Protein AF-0000000065790412 (afdb_homodimer)

Foldseek 3Di:
DFPAQFCQVVLQFQAAEEEQAFAPPQCSLLQLLLVQLVSQPRWDQDPVVRDTDGAAEEEEEQAPVQCNCFQAVHDAEAAWAARPPRRPHYTYHYDHLVPPDPPVLCVRLVPPPPPPPPPPDQPLLSVVLVVCCVVVPVLQQSSVLRVVLSVVVSCVVVPHSHYYYSYYNDCNVLSNLCVLVVVVVLVVVLPPPVNVVVCVVVCCVVVVPDDCPDDPVVSVVVVVVSNVSSVVVLVQQLDASHYEYEYGFEQDDVRLVVVVVVVVSCVVSNGHYAHYEHEAQLAAAPPDDDDPVSVVVNVSSVVSVVVCCVVRSRHNYQYYHRAPDRNHHSQSSNQRSVSSHPPDHCNVPNHRDNPDPPD/DFDALFPQVVLQFQAAEEEQAFAPPQCSLLQLLLVQLVSQPRWHQDPVVRDTDGAAEEEEEQAPVQCNCFQAVHDAEAAWAARPPRRPHYTYHYDHLVPPDPPVLCVRLVPPPPPPPPPPDQPLLSVVLVVCCVVVPVLQQSSVQRVVLSVVVSSVVVPHSHYYYSYYNDCNVLSNLCVLVVVVVLVVVLPPPVNVVVCVVVCCVVVVPDDCPDDPVVSVVVVVVSNVSSVVVLVQQLDASHYEYEYGFEQDDVRLVVVVVVVVSCVVSNGHYAHYEHEAQLAAAPPDDDDPVSVVVNVSSVVSVVVCCVVRSRHNYQYYHRAPDRNHHSQSSNQRSVSSHPPDHCNVPNHRDNPDPPD

Organism: Trypanosoma cruzi (strain CL Brener) (NCBI:txid353153)

Solvent-accessible surface area (backbone atoms only — not comparable to full-atom values): 38015 Å² total; per-residue (Å²): 126,68,44,64,39,33,53,53,70,63,73,76,47,70,45,37,37,36,37,29,35,41,58,51,86,35,50,38,62,59,48,39,51,10,48,48,50,48,48,31,70,40,65,36,75,38,80,88,77,70,41,76,40,82,22,30,30,37,39,37,30,46,30,79,81,50,62,62,24,61,36,50,71,44,90,58,39,81,47,79,37,62,36,84,96,38,60,87,20,29,27,30,24,35,41,43,48,90,66,56,57,90,69,45,58,54,58,62,70,63,54,76,76,69,68,76,59,63,94,79,58,69,47,67,64,52,44,45,49,49,46,43,37,64,67,70,35,80,53,76,35,59,60,44,40,53,48,49,51,44,48,54,54,48,44,67,66,67,65,50,57,29,38,35,34,26,48,36,52,58,71,55,60,54,31,37,66,39,37,45,59,52,47,52,52,48,45,52,46,30,69,27,74,72,26,42,54,50,47,52,50,50,48,46,59,55,47,66,72,53,80,84,71,68,59,68,72,65,50,45,58,53,49,51,50,48,51,50,52,41,48,48,50,44,53,46,47,44,29,65,62,31,16,41,33,37,40,28,26,31,52,41,55,60,42,49,52,50,47,50,52,49,52,51,51,32,53,73,59,45,32,38,66,49,38,35,38,37,26,60,35,82,68,68,35,80,85,52,79,88,47,66,66,60,50,26,51,39,54,54,29,48,56,40,47,53,50,49,50,65,76,39,40,82,20,20,54,24,58,36,63,51,55,67,60,75,59,41,26,65,71,19,27,46,59,56,32,49,37,43,58,36,72,69,44,30,72,82,65,46,80,76,75,39,75,74,77,84,117,125,67,45,64,40,35,55,52,68,62,73,76,47,72,45,36,36,37,39,28,33,41,60,52,84,34,50,40,63,61,47,38,52,9,48,48,49,49,47,29,70,40,66,37,76,38,80,88,77,71,43,78,39,81,21,30,30,37,38,38,30,45,29,78,81,50,61,62,24,61,35,51,70,44,90,59,41,81,47,79,37,63,35,85,96,38,61,86,20,29,28,31,25,36,40,43,50,91,66,56,59,90,68,47,58,53,58,63,71,61,54,76,75,70,67,77,59,63,93,79,59,69,47,66,63,52,46,45,50,49,47,44,38,63,67,70,37,80,52,77,34,59,62,45,41,54,48,48,52,45,48,52,54,50,45,67,68,66,67,48,55,29,37,37,34,28,50,34,54,55,74,56,60,55,32,38,65,37,38,44,60,53,47,51,53,48,44,52,46,30,71,27,75,72,27,42,53,48,48,50,50,50,48,46,57,56,47,66,71,52,80,84,71,68,59,69,70,65,49,45,57,53,48,50,51,48,49,51,52,40,49,50,52,45,53,46,46,44,30,66,60,30,15,40,35,36,40,29,27,29,53,40,55,60,43,48,52,52,48,51,52,47,53,51,50,32,53,72,59,43,33,36,65,50,38,36,38,39,28,60,34,85,66,70,36,79,86,53,79,90,46,66,66,60,51,24,49,38,53,56,29,49,56,40,46,52,50,49,49,66,76,39,40,81,20,19,55,23,59,37,63,52,55,66,59,77,58,43,25,61,69,18,27,45,60,56,30,50,37,42,58,37,72,69,43,30,72,82,64,45,79,75,74,41,72,71,76,82,116

Sequence (718 aa):
MSLEPTLRDLLHSKLQWIFVGGKGGVGKTTTSCALATLFASTPVHDAVTNTTRPRRVLLISTDPAHNLSDAFSQKFGKTPVPVNGMEETLFAMEVDPTTFTHGGFGAMLGFPGHIATDADAPSPFAALGNILKEAAGTLPGIDELSVFAEILRGVQQLSYDVVIFDTAPTGHTLRLLALPHTLNSTMEKLLSVEGLNTLIQAASAVLSSTTNLGDMSSLMPAFKQWRENVQEVQRQFTDAEKTAFICVCIPEFLSVYETERLVQELMKYDISCDSIVVNQLVLKPSSEPDCRMCNARQKIQSKYLAQIDSLYEDFHVVKMPLLSDEVRGVPALQRFAQFLLEPYDADRHGYIDVCGAASMSLEPTLRDLLHSKLQWIFVGGKGGVGKTTTSCALATLFASTPVHDAVTNTTRPRRVLLISTDPAHNLSDAFSQKFGKTPVPVNGMEETLFAMEVDPTTFTHGGFGAMLGFPGHIATDADAPSPFAALGNILKEAAGTLPGIDELSVFAEILRGVQQLSYDVVIFDTAPTGHTLRLLALPHTLNSTMEKLLSVEGLNTLIQAASAVLSSTTNLGDMSSLMPAFKQWRENVQEVQRQFTDAEKTAFICVCIPEFLSVYETERLVQELMKYDISCDSIVVNQLVLKPSSEPDCRMCNARQKIQSKYLAQIDSLYEDFHVVKMPLLSDEVRGVPALQRFAQFLLEPYDADRHGYIDVCGAAS

Nearest PDB structures (foldseek):
  3iqw-assembly1_A  TM=9.227E-01  e=3.814E-28  Thermochaetoides thermophila
  4xtr-assembly1_A  TM=8.380E-01  e=2.084E-30  Saccharomyces cerevisiae S288C
  4xwo-assembly2_H  TM=8.307E-01  e=1.024E-30  Saccharomyces cerevisiae S288C
  3iqx-assembly1_B  TM=9.331E-01  e=7.760E-28  Thermochaetoides thermophila
  3iqx-assembly1_A  TM=9.127E-01  e=7.359E-27  Thermochaetoides thermophila

Radius of gyration: 29.71 Å; Cα contacts (8 Å, |Δi|>4): 1197; chains: 2; bounding box: 78×84×60 Å

pLDDT: mean 77.4, std 19.89, range [23.67, 98.25]

Secondary structure (DSSP, 8-state):
-PPPSSSHHHHTS---EEEEE-SSSSSHHHHHHHHHHHHHTS-EEETTTTEEEPPPEEEEE--TT-HHHHHHTS---SS-EEPTT-TTTEEEEE--TTT--TTHHHHHTT-S-S----TTS--HHHHHHHHHHHHS---TTHHHHHHHHHHHHHHHHHT-SEEEEE--SSTHHHHHHHHHHHHHHHHHHHHSHHHHHHHHHHHHHHHHHSS----HHHHHHHHHHHHHHHHHHHHHHT-TTTEEEEEEE-SSHHHHHHHHHHHHHHHHTT--EEEEEEEEE----TTSPP-HHHHHHHHHHHHHHHHHHHHTTTSEEEEEEPPSS---HHHHHHHHHHHHHS---HHHH-----S----/-PPPSSSHHHHTS---EEEEE-SSSSSHHHHHHHHHHHHHTS-EEETTTTEEEPPPEEEEE--TT-HHHHHHTS---SS-EEPTT-TTTEEEEE--TTT--TTHHHHHTT-S-S----TTS--HHHHHHHHHHHHS---TTHHHHHHHHHHHHHHHHTT-SEEEEE--SSTHHHHHHHHHHHHHHHHHHHHSHHHHHHHHHHHHHHHHHSS----HHHHHHHHHHHHHHHHHHHHHHT-TTTEEEEEEE-SSHHHHHHHHHHHHHHHHTT--EEEEEEEEE----TTSPP-HHHHHHHHHHHHHHHHHHHHTTTSEEEEEEPPSS---HHHHHHHHHHHHHS---HHHH-----S----

InterPro domains:
  IPR016300 Arsenical pump ATPase, ArsA/GET3 [PTHR10803] (12-345)
  IPR016300 Arsenical pump ATPase, ArsA/GET3 [TIGR00345] (19-340)
  IPR025723 ArsA/GET3, Anion-transporting ATPase-like domain [PF02374] (16-341)
  IPR027417 P-loop containing nucleoside triphosphate hydrolase [G3DSA:3.40.50.300] (1-351)
  IPR027417 P-loop containing nucleoside triphosphate hydrolase [SSF52540] (17-335)
  IPR027542 Arsenical pump ATPase, ArsA/GET3, eukaryotic [MF_03112] (3-348)

Structure (mmCIF, N/CA/C/O backbone):
data_AF-0000000065790412-model_v1
#
loop_
_entity.id
_entity.type
_entity.pdbx_description
1 polymer 'ATPase ASNA1 homolog'
#
loop_
_atom_site.group_PDB
_atom_site.id
_atom_site.type_symbol
_atom_site.label_atom_id
_atom_site.label_alt_id
_atom_site.label_comp_id
_atom_site.label_asym_id
_atom_site.label_entity_id
_atom_site.label_seq_id
_atom_site.pdbx_PDB_ins_code
_atom_site.Cartn_x
_atom_site.Cartn_y
_atom_site.Cartn_z
_atom_site.occupancy
_atom_site.B_iso_or_equiv
_atom_site.auth_seq_id
_atom_site.auth_comp_id
_atom_site.auth_asym_id
_atom_site.auth_atom_id
_atom_site.pdbx_PDB_model_num
ATOM 1 N N . MET A 1 1 ? -1.363 0.522 29.484 1 50.31 1 MET A N 1
ATOM 2 C CA . MET A 1 1 ? -2.654 1.188 29.344 1 50.31 1 MET A CA 1
ATOM 3 C C . MET A 1 1 ? -2.715 1.999 28.047 1 50.31 1 MET A C 1
ATOM 5 O O . MET A 1 1 ? -1.768 2.713 27.719 1 50.31 1 MET A O 1
ATOM 9 N N . SER A 1 2 ? -3.611 1.648 27.047 1 68.19 2 SER A N 1
ATOM 10 C CA . SER A 1 2 ? -3.748 2.359 25.781 1 68.19 2 SER A CA 1
ATOM 11 C C . SER A 1 2 ? -4.031 3.84 26.016 1 68.19 2 SER A C 1
ATOM 13 O O . SER A 1 2 ? -4.672 4.215 27 1 68.19 2 SER A O 1
ATOM 15 N N . LEU A 1 3 ? -3.328 4.707 25.406 1 86.94 3 LEU A N 1
ATOM 16 C CA . LEU A 1 3 ? -3.564 6.145 25.469 1 86.94 3 LEU A CA 1
ATOM 17 C C . LEU A 1 3 ? -4.949 6.492 24.922 1 86.94 3 LEU A C 1
ATOM 19 O O . LEU A 1 3 ? -5.594 5.664 24.281 1 86.94 3 LEU A O 1
ATOM 23 N N . GLU A 1 4 ? -5.465 7.605 25.375 1 92.94 4 GLU A N 1
ATOM 24 C CA . GLU A 1 4 ? -6.773 8.039 24.906 1 92.94 4 GLU A CA 1
ATOM 25 C C . GLU A 1 4 ? -6.828 8.07 23.391 1 92.94 4 GLU A C 1
ATOM 27 O O . GLU A 1 4 ? -5.91 8.578 22.734 1 92.94 4 GLU A O 1
ATOM 32 N N . PRO A 1 5 ? -7.879 7.531 22.781 1 95.44 5 PRO A N 1
ATOM 33 C CA . PRO A 1 5 ? -7.996 7.48 21.328 1 95.44 5 PRO A CA 1
ATOM 34 C C . PRO A 1 5 ? -8.469 8.805 20.734 1 95.44 5 PRO A C 1
ATOM 36 O O . PRO A 1 5 ? -9.453 8.828 19.984 1 95.44 5 PRO A O 1
ATOM 39 N N . THR A 1 6 ? -7.816 9.891 21.125 1 96.38 6 THR A N 1
ATOM 40 C CA . THR A 1 6 ? -8.109 11.242 20.641 1 96.38 6 THR A CA 1
ATOM 41 C C . THR A 1 6 ? -6.82 12.023 20.406 1 96.38 6 THR A C 1
ATOM 43 O O . THR A 1 6 ? -5.738 11.578 20.797 1 96.38 6 THR A O 1
ATOM 46 N N . LEU A 1 7 ? -6.949 13.109 19.734 1 95.88 7 LEU A N 1
ATOM 47 C CA . LEU A 1 7 ? -5.824 14.016 19.516 1 95.88 7 LEU A CA 1
ATOM 48 C C . LEU A 1 7 ? -5.938 15.242 20.422 1 95.88 7 LEU A C 1
ATOM 50 O O . LEU A 1 7 ? -5.348 16.281 20.141 1 95.88 7 LEU A O 1
ATOM 54 N N . ARG A 1 8 ? -6.633 15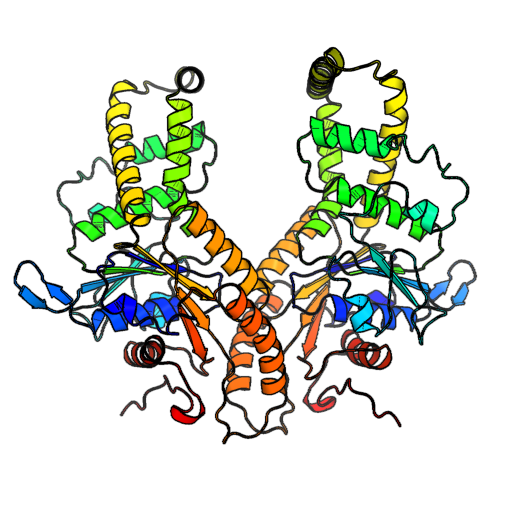.148 21.5 1 93.38 8 ARG A N 1
ATOM 55 C CA . ARG A 1 8 ? -6.914 16.266 22.406 1 93.38 8 ARG A CA 1
ATOM 56 C C . ARG A 1 8 ? -5.629 16.812 23 1 93.38 8 ARG A C 1
ATOM 58 O O . ARG A 1 8 ? -5.48 18.031 23.141 1 93.38 8 ARG A O 1
ATOM 65 N N . ASP A 1 9 ? -4.746 15.984 23.328 1 90.94 9 ASP A N 1
ATOM 66 C CA . ASP A 1 9 ? -3.51 16.391 24 1 90.94 9 ASP A CA 1
ATOM 67 C C . ASP A 1 9 ? -2.664 17.281 23.094 1 90.94 9 ASP A C 1
ATOM 69 O O . ASP A 1 9 ? -1.923 18.141 23.562 1 90.94 9 ASP A O 1
ATOM 73 N N . LEU A 1 10 ? -2.836 17.1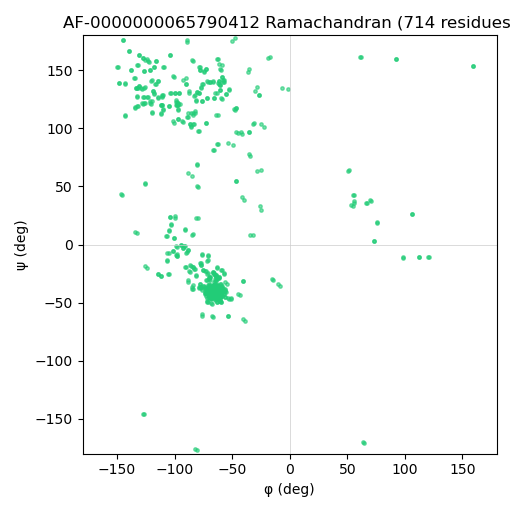09 21.812 1 92.56 10 LEU A N 1
ATOM 74 C CA . LEU A 1 10 ? -2.068 17.906 20.875 1 92.56 10 LEU A CA 1
ATOM 75 C C . LEU A 1 10 ? -2.525 19.359 20.891 1 92.56 10 LEU A C 1
ATOM 77 O O . LEU A 1 10 ? -1.72 20.281 20.672 1 92.56 10 LEU A O 1
ATOM 81 N N . LEU A 1 11 ? -3.762 19.594 21.188 1 90.62 11 LEU A N 1
ATOM 82 C CA . LEU A 1 11 ? -4.348 20.938 21.156 1 90.62 11 LEU A CA 1
ATOM 83 C C . LEU A 1 11 ? -3.791 21.797 22.281 1 90.62 11 LEU A C 1
ATOM 85 O O . LEU A 1 11 ? -3.721 23.016 22.156 1 90.62 11 LEU A O 1
ATOM 89 N N . HIS A 1 12 ? -3.414 21.156 23.297 1 86.31 12 HIS A N 1
ATOM 90 C CA . HIS A 1 12 ? -2.955 21.906 24.453 1 86.31 12 HIS A CA 1
ATOM 91 C C . HIS A 1 12 ? -1.436 21.859 24.578 1 86.31 12 HIS A C 1
ATOM 93 O O . HIS A 1 12 ? -0.873 22.344 25.562 1 86.31 12 HIS A O 1
ATOM 99 N N . SER A 1 13 ? -0.86 21.391 23.562 1 88 13 SER A N 1
ATOM 100 C CA . SER A 1 13 ? 0.595 21.281 23.578 1 88 13 SER A CA 1
ATOM 101 C C . SER A 1 13 ? 1.253 22.562 23.062 1 88 13 SER A C 1
ATOM 103 O O . SER A 1 13 ? 0.565 23.516 22.688 1 88 13 SER A O 1
ATOM 105 N N . LYS A 1 14 ? 2.549 22.625 23.109 1 87.81 14 LYS A N 1
ATOM 106 C CA . LYS A 1 14 ? 3.332 23.75 22.641 1 87.81 14 LYS A CA 1
ATOM 107 C C . LYS A 1 14 ? 3.902 23.484 21.25 1 87.81 14 LYS A C 1
ATOM 109 O O . LYS A 1 14 ? 4.926 24.047 20.859 1 87.81 14 LYS A O 1
ATOM 114 N N . LEU A 1 15 ? 3.189 22.578 20.625 1 92 15 LEU A N 1
ATOM 115 C CA . LEU A 1 15 ? 3.66 22.172 19.297 1 92 15 LEU A CA 1
ATOM 116 C C . LEU A 1 15 ? 3.668 23.359 18.344 1 92 15 LEU A C 1
ATOM 118 O O . LEU A 1 15 ? 2.752 24.188 18.359 1 92 15 LEU A O 1
ATOM 122 N N . GLN A 1 16 ? 4.703 23.375 17.547 1 88.81 16 GLN A N 1
ATOM 123 C CA . GLN A 1 16 ? 4.812 24.391 16.516 1 88.81 16 GLN A CA 1
ATOM 124 C C . GLN A 1 16 ? 4.742 23.781 15.125 1 88.81 16 GLN A C 1
ATOM 126 O O . GLN A 1 16 ? 4.355 24.453 14.164 1 88.81 16 GLN A O 1
ATOM 131 N N . TRP A 1 17 ? 5.129 22.484 15.055 1 89.06 17 TRP A N 1
ATOM 132 C CA . TRP A 1 17 ? 5.188 21.766 13.789 1 89.06 17 TRP A CA 1
ATOM 133 C C . TRP A 1 17 ? 4.414 20.453 13.867 1 89.06 17 TRP A C 1
ATOM 135 O O . TRP A 1 17 ? 4.719 19.594 14.703 1 89.06 17 TRP A O 1
ATOM 145 N N . ILE A 1 18 ? 3.48 20.344 13.031 1 93.94 18 ILE A N 1
ATOM 146 C CA . ILE A 1 18 ? 2.713 19.109 12.992 1 93.94 18 ILE A CA 1
ATOM 147 C C . ILE A 1 18 ? 2.717 18.547 11.57 1 93.94 18 ILE A C 1
ATOM 149 O O . ILE A 1 18 ? 2.311 19.219 10.625 1 93.94 18 ILE A O 1
ATOM 153 N N . PHE A 1 19 ? 3.193 17.375 11.461 1 91.31 19 PHE A N 1
ATOM 154 C CA . PHE A 1 19 ? 3.189 16.703 10.172 1 91.31 19 PHE A CA 1
ATOM 155 C C . PHE A 1 19 ? 2.092 15.641 10.125 1 91.31 19 PHE A C 1
ATOM 157 O O . PHE A 1 19 ? 1.933 14.859 11.07 1 91.31 19 PHE A O 1
ATOM 164 N N . VAL A 1 20 ? 1.343 15.703 9.078 1 94.56 20 VAL A N 1
ATOM 165 C CA . VAL A 1 20 ? 0.358 14.656 8.82 1 94.56 20 VAL A CA 1
ATOM 166 C C . VAL A 1 20 ? 0.791 13.82 7.621 1 94.56 20 VAL A C 1
ATOM 168 O O . VAL A 1 20 ? 0.937 14.344 6.512 1 94.56 20 VAL A O 1
ATOM 171 N N . GLY A 1 21 ? 1.042 12.562 7.91 1 91.81 21 GLY A N 1
ATOM 172 C CA . GLY A 1 21 ? 1.562 11.711 6.848 1 91.81 21 GLY A CA 1
ATOM 173 C C . GLY A 1 21 ? 0.818 10.398 6.719 1 91.81 21 GLY A C 1
ATOM 174 O O . GLY A 1 21 ? 0.076 10.008 7.621 1 91.81 21 GLY A O 1
ATOM 175 N N . GLY A 1 22 ? 0.97 9.734 5.625 1 89.69 22 GLY A N 1
ATOM 176 C CA . GLY A 1 22 ? 0.359 8.477 5.238 1 89.69 22 GLY A CA 1
ATOM 177 C C . GLY A 1 22 ? 0.353 8.25 3.738 1 89.69 22 GLY A C 1
ATOM 178 O O . GLY A 1 22 ? 0.401 9.203 2.961 1 89.69 22 GLY A O 1
ATOM 179 N N . LYS A 1 23 ? 0.34 7.023 3.445 1 81.88 23 LYS A N 1
ATOM 180 C CA . LYS A 1 23 ? 0.457 6.766 2.012 1 81.88 23 LYS A CA 1
ATOM 181 C C . LYS A 1 23 ? -0.911 6.781 1.337 1 81.88 23 LYS A C 1
ATOM 183 O O . LYS A 1 23 ? -1.881 6.242 1.873 1 81.88 23 LYS A O 1
ATOM 188 N N . GLY A 1 24 ? -1.124 7.375 0.368 1 76.69 24 GLY A N 1
ATOM 189 C CA . GLY A 1 24 ? -2.127 7.824 -0.583 1 76.69 24 GLY A CA 1
ATOM 190 C C . GLY A 1 24 ? -3.502 7.238 -0.326 1 76.69 24 GLY A C 1
ATOM 191 O O . GLY A 1 24 ? -3.629 6.043 -0.046 1 76.69 24 GLY A O 1
ATOM 192 N N . GLY A 1 25 ? -4.48 7.969 -0.367 1 83.5 25 GLY A N 1
ATOM 193 C CA . GLY A 1 25 ? -5.914 7.738 -0.372 1 83.5 25 GLY A CA 1
ATOM 194 C C . GLY A 1 25 ? -6.465 7.371 0.993 1 83.5 25 GLY A C 1
ATOM 195 O O . GLY A 1 25 ? -7.566 6.82 1.097 1 83.5 25 GLY A O 1
ATOM 196 N N . VAL A 1 26 ? -5.719 7.668 2.004 1 92.81 26 VAL A N 1
ATOM 197 C CA . VAL A 1 26 ? -6.129 7.195 3.322 1 92.81 26 VAL A CA 1
ATOM 198 C C . VAL A 1 26 ? -6.855 8.312 4.07 1 92.81 26 VAL A C 1
ATOM 200 O O . VAL A 1 26 ? -7.352 8.102 5.18 1 92.81 26 VAL A O 1
ATOM 203 N N . GLY A 1 27 ? -6.852 9.586 3.562 1 93.38 27 GLY A N 1
ATOM 204 C CA . GLY A 1 27 ? -7.531 10.703 4.199 1 93.38 27 GLY A CA 1
ATOM 205 C C . GLY A 1 27 ? -6.586 11.672 4.875 1 93.38 27 GLY A C 1
ATOM 206 O O . GLY A 1 27 ? -6.945 12.32 5.863 1 93.38 27 GLY A O 1
ATOM 207 N N . LYS A 1 28 ? -5.336 11.727 4.379 1 94.06 28 LYS A N 1
ATOM 208 C CA . LYS A 1 28 ? -4.336 12.633 4.938 1 94.06 28 LYS A CA 1
ATOM 209 C C . LYS A 1 28 ? -4.793 14.086 4.836 1 94.06 28 LYS A C 1
ATOM 211 O O . LYS A 1 28 ? -4.77 14.82 5.824 1 94.06 28 LYS A O 1
ATOM 216 N N . THR A 1 29 ? -5.23 14.484 3.635 1 93.81 29 THR A N 1
ATOM 217 C CA . THR A 1 29 ? -5.625 15.867 3.393 1 93.81 29 THR A CA 1
ATOM 218 C C . THR A 1 29 ? -6.84 16.234 4.234 1 93.81 29 THR A C 1
ATOM 220 O O . THR A 1 29 ? -6.867 17.297 4.863 1 93.81 29 THR A O 1
ATOM 223 N N . THR A 1 30 ? -7.801 15.359 4.277 1 95.31 30 THR A N 1
ATOM 224 C CA . THR A 1 30 ? -8.984 15.609 5.094 1 95.31 30 THR A CA 1
ATOM 225 C C . THR A 1 30 ? -8.594 15.75 6.566 1 95.31 30 THR A C 1
ATOM 227 O O . THR A 1 30 ? -9.062 16.672 7.246 1 95.31 30 THR A O 1
ATOM 230 N N . THR A 1 31 ? -7.73 14.898 6.988 1 97.06 31 THR A N 1
ATOM 231 C CA . THR A 1 31 ? -7.312 14.914 8.383 1 97.06 31 THR A CA 1
ATOM 232 C C . THR A 1 31 ? -6.5 16.172 8.695 1 97.06 31 THR A C 1
ATOM 234 O O . THR A 1 31 ? -6.715 16.812 9.727 1 97.06 31 THR A O 1
ATOM 237 N N . SER A 1 32 ? -5.551 16.547 7.84 1 96.94 32 SER A N 1
ATOM 238 C CA . SER A 1 32 ? -4.75 17.734 8.062 1 96.94 32 SER A CA 1
ATOM 239 C C . SER A 1 32 ? -5.613 18.984 8.07 1 96.94 32 SER A C 1
ATOM 241 O O . SER A 1 32 ? -5.441 19.859 8.922 1 96.94 32 SER A O 1
ATOM 243 N N . CYS A 1 33 ? -6.551 19.047 7.156 1 97.62 33 CYS A N 1
ATOM 244 C CA . CYS A 1 33 ? -7.461 20.188 7.102 1 97.62 33 CYS A CA 1
ATOM 245 C C . CYS A 1 33 ? -8.336 20.25 8.344 1 97.62 33 CYS A C 1
ATOM 247 O O . CYS A 1 33 ? -8.531 21.312 8.922 1 97.62 33 CYS A O 1
ATOM 249 N N . ALA A 1 34 ? -8.859 19.125 8.703 1 97.62 34 ALA A N 1
ATOM 250 C CA . ALA A 1 34 ? -9.68 19.062 9.906 1 97.62 34 ALA A CA 1
ATOM 251 C C . ALA A 1 34 ? -8.883 19.484 11.141 1 97.62 34 ALA A C 1
ATOM 253 O O . ALA A 1 34 ? -9.375 20.266 11.961 1 97.62 34 ALA A O 1
ATOM 254 N N . LEU A 1 35 ? -7.719 19.031 11.211 1 97.88 35 LEU A N 1
ATOM 255 C CA . LEU A 1 35 ? -6.844 19.375 12.328 1 97.88 35 LEU A CA 1
ATOM 256 C C . LEU A 1 35 ? -6.559 20.875 12.344 1 97.88 35 LEU A C 1
ATOM 258 O O . LEU A 1 35 ? -6.578 21.516 13.406 1 97.88 35 LEU A O 1
ATOM 262 N N . ALA A 1 36 ? -6.297 21.391 11.227 1 98.25 36 ALA A N 1
ATOM 263 C CA . ALA A 1 36 ? -6.027 22.828 11.102 1 98.25 36 ALA A CA 1
ATOM 264 C C . ALA A 1 36 ? -7.211 23.656 11.594 1 98.25 36 ALA A C 1
ATOM 266 O O . ALA A 1 36 ? -7.035 24.625 12.328 1 98.25 36 ALA A O 1
ATOM 267 N N . THR A 1 37 ? -8.414 23.234 11.18 1 97.88 37 THR A N 1
ATOM 268 C CA . THR A 1 37 ? -9.594 23.969 11.633 1 97.88 37 THR A CA 1
ATOM 269 C C . THR A 1 37 ? -9.75 23.859 13.148 1 97.88 37 THR A C 1
ATOM 271 O O . THR A 1 37 ? -10.172 24.812 13.797 1 97.88 37 THR A O 1
ATOM 274 N N . LEU A 1 38 ? -9.461 22.734 13.656 1 96.94 38 LEU A N 1
ATOM 275 C CA . LEU A 1 38 ? -9.555 22.516 15.094 1 96.94 38 LEU A CA 1
ATOM 276 C C . LEU A 1 38 ? -8.578 23.406 15.844 1 96.94 38 LEU A C 1
ATOM 278 O O . LEU A 1 38 ? -8.961 24.094 16.797 1 96.94 38 LEU A O 1
ATOM 282 N N . PHE A 1 39 ? -7.332 23.438 15.445 1 97.44 39 PHE A N 1
ATOM 283 C CA . PHE A 1 39 ? -6.328 24.281 16.078 1 97.44 39 PHE A CA 1
ATOM 284 C C . PHE A 1 39 ? -6.695 25.75 15.945 1 97.44 39 PHE A C 1
ATOM 286 O O . PHE A 1 39 ? -6.574 26.516 16.906 1 97.44 39 PHE A O 1
ATOM 293 N N . ALA A 1 40 ? -7.152 26.078 14.797 1 97.5 40 ALA A N 1
ATOM 294 C CA . ALA A 1 40 ? -7.496 27.469 14.523 1 97.5 40 ALA A CA 1
ATOM 295 C C . ALA A 1 40 ? -8.68 27.922 15.367 1 97.5 40 ALA A C 1
ATOM 297 O O . ALA A 1 40 ? -8.859 29.125 15.609 1 97.5 40 ALA A O 1
ATOM 298 N N . SER A 1 41 ? -9.469 26.984 15.789 1 96.56 41 SER A N 1
ATOM 299 C CA . SER A 1 41 ? -10.656 27.281 16.594 1 96.56 41 SER A CA 1
ATOM 300 C C . SER A 1 41 ? -10.352 27.219 18.078 1 96.56 41 SER A C 1
ATOM 302 O O . SER A 1 41 ? -11.227 27.453 18.906 1 96.56 41 SER A O 1
ATOM 304 N N . THR A 1 42 ? -9.172 26.875 18.422 1 95.25 42 THR A N 1
ATOM 305 C CA . THR A 1 42 ? -8.773 26.734 19.812 1 95.25 42 THR A CA 1
ATOM 306 C C . THR A 1 42 ? -7.766 27.812 20.203 1 95.25 42 THR A C 1
ATOM 308 O O . THR A 1 42 ? -6.625 27.797 19.719 1 95.25 42 THR A O 1
ATOM 311 N N . PRO A 1 43 ? -8.125 28.734 21.062 1 93.94 43 PRO A N 1
ATOM 312 C CA . PRO A 1 43 ? -7.203 29.797 21.453 1 93.94 43 PRO A CA 1
ATOM 313 C C . PRO A 1 43 ? -5.949 29.281 22.156 1 93.94 43 PRO A C 1
ATOM 315 O O . PRO A 1 43 ? -5.926 28.141 22.609 1 93.94 43 PRO A O 1
ATOM 318 N N . VAL A 1 44 ? -4.977 30.109 22.125 1 92.44 44 VAL A N 1
ATOM 319 C CA . VAL A 1 44 ? -3.719 29.75 22.766 1 92.44 44 VAL A CA 1
ATOM 320 C C . VAL A 1 44 ? -3.381 30.766 23.859 1 92.44 44 VAL A C 1
ATOM 322 O O . VAL A 1 44 ? -3.697 31.938 23.734 1 92.44 44 VAL A O 1
ATOM 325 N N . HIS A 1 45 ? -2.852 30.203 24.953 1 88.88 45 HIS A N 1
ATOM 326 C CA . HIS A 1 45 ? -2.41 31.062 26.047 1 88.88 45 HIS A CA 1
ATOM 327 C C . HIS A 1 45 ? -1.019 31.625 25.766 1 88.88 45 HIS A C 1
ATOM 329 O O . HIS A 1 45 ? -0.083 30.859 25.5 1 88.88 45 HIS A O 1
ATOM 335 N N . ASP A 1 46 ? -0.865 32.875 25.781 1 84.88 46 ASP A N 1
ATOM 336 C CA . ASP A 1 46 ? 0.423 33.562 25.656 1 84.88 46 ASP A CA 1
ATOM 337 C C . ASP A 1 46 ? 1.101 33.688 27.016 1 84.88 46 ASP A C 1
ATOM 339 O O . ASP A 1 46 ? 0.642 34.469 27.875 1 84.88 46 ASP A O 1
ATOM 343 N N . ALA A 1 47 ? 2.154 33.031 27.172 1 80.69 47 ALA A N 1
ATOM 344 C CA . ALA A 1 47 ? 2.824 33 28.469 1 80.69 47 ALA A CA 1
ATOM 345 C C . ALA A 1 47 ? 3.459 34.375 28.781 1 80.69 47 ALA A C 1
ATOM 347 O O . ALA A 1 47 ? 3.566 34.75 29.938 1 80.69 47 ALA A O 1
ATOM 348 N N . VAL A 1 48 ? 3.824 35.094 27.797 1 83.5 48 VAL A N 1
ATOM 349 C CA . VAL A 1 48 ? 4.508 36.375 27.969 1 83.5 48 VAL A CA 1
ATOM 350 C C . VAL A 1 48 ? 3.518 37.438 28.484 1 83.5 48 VAL A C 1
ATOM 352 O O . VAL A 1 48 ? 3.803 38.156 29.438 1 83.5 48 VAL A O 1
ATOM 355 N N . THR A 1 49 ? 2.336 37.5 27.922 1 87.69 49 THR A N 1
ATOM 356 C CA . THR A 1 49 ? 1.339 38.5 28.281 1 87.69 49 THR A CA 1
ATOM 357 C C . THR A 1 49 ? 0.327 37.938 29.266 1 87.69 49 THR A C 1
ATOM 359 O O . THR A 1 49 ? -0.483 38.656 29.828 1 87.69 49 THR A O 1
ATOM 362 N N . ASN A 1 50 ? 0.406 36.594 29.5 1 89.75 50 ASN A N 1
ATOM 363 C CA . ASN A 1 50 ? -0.538 35.906 30.375 1 89.75 50 ASN A CA 1
ATOM 364 C C . ASN A 1 50 ? -1.979 36.125 29.922 1 89.75 50 ASN A C 1
ATOM 366 O O . ASN A 1 50 ? -2.846 36.438 30.734 1 89.75 50 ASN A O 1
ATOM 370 N N . THR A 1 51 ? -2.174 36.156 28.594 1 91.69 51 THR A N 1
ATOM 371 C CA . THR A 1 51 ? -3.5 36.344 28.016 1 91.69 51 THR A CA 1
ATOM 372 C C . THR A 1 51 ? -3.795 35.188 27.031 1 91.69 51 THR A C 1
ATOM 374 O O . THR A 1 51 ? -2.885 34.5 26.594 1 91.69 51 THR A O 1
ATOM 377 N N . THR A 1 52 ? -5.074 35 26.781 1 92.31 52 THR A N 1
ATOM 378 C CA . THR A 1 52 ? -5.527 34.062 25.766 1 92.31 52 THR A CA 1
ATOM 379 C C . THR A 1 52 ? -5.832 34.781 24.453 1 92.31 52 THR A C 1
ATOM 381 O O . THR A 1 52 ? -6.52 35.812 24.453 1 92.31 52 THR A O 1
ATOM 384 N N . ARG A 1 53 ? -5.207 34.406 23.453 1 92.88 53 ARG A N 1
ATOM 385 C CA . ARG A 1 53 ? -5.406 35.031 22.141 1 92.88 53 ARG A CA 1
ATOM 386 C C . ARG A 1 53 ? -5.711 33.969 21.094 1 92.88 53 ARG A C 1
ATOM 388 O O . ARG A 1 53 ? -5.477 32.781 21.312 1 92.88 53 ARG A O 1
ATOM 395 N N . PRO A 1 54 ? -6.305 34.406 19.984 1 94.44 54 PRO A N 1
ATOM 396 C CA . PRO A 1 54 ? -6.539 33.469 18.891 1 94.44 54 PRO A CA 1
ATOM 397 C C . PRO A 1 54 ? -5.254 32.812 18.406 1 94.44 54 PRO A C 1
ATOM 399 O O . PRO A 1 54 ? -4.203 33.438 18.344 1 94.44 54 PRO A O 1
ATOM 402 N N . ARG A 1 55 ? -5.391 31.562 18.141 1 95 55 ARG A N 1
ATOM 403 C CA . ARG A 1 55 ? -4.27 30.812 17.594 1 95 55 ARG A CA 1
ATOM 404 C C . ARG A 1 55 ? -4.16 31 16.094 1 95 55 ARG A C 1
ATOM 406 O O . ARG A 1 55 ? -5.148 30.875 15.367 1 95 55 ARG A O 1
ATOM 413 N N . ARG A 1 56 ? -3.004 31.359 15.617 1 94.06 56 ARG A N 1
ATOM 414 C CA . ARG A 1 56 ? -2.766 31.516 14.188 1 94.06 56 ARG A CA 1
ATOM 415 C C . ARG A 1 56 ? -2.119 30.266 13.594 1 94.06 56 ARG A C 1
ATOM 417 O O . ARG A 1 56 ? -1.024 29.875 14.008 1 94.06 56 ARG A O 1
ATOM 424 N N . VAL A 1 57 ? -2.836 29.672 12.617 1 95.94 57 VAL A N 1
ATOM 425 C CA . VAL A 1 57 ? -2.428 28.391 12.062 1 95.94 57 VAL A CA 1
ATOM 426 C C . VAL A 1 57 ? -2.129 28.531 10.578 1 95.94 57 VAL A C 1
ATOM 428 O O . VAL A 1 57 ? -2.879 29.188 9.844 1 95.94 57 VAL A O 1
ATOM 431 N N . LEU A 1 58 ? -0.977 27.984 10.148 1 93.75 58 LEU A N 1
ATOM 432 C CA . LEU A 1 58 ? -0.66 27.875 8.727 1 93.75 58 LEU A CA 1
ATOM 433 C C . LEU A 1 58 ? -0.68 26.422 8.273 1 93.75 58 LEU A C 1
ATOM 435 O O . LEU A 1 58 ? 0.029 25.578 8.836 1 93.75 58 LEU A O 1
ATOM 439 N N . LEU A 1 59 ? -1.545 26.141 7.324 1 95.62 59 LEU A N 1
ATOM 440 C CA . LEU A 1 59 ? -1.616 24.828 6.699 1 95.62 59 LEU A CA 1
ATOM 441 C C . LEU A 1 59 ? -0.88 24.812 5.363 1 95.62 59 LEU A C 1
ATOM 443 O O . LEU A 1 59 ? -1.177 25.625 4.48 1 95.62 59 LEU A O 1
ATOM 447 N N . ILE A 1 60 ? 0.116 23.875 5.258 1 88.88 60 ILE A N 1
ATOM 448 C CA . ILE A 1 60 ? 0.929 23.797 4.047 1 88.88 60 ILE A CA 1
ATOM 449 C C . ILE A 1 60 ? 0.784 22.422 3.406 1 88.88 60 ILE A C 1
ATOM 451 O O . ILE A 1 60 ? 0.966 21.406 4.07 1 88.88 60 ILE A O 1
ATOM 455 N N . SER A 1 61 ? 0.396 22.406 2.195 1 89.38 61 SER A N 1
ATOM 456 C CA . SER A 1 61 ? 0.422 21.156 1.444 1 89.38 61 SER A CA 1
ATOM 457 C C . SER A 1 61 ? 1.648 21.078 0.541 1 89.38 61 SER A C 1
ATOM 459 O O . SER A 1 61 ? 1.968 22.031 -0.164 1 89.38 61 SER A O 1
ATOM 461 N N . THR A 1 62 ? 2.334 19.969 0.634 1 78.62 62 THR A N 1
ATOM 462 C CA . THR A 1 62 ? 3.457 19.719 -0.261 1 78.62 62 THR A CA 1
ATOM 463 C C . THR A 1 62 ? 3.092 18.656 -1.304 1 78.62 62 THR A C 1
ATOM 465 O O . THR A 1 62 ? 3.963 18.156 -2.016 1 78.62 62 THR A O 1
ATOM 468 N N . ASP A 1 63 ? 1.866 18.297 -1.311 1 75.38 63 ASP A N 1
ATOM 469 C CA . ASP A 1 63 ? 1.347 17.375 -2.314 1 75.38 63 ASP A CA 1
ATOM 470 C C . ASP A 1 63 ? 1.151 18.078 -3.656 1 75.38 63 ASP A C 1
ATOM 472 O O . ASP A 1 63 ? 0.472 19.109 -3.732 1 75.38 63 ASP A O 1
ATOM 476 N N . PRO A 1 64 ? 1.766 17.562 -4.668 1 71.56 64 PRO A N 1
ATOM 477 C CA . PRO A 1 64 ? 1.605 18.172 -5.988 1 71.56 64 PRO A CA 1
ATOM 478 C C . PRO A 1 64 ? 0.153 18.203 -6.457 1 71.56 64 PRO A C 1
ATOM 480 O O . PRO A 1 64 ? -0.204 18.984 -7.34 1 71.56 64 PRO A O 1
ATOM 483 N N . ALA A 1 65 ? -0.646 17.359 -5.91 1 72.31 65 ALA A N 1
ATOM 484 C CA . ALA A 1 65 ? -2.035 17.281 -6.352 1 72.31 65 ALA A CA 1
ATOM 485 C C . ALA A 1 65 ? -2.855 18.438 -5.805 1 72.31 65 ALA A C 1
ATOM 487 O O . ALA A 1 65 ? -3.977 18.688 -6.258 1 72.31 65 ALA A O 1
ATOM 488 N N . HIS A 1 66 ? -2.4 19.266 -4.914 1 74.12 66 HIS A N 1
ATOM 489 C CA . HIS A 1 66 ? -3.029 20.469 -4.387 1 74.12 66 HIS A CA 1
ATOM 490 C C . HIS A 1 66 ? -4.449 20.188 -3.91 1 74.12 66 HIS A C 1
ATOM 492 O O . HIS A 1 66 ? -5.391 20.891 -4.293 1 74.12 66 HIS A O 1
ATOM 498 N N . ASN A 1 67 ? -4.598 19.391 -2.934 1 85.88 67 ASN A N 1
ATOM 499 C CA . ASN A 1 67 ? -5.895 18.891 -2.48 1 85.88 67 ASN A CA 1
ATOM 500 C C . ASN A 1 67 ? -6.5 19.812 -1.424 1 85.88 67 ASN A C 1
ATOM 502 O O . ASN A 1 67 ? -7.676 19.688 -1.081 1 85.88 67 ASN A O 1
ATOM 506 N N . LEU A 1 68 ? -5.75 20.828 -0.955 1 94.25 68 LEU A N 1
ATOM 507 C CA . LEU A 1 68 ? -6.316 21.734 0.052 1 94.25 68 LEU A CA 1
ATOM 508 C C . LEU A 1 68 ? -7.449 22.562 -0.537 1 94.25 68 LEU A C 1
ATOM 510 O O . LEU A 1 68 ? -8.469 22.781 0.119 1 94.25 68 LEU A O 1
ATOM 514 N N . SER A 1 69 ? -7.219 22.969 -1.79 1 93.06 69 SER A N 1
ATOM 515 C CA . SER A 1 69 ? -8.203 23.812 -2.459 1 93.06 69 SER A CA 1
ATOM 516 C C . SER A 1 69 ? -9.547 23.094 -2.578 1 93.06 69 SER A C 1
ATOM 518 O O . SER A 1 69 ? -10.602 23.703 -2.363 1 93.06 69 SER A O 1
ATOM 520 N N . ASP A 1 70 ? -9.477 21.875 -2.836 1 91.44 70 ASP A N 1
ATOM 521 C CA . ASP A 1 70 ? -10.703 21.078 -2.926 1 91.44 70 ASP A CA 1
ATOM 522 C C . ASP A 1 70 ? -11.352 20.906 -1.553 1 91.44 70 ASP A C 1
ATOM 524 O O . ASP A 1 70 ? -12.562 21.047 -1.415 1 91.44 70 ASP A O 1
ATOM 528 N N . ALA A 1 71 ? -10.555 20.672 -0.547 1 94.5 71 ALA A N 1
ATOM 529 C CA . ALA A 1 71 ? -11.055 20.422 0.802 1 94.5 71 ALA A CA 1
ATOM 530 C C . ALA A 1 71 ? -11.742 21.656 1.37 1 94.5 71 ALA A C 1
ATOM 532 O O . ALA A 1 71 ? -12.773 21.562 2.033 1 94.5 71 ALA A O 1
ATOM 533 N N . PHE A 1 72 ? -11.211 22.812 1.02 1 96.38 72 PHE A N 1
ATOM 534 C CA . PHE A 1 72 ? -11.766 24.047 1.562 1 96.38 72 PHE A CA 1
ATOM 535 C C . PHE A 1 72 ? -12.672 24.734 0.539 1 96.38 72 PHE A C 1
ATOM 537 O O . PHE A 1 72 ? -13.281 25.766 0.834 1 96.38 72 PHE A O 1
ATOM 544 N N . SER A 1 73 ? -12.742 24.203 -0.68 1 93.31 73 SER A N 1
ATOM 545 C CA . SER A 1 73 ? -13.469 24.844 -1.778 1 93.31 73 SER A CA 1
ATOM 546 C C . SER A 1 73 ? -12.992 26.266 -2.01 1 93.31 73 SER A C 1
ATOM 548 O O . SER A 1 73 ? -13.805 27.188 -2.117 1 93.31 73 SER A O 1
ATOM 550 N N . GLN A 1 74 ? -11.68 26.422 -1.961 1 95.5 74 GLN A N 1
ATOM 551 C CA . GLN A 1 74 ? -10.961 27.672 -2.125 1 95.5 74 GLN A CA 1
ATOM 552 C C . GLN A 1 74 ? -9.602 27.453 -2.771 1 95.5 74 GLN A C 1
ATOM 554 O O . GLN A 1 74 ? -8.898 26.5 -2.447 1 95.5 74 GLN A O 1
ATOM 559 N N . LYS A 1 75 ? -9.203 28.328 -3.691 1 93.44 75 LYS A N 1
ATOM 560 C CA . LYS A 1 75 ? -7.922 28.172 -4.371 1 93.44 75 LYS A CA 1
ATOM 561 C C . LYS A 1 75 ? -6.773 28.688 -3.502 1 93.44 75 LYS A C 1
ATOM 563 O O . LYS A 1 75 ? -6.871 29.75 -2.898 1 93.44 75 LYS A O 1
ATOM 568 N N . PHE A 1 76 ? -5.789 27.844 -3.418 1 93.5 76 PHE A N 1
ATOM 569 C CA . PHE A 1 76 ? -4.57 28.234 -2.717 1 93.5 76 PHE A CA 1
ATOM 570 C C . PHE A 1 76 ? -3.363 28.156 -3.643 1 93.5 76 PHE A C 1
ATOM 572 O O . PHE A 1 76 ? -3.35 27.359 -4.59 1 93.5 76 PHE A O 1
ATOM 579 N N . GLY A 1 77 ? -2.422 28.969 -3.404 1 85.69 77 GLY A N 1
ATOM 580 C CA . GLY A 1 77 ? -1.188 29 -4.176 1 85.69 77 GLY A CA 1
ATOM 581 C C . GLY A 1 77 ? 0.055 28.906 -3.311 1 85.69 77 GLY A C 1
ATOM 582 O O . GLY A 1 77 ? 0.046 28.266 -2.262 1 85.69 77 GLY A O 1
ATOM 583 N N . LYS A 1 78 ? 1.056 29.578 -3.746 1 80 78 LYS A N 1
ATOM 584 C CA . LYS A 1 78 ? 2.379 29.438 -3.146 1 80 78 LYS A CA 1
ATOM 585 C C . LYS A 1 78 ? 2.568 30.391 -1.977 1 80 78 LYS A C 1
ATOM 587 O O . LYS A 1 78 ? 3.592 30.344 -1.291 1 80 78 LYS A O 1
ATOM 592 N N . THR A 1 79 ? 1.647 31.234 -1.721 1 83.06 79 THR A N 1
ATOM 593 C CA . THR A 1 79 ? 1.69 32.156 -0.594 1 83.06 79 THR A CA 1
ATOM 594 C C . THR A 1 79 ? 0.537 31.891 0.369 1 83.06 79 THR A C 1
ATOM 596 O O . THR A 1 79 ? -0.541 31.469 -0.048 1 83.06 79 THR A O 1
ATOM 599 N N . PRO A 1 80 ? 0.732 32.219 1.616 1 89.25 80 PRO A N 1
ATOM 600 C CA . PRO A 1 80 ? -0.352 32 2.578 1 89.25 80 PRO A CA 1
ATOM 601 C C . PRO A 1 80 ? -1.578 32.875 2.279 1 89.25 80 PRO A C 1
ATOM 603 O O . PRO A 1 80 ? -1.448 34.062 2.025 1 89.25 80 PRO A O 1
ATOM 606 N N . VAL A 1 81 ? -2.693 32.25 2.246 1 93.31 81 VAL A N 1
ATOM 607 C CA . VAL A 1 81 ? -3.971 32.938 2.029 1 93.31 81 VAL A CA 1
ATOM 608 C C . VAL A 1 81 ? -4.938 32.594 3.16 1 93.31 81 VAL A C 1
ATOM 610 O O . VAL A 1 81 ? -5.008 31.422 3.592 1 93.31 81 VAL A O 1
ATOM 613 N N . PRO A 1 82 ? -5.605 33.625 3.645 1 96.75 82 PRO A N 1
ATOM 614 C CA . PRO A 1 82 ? -6.602 33.344 4.676 1 96.75 82 PRO A CA 1
ATOM 615 C C . PRO A 1 82 ? -7.703 32.406 4.176 1 96.75 82 PRO A C 1
ATOM 617 O O . PRO A 1 82 ? -8.133 32.531 3.023 1 96.75 82 PRO A O 1
ATOM 620 N N . VAL A 1 83 ? -8.109 31.438 4.992 1 98.06 83 VAL A N 1
ATOM 621 C CA . VAL A 1 83 ? -9.18 30.5 4.648 1 98.06 83 VAL A CA 1
ATOM 622 C C . VAL A 1 83 ? -10.539 31.172 4.852 1 98.06 83 VAL A C 1
ATOM 624 O O . VAL A 1 83 ? -10.797 31.75 5.906 1 98.06 83 VAL A O 1
ATOM 627 N N . ASN A 1 84 ? -11.352 31.062 3.84 1 97.31 84 ASN A N 1
ATOM 628 C CA . ASN A 1 84 ? -12.68 31.656 3.941 1 97.31 84 ASN A CA 1
ATOM 629 C C . ASN A 1 84 ? -13.461 31.062 5.113 1 97.31 84 ASN A C 1
ATOM 631 O O . ASN A 1 84 ? -13.562 29.844 5.25 1 97.31 84 ASN A O 1
ATOM 635 N N . GLY A 1 85 ? -13.953 31.891 5.98 1 96.19 85 GLY A N 1
ATOM 636 C CA . GLY A 1 85 ? -14.711 31.438 7.137 1 96.19 85 GLY A CA 1
ATOM 637 C C . GLY A 1 85 ? -13.883 31.375 8.406 1 96.19 85 GLY A C 1
ATOM 638 O O . GLY A 1 85 ? -14.422 31.203 9.5 1 96.19 85 GLY A O 1
ATOM 639 N N . MET A 1 86 ? -12.562 31.516 8.234 1 97.62 86 MET A N 1
ATOM 640 C CA . MET A 1 86 ? -11.641 31.516 9.367 1 97.62 86 MET A CA 1
ATOM 641 C C . MET A 1 86 ? -10.461 32.438 9.109 1 97.62 86 MET A C 1
ATOM 643 O O . MET A 1 86 ? -9.32 32.094 9.391 1 97.62 86 MET A O 1
ATOM 647 N N . GLU A 1 87 ? -10.68 33.594 8.594 1 96.06 87 GLU A N 1
ATOM 648 C CA . GLU A 1 87 ? -9.68 34.469 7.996 1 96.06 87 GLU A CA 1
ATOM 649 C C . GLU A 1 87 ? -8.68 34.969 9.047 1 96.06 87 GLU A C 1
ATOM 651 O O . GLU A 1 87 ? -7.539 35.281 8.719 1 96.06 87 GLU A O 1
ATOM 656 N N . GLU A 1 88 ? -9.047 35 10.25 1 95.25 88 GLU A N 1
ATOM 657 C CA . GLU A 1 88 ? -8.188 35.594 11.281 1 95.25 88 GLU A CA 1
ATOM 658 C C . GLU A 1 88 ? -7.211 34.531 11.828 1 95.25 88 GLU A C 1
ATOM 660 O O . GLU A 1 88 ? -6.16 34.906 12.367 1 95.25 88 GLU A O 1
ATOM 665 N N . THR A 1 89 ? -7.582 33.312 11.672 1 97.38 89 THR A N 1
ATOM 666 C CA . THR A 1 89 ? -6.84 32.344 12.469 1 97.38 89 THR A CA 1
ATOM 667 C C . THR A 1 89 ? -6.242 31.234 11.578 1 97.38 89 THR A C 1
ATOM 669 O O . THR A 1 89 ? -5.324 30.531 11.992 1 97.38 89 THR A O 1
ATOM 672 N N . LEU A 1 90 ? -6.738 31.047 10.367 1 98 90 LEU A N 1
ATOM 673 C CA . LEU A 1 90 ? -6.297 29.938 9.531 1 98 90 LEU A CA 1
ATOM 674 C C . LEU A 1 90 ? -5.859 30.422 8.156 1 98 90 LEU A C 1
ATOM 676 O O . LEU A 1 90 ? -6.598 31.156 7.488 1 98 90 LEU A O 1
ATOM 680 N N . PHE A 1 91 ? -4.656 30.031 7.793 1 95.56 91 PHE A N 1
ATOM 681 C CA . PHE A 1 91 ? -4.074 30.328 6.488 1 95.56 91 PHE A CA 1
ATOM 682 C C . PHE A 1 91 ? -3.594 29.062 5.805 1 95.56 91 PHE A C 1
ATOM 684 O O . PHE A 1 91 ? -3.23 28.094 6.477 1 95.56 91 PHE A O 1
ATOM 691 N N . ALA A 1 92 ? -3.645 29.062 4.484 1 95.25 92 ALA A N 1
ATOM 692 C CA . ALA A 1 92 ? -3.229 27.859 3.756 1 95.25 92 ALA A CA 1
ATOM 693 C C . ALA A 1 92 ? -2.387 28.234 2.539 1 95.25 92 ALA A C 1
ATOM 695 O O . ALA A 1 92 ? -2.51 29.328 2 1 95.25 92 ALA A O 1
ATOM 696 N N . MET A 1 93 ? -1.537 27.344 2.24 1 89.19 93 MET A N 1
ATOM 697 C CA . MET A 1 93 ? -0.751 27.484 1.019 1 89.19 93 MET A CA 1
ATOM 698 C C . MET A 1 93 ? -0.389 26.125 0.44 1 89.19 93 MET A C 1
ATOM 700 O O . MET A 1 93 ? -0.361 25.125 1.162 1 89.19 93 MET A O 1
ATOM 704 N N . GLU A 1 94 ? -0.192 26 -0.824 1 88.12 94 GLU A N 1
ATOM 705 C CA . GLU A 1 94 ? 0.206 24.797 -1.545 1 88.12 94 GLU A CA 1
ATOM 706 C C . GLU A 1 94 ? 1.521 25 -2.291 1 88.12 94 GLU A C 1
ATOM 708 O O . GLU A 1 94 ? 1.64 25.922 -3.102 1 88.12 94 GLU A O 1
ATOM 713 N N . VAL A 1 95 ? 2.49 24.141 -1.924 1 76.5 95 VAL A N 1
ATOM 714 C CA . VAL A 1 95 ? 3.816 24.281 -2.516 1 76.5 95 VAL A CA 1
ATOM 715 C C . VAL A 1 95 ? 4.227 22.984 -3.186 1 76.5 95 VAL A C 1
ATOM 717 O O . VAL A 1 95 ? 4.039 21.906 -2.621 1 76.5 95 VAL A O 1
ATOM 720 N N . ASP A 1 96 ? 4.617 23.016 -4.414 1 69.81 96 ASP A N 1
ATOM 721 C CA . ASP A 1 96 ? 5.246 21.891 -5.086 1 69.81 96 ASP A CA 1
ATOM 722 C C . ASP A 1 96 ? 6.758 21.906 -4.891 1 69.81 96 ASP A C 1
ATOM 724 O O . ASP A 1 96 ? 7.453 22.75 -5.441 1 69.81 96 ASP A O 1
ATOM 728 N N . PRO A 1 97 ? 7.219 20.953 -4.102 1 63.31 97 PRO A N 1
ATOM 729 C CA . PRO A 1 97 ? 8.648 21 -3.777 1 63.31 97 PRO A CA 1
ATOM 730 C C . PRO A 1 97 ? 9.531 20.875 -5.012 1 63.31 97 PRO A C 1
ATOM 732 O O . PRO A 1 97 ? 10.68 21.312 -5.004 1 63.31 97 PRO A O 1
ATOM 735 N N . THR A 1 98 ? 9 20.156 -6.043 1 59.75 98 THR A N 1
ATOM 736 C CA . THR A 1 98 ? 9.82 19.922 -7.227 1 59.75 98 THR A CA 1
ATOM 737 C C . THR A 1 98 ? 10 21.219 -8.023 1 59.75 98 THR A C 1
ATOM 739 O O . THR A 1 98 ? 10.961 21.359 -8.781 1 59.75 98 THR A O 1
ATOM 742 N N . THR A 1 99 ? 9.109 22.047 -7.848 1 57.34 99 THR A N 1
ATOM 743 C CA . THR A 1 99 ? 9.164 23.266 -8.641 1 57.34 99 THR A CA 1
ATOM 744 C C . THR A 1 99 ? 9.594 24.453 -7.781 1 57.34 99 THR A C 1
ATOM 746 O O . THR A 1 99 ? 9.734 25.562 -8.273 1 57.34 99 THR A O 1
ATOM 749 N N . PHE A 1 100 ? 9.641 24.078 -6.586 1 50.72 100 PHE A N 1
ATOM 750 C CA . PHE A 1 100 ? 9.953 25.203 -5.707 1 50.72 100 PHE A CA 1
ATOM 751 C C . PHE A 1 100 ? 11.367 25.703 -5.961 1 50.72 100 PHE A C 1
ATOM 753 O O . PHE A 1 100 ? 12.344 24.969 -5.789 1 50.72 100 PHE A O 1
ATOM 760 N N . THR A 1 101 ? 11.477 26.516 -6.996 1 45.06 101 THR A N 1
ATOM 761 C CA . THR A 1 101 ? 12.75 27.141 -7.328 1 45.06 101 THR A CA 1
ATOM 762 C C . THR A 1 101 ? 13.273 27.969 -6.148 1 45.06 101 THR A C 1
ATOM 764 O O . THR A 1 101 ? 12.484 28.484 -5.359 1 45.06 101 THR A O 1
ATOM 767 N N . HIS A 1 102 ? 14.5 27.969 -5.895 1 43.22 102 HIS A N 1
ATOM 768 C CA . HIS A 1 102 ? 15.352 28.719 -4.98 1 43.22 102 HIS A CA 1
ATOM 769 C C . HIS A 1 102 ? 15.039 30.219 -5.047 1 43.22 102 HIS A C 1
ATOM 771 O O . HIS A 1 102 ? 14.867 30.766 -6.133 1 43.22 102 HIS A O 1
ATOM 777 N N . GLY A 1 103 ? 14.555 30.891 -3.918 1 44.66 103 GLY A N 1
ATOM 778 C CA . GLY A 1 103 ? 14.391 32.312 -3.756 1 44.66 103 GLY A CA 1
ATOM 779 C C . GLY A 1 103 ? 12.938 32.75 -3.67 1 44.66 103 GLY A C 1
ATOM 780 O O . GLY A 1 103 ? 12.648 33.938 -3.393 1 44.66 103 GLY A O 1
ATOM 781 N N . GLY A 1 104 ? 12.078 31.922 -3.941 1 46.19 104 GLY A N 1
ATOM 782 C CA . GLY A 1 104 ? 10.711 32.375 -4.125 1 46.19 104 GLY A CA 1
ATOM 783 C C . GLY A 1 104 ? 9.992 32.656 -2.818 1 46.19 104 GLY A C 1
ATOM 784 O O . GLY A 1 104 ? 9.172 33.562 -2.734 1 46.19 104 GLY A O 1
ATOM 785 N N . PHE A 1 105 ? 10.328 31.906 -1.89 1 48.06 105 PHE A N 1
ATOM 786 C CA . PHE A 1 105 ? 9.5 32.062 -0.698 1 48.06 105 PHE A CA 1
ATOM 787 C C . PHE A 1 105 ? 9.797 33.375 0.004 1 48.06 105 PHE A C 1
ATOM 789 O O . PHE A 1 105 ? 8.891 34.031 0.493 1 48.06 105 PHE A O 1
ATOM 796 N N . GLY A 1 106 ? 11.133 33.625 0.216 1 46.75 106 GLY A N 1
ATOM 797 C CA . GLY A 1 106 ? 11.43 34.938 0.778 1 46.75 106 GLY A CA 1
ATOM 798 C C . GLY A 1 106 ? 10.773 36.062 0.017 1 46.75 106 GLY A C 1
ATOM 799 O O . GLY A 1 106 ? 10.266 37 0.622 1 46.75 106 GLY A O 1
ATOM 800 N N . ALA A 1 107 ? 10.953 35.906 -1.239 1 46.78 107 ALA A N 1
ATOM 801 C CA . ALA A 1 107 ? 10.305 36.938 -2.057 1 46.78 107 ALA A CA 1
ATOM 802 C C . ALA A 1 107 ? 8.789 36.906 -1.879 1 46.78 107 ALA A C 1
ATOM 804 O O . ALA A 1 107 ? 8.148 37.938 -1.846 1 46.78 107 ALA A O 1
ATOM 805 N N . MET A 1 108 ? 8.328 35.781 -1.785 1 46.94 108 MET A N 1
ATOM 806 C CA . MET A 1 108 ? 6.879 35.594 -1.695 1 46.94 108 MET A CA 1
ATOM 807 C C . MET A 1 108 ? 6.34 36.156 -0.381 1 46.94 108 MET A C 1
ATOM 809 O O . MET A 1 108 ? 5.246 36.719 -0.344 1 46.94 108 MET A O 1
ATOM 813 N N . LEU A 1 109 ? 7.141 35.938 0.676 1 47.25 109 LEU A N 1
ATOM 814 C CA . LEU A 1 109 ? 6.656 36.438 1.962 1 47.25 109 LEU A CA 1
ATOM 815 C C . LEU A 1 109 ? 7.004 37.906 2.146 1 47.25 109 LEU A C 1
ATOM 817 O O . LEU A 1 109 ? 6.738 38.5 3.205 1 47.25 109 LEU A O 1
ATOM 821 N N . GLY A 1 110 ? 7.496 38.656 1.218 1 43.25 110 GLY A N 1
ATOM 822 C CA . GLY A 1 110 ? 7.797 40.062 1.284 1 43.25 110 GLY A CA 1
ATOM 823 C C . GLY A 1 110 ? 9.023 40.375 2.121 1 43.25 110 GLY A C 1
ATOM 824 O O . GLY A 1 110 ? 9.18 41.5 2.619 1 43.25 110 GLY A O 1
ATOM 825 N N . PHE A 1 111 ? 9.758 39.469 2.666 1 40.44 111 PHE A N 1
ATOM 826 C CA . PHE A 1 111 ? 10.883 39.875 3.496 1 40.44 111 PHE A CA 1
ATOM 827 C C . PHE A 1 111 ? 11.914 40.656 2.674 1 40.44 111 PHE A C 1
ATOM 829 O O . PHE A 1 111 ? 12.234 40.25 1.553 1 40.44 111 PHE A O 1
ATOM 836 N N . PRO A 1 112 ? 12.133 42 2.877 1 38.06 112 PRO A N 1
ATOM 837 C CA . PRO A 1 112 ? 13.047 42.906 2.166 1 38.06 112 PRO A CA 1
ATOM 838 C C . PRO A 1 112 ? 14.391 42.25 1.856 1 38.06 112 PRO A C 1
ATOM 840 O O . PRO A 1 112 ? 15.039 42.594 0.866 1 38.06 112 PRO A O 1
ATOM 843 N N . GLY A 1 113 ? 15.211 41.875 2.865 1 37.69 113 GLY A N 1
ATOM 844 C CA . GLY A 1 113 ? 16.656 41.688 2.773 1 37.69 113 GLY A CA 1
ATOM 845 C C . GLY A 1 113 ? 17.047 40.594 1.828 1 37.69 113 GLY A C 1
ATOM 846 O O . GLY A 1 113 ? 18.234 40.25 1.734 1 37.69 113 GLY A O 1
ATOM 847 N N . HIS A 1 114 ? 16.359 39.594 1.756 1 37.44 114 HIS A N 1
ATOM 848 C CA . HIS A 1 114 ? 17 38.75 0.768 1 37.44 114 HIS A CA 1
ATOM 849 C C . HIS A 1 114 ? 17.031 39.406 -0.604 1 37.44 114 HIS A C 1
ATOM 851 O O . HIS A 1 114 ? 15.984 39.812 -1.119 1 37.44 114 HIS A O 1
ATOM 857 N N . ILE A 1 115 ? 18.047 40.219 -0.885 1 32.44 115 ILE A N 1
ATOM 858 C CA . ILE A 1 115 ? 18.516 40.75 -2.168 1 32.44 115 ILE A CA 1
ATOM 859 C C . ILE A 1 115 ? 18.031 39.844 -3.297 1 32.44 115 ILE A C 1
ATOM 861 O O . ILE A 1 115 ? 18.281 38.625 -3.275 1 32.44 115 ILE A O 1
ATOM 865 N N . ALA A 1 116 ? 17.062 40.156 -3.988 1 33.81 116 ALA A N 1
ATOM 866 C CA . ALA A 1 116 ? 16.969 39.781 -5.395 1 33.81 116 ALA A CA 1
ATOM 867 C C . ALA A 1 116 ? 18.359 39.562 -6 1 33.81 116 ALA A C 1
ATOM 869 O O . ALA A 1 116 ? 18.953 40.5 -6.547 1 33.81 116 ALA A O 1
ATOM 870 N N . THR A 1 117 ? 19.406 39.156 -5.352 1 32.75 117 THR A N 1
ATOM 871 C CA . THR A 1 117 ? 20.5 39.125 -6.324 1 32.75 117 THR A CA 1
ATOM 872 C C . THR A 1 117 ? 19.984 38.688 -7.695 1 32.75 117 THR A C 1
ATOM 874 O O . THR A 1 117 ? 18.906 38.094 -7.801 1 32.75 117 THR A O 1
ATOM 877 N N . ASP A 1 118 ? 20.562 39.156 -8.82 1 31.19 118 ASP A N 1
ATOM 878 C CA . ASP A 1 118 ? 20.219 38.938 -10.227 1 31.19 118 ASP A CA 1
ATOM 879 C C . ASP A 1 118 ? 19.594 37.562 -10.445 1 31.19 118 ASP A C 1
ATOM 881 O O . ASP A 1 118 ? 20.109 36.562 -9.961 1 31.19 118 ASP A O 1
ATOM 885 N N . ALA A 1 119 ? 18.328 37.438 -10.633 1 36.66 119 ALA A N 1
ATOM 886 C CA . ALA A 1 119 ? 17.547 36.344 -11.156 1 36.66 119 ALA A CA 1
ATOM 887 C C . ALA A 1 119 ? 18.453 35.25 -11.734 1 36.66 119 ALA A C 1
ATOM 889 O O . ALA A 1 119 ? 18.016 34.094 -11.922 1 36.66 119 ALA A O 1
ATOM 890 N N . ASP A 1 120 ? 19.547 35.594 -12.328 1 35.38 120 ASP A N 1
ATOM 891 C CA . ASP A 1 120 ? 20.469 34.812 -13.164 1 35.38 120 ASP A CA 1
ATOM 892 C C . ASP A 1 120 ? 21.516 34.125 -12.312 1 35.38 120 ASP A C 1
ATOM 894 O O . ASP A 1 120 ? 22.391 33.406 -12.836 1 35.38 120 ASP A O 1
ATOM 898 N N . ALA A 1 121 ? 21.984 34.688 -11.094 1 36.38 121 ALA A N 1
ATOM 899 C CA . ALA A 1 121 ? 23.094 34.031 -10.43 1 36.38 121 ALA A CA 1
ATOM 900 C C . ALA A 1 121 ? 22.609 32.906 -9.508 1 36.38 121 ALA A C 1
ATOM 902 O O . ALA A 1 121 ? 21.719 33.125 -8.688 1 36.38 121 ALA A O 1
ATOM 903 N N . PRO A 1 122 ? 22.719 31.656 -9.836 1 41.09 122 PRO A N 1
ATOM 904 C CA . PRO A 1 122 ? 22.391 30.516 -8.977 1 41.09 122 PRO A CA 1
ATOM 905 C C . PRO A 1 122 ? 22.719 30.766 -7.508 1 41.09 122 PRO A C 1
ATOM 907 O O . PRO A 1 122 ? 23.797 31.266 -7.188 1 41.09 122 PRO A O 1
ATOM 910 N N . SER A 1 123 ? 21.781 31.188 -6.621 1 45.62 123 SER A N 1
ATOM 911 C CA . SER A 1 123 ? 22.047 31.297 -5.188 1 45.62 123 SER A CA 1
ATOM 912 C C . SER A 1 123 ? 23.141 30.328 -4.746 1 45.62 123 SER A C 1
ATOM 914 O O . SER A 1 123 ? 23.312 29.266 -5.348 1 45.62 123 SER A O 1
ATOM 916 N N . PRO A 1 124 ? 24.156 30.922 -4.02 1 47.78 124 PRO A N 1
ATOM 917 C CA . PRO A 1 124 ? 25.203 30.031 -3.543 1 47.78 124 PRO A CA 1
ATOM 918 C C . PRO A 1 124 ? 24.656 28.703 -3.02 1 47.78 124 PRO A C 1
ATOM 920 O O . PRO A 1 124 ? 25.281 27.656 -3.193 1 47.78 124 PRO A O 1
ATOM 923 N N . PHE A 1 125 ? 23.422 28.844 -2.469 1 50.47 125 PHE A N 1
ATOM 924 C CA . PHE A 1 125 ? 22.828 27.609 -1.968 1 50.47 125 PHE A CA 1
ATOM 925 C C . PHE A 1 125 ? 22.422 26.703 -3.119 1 50.47 125 PHE A C 1
ATOM 927 O O . PHE A 1 125 ? 22.625 25.484 -3.053 1 50.47 125 PHE A O 1
ATOM 934 N N . ALA A 1 126 ? 21.844 27.406 -4.086 1 51.91 126 ALA A N 1
ATOM 935 C CA . ALA A 1 126 ? 21.516 26.609 -5.266 1 51.91 126 ALA A CA 1
ATOM 936 C C . ALA A 1 126 ? 22.766 26 -5.887 1 51.91 126 ALA A C 1
ATOM 938 O O . ALA A 1 126 ? 22.766 24.844 -6.316 1 51.91 126 ALA A O 1
ATOM 939 N N . ALA A 1 127 ? 23.781 26.891 -5.93 1 49.25 127 ALA A N 1
ATOM 940 C CA . ALA A 1 127 ? 25.047 26.422 -6.488 1 49.25 127 ALA A CA 1
ATOM 941 C C . ALA A 1 127 ? 25.609 25.266 -5.66 1 49.25 127 ALA A C 1
ATOM 943 O O . ALA A 1 127 ? 26.094 24.266 -6.211 1 49.25 127 ALA A O 1
ATOM 944 N N . LEU A 1 128 ? 25.516 25.422 -4.375 1 54.62 128 LEU A N 1
ATOM 945 C CA . LEU A 1 128 ? 26 24.359 -3.498 1 54.62 128 LEU A CA 1
ATOM 946 C C . LEU A 1 128 ? 25.141 23.109 -3.646 1 54.62 128 LEU A C 1
ATOM 948 O O . LEU A 1 128 ? 25.656 21.984 -3.668 1 54.62 128 LEU A O 1
ATOM 952 N N . GLY A 1 129 ? 23.797 23.344 -3.703 1 54.66 129 GLY A N 1
ATOM 953 C CA . GLY A 1 129 ? 22.922 22.203 -3.936 1 54.66 129 GLY A CA 1
ATOM 954 C C . GLY A 1 129 ? 23.266 21.438 -5.199 1 54.66 129 GLY A C 1
ATOM 955 O O . GLY A 1 129 ? 23.297 20.203 -5.191 1 54.66 129 GLY A O 1
ATOM 956 N N . ASN A 1 130 ? 23.594 22.234 -6.172 1 53.72 130 ASN A N 1
ATOM 957 C CA . ASN A 1 130 ? 23.969 21.625 -7.438 1 53.72 130 ASN A CA 1
ATOM 958 C C . ASN A 1 130 ? 25.297 20.875 -7.324 1 53.72 130 ASN A C 1
ATOM 960 O O . ASN A 1 130 ? 25.453 19.781 -7.891 1 53.72 130 ASN A O 1
ATOM 964 N N . ILE A 1 131 ? 26.141 21.469 -6.652 1 51.78 131 ILE A N 1
ATOM 965 C CA . ILE A 1 131 ? 27.453 20.844 -6.469 1 51.78 131 ILE A CA 1
ATOM 966 C C . ILE A 1 131 ? 27.312 19.562 -5.668 1 51.78 131 ILE A C 1
ATOM 968 O O . ILE A 1 131 ? 27.891 18.531 -6.016 1 51.78 131 ILE A O 1
ATOM 972 N N . LEU A 1 132 ? 26.578 19.703 -4.617 1 54.34 132 LEU A N 1
ATOM 973 C CA . LEU A 1 132 ? 26.406 18.531 -3.768 1 54.34 132 LEU A CA 1
ATOM 974 C C . LEU A 1 132 ? 25.641 17.438 -4.508 1 54.34 132 LEU A C 1
ATOM 976 O O . LEU A 1 132 ? 25.953 16.25 -4.359 1 54.34 132 LEU A O 1
ATOM 980 N N . LYS A 1 133 ? 24.625 17.891 -5.211 1 55.5 133 LYS A N 1
ATOM 981 C CA . LYS A 1 133 ? 23.906 16.938 -6.062 1 55.5 133 LYS A CA 1
ATOM 982 C C . LYS A 1 133 ? 24.859 16.203 -6.996 1 55.5 133 LYS A C 1
ATOM 984 O O . LYS A 1 133 ? 24.734 15 -7.203 1 55.5 133 LYS A O 1
ATOM 989 N N . GLU A 1 134 ? 25.688 16.984 -7.574 1 47.66 134 GLU A N 1
ATOM 990 C CA . GLU A 1 134 ? 26.656 16.406 -8.5 1 47.66 134 GLU A CA 1
ATOM 991 C C . GLU A 1 134 ? 27.672 15.539 -7.766 1 47.66 134 GLU A C 1
ATOM 993 O O . GLU A 1 134 ? 28.062 14.484 -8.273 1 47.66 134 GLU A O 1
ATOM 998 N N . ALA A 1 135 ? 28.234 16.094 -6.758 1 45.66 135 ALA A N 1
ATOM 999 C CA . ALA A 1 135 ? 29.328 15.422 -6.055 1 45.66 135 ALA A CA 1
ATOM 1000 C C . ALA A 1 135 ? 28.828 14.172 -5.336 1 45.66 135 ALA A C 1
ATOM 1002 O O . ALA A 1 135 ? 29.516 13.148 -5.305 1 45.66 135 ALA A O 1
ATOM 1003 N N . ALA A 1 136 ? 27.969 14.438 -4.461 1 47.06 136 ALA A N 1
ATOM 1004 C CA . ALA A 1 136 ? 27.609 13.328 -3.58 1 47.06 136 ALA A CA 1
ATOM 1005 C C . ALA A 1 136 ? 26.594 12.406 -4.246 1 47.06 136 ALA A C 1
ATOM 1007 O O . ALA A 1 136 ? 26.156 11.422 -3.645 1 47.06 136 ALA A O 1
ATOM 1008 N N . GLY A 1 137 ? 26.578 12.453 -5.559 1 45 137 GLY A N 1
ATOM 1009 C CA . GLY A 1 137 ? 25.516 11.68 -6.18 1 45 137 GLY A CA 1
ATOM 1010 C C . GLY A 1 137 ? 24.125 12.156 -5.797 1 45 137 GLY A C 1
ATOM 1011 O O . GLY A 1 137 ? 23.984 13.07 -4.98 1 45 137 GLY A O 1
ATOM 1012 N N . THR A 1 138 ? 22.938 11.812 -6.574 1 46.38 138 THR A N 1
ATOM 1013 C CA . THR A 1 138 ? 21.562 12.273 -6.344 1 46.38 138 THR A CA 1
ATOM 1014 C C . THR A 1 138 ? 21.203 12.148 -4.867 1 46.38 138 THR A C 1
ATOM 1016 O O . THR A 1 138 ? 20.906 11.055 -4.387 1 46.38 138 THR A O 1
ATOM 1019 N N . LEU A 1 139 ? 22.062 12.773 -4.02 1 47.59 139 LEU A N 1
ATOM 1020 C CA . LEU A 1 139 ? 21.531 12.656 -2.664 1 47.59 139 LEU A CA 1
ATOM 1021 C C . LEU A 1 139 ? 20.031 12.891 -2.641 1 47.59 139 LEU A C 1
ATOM 1023 O O . LEU A 1 139 ? 19.547 13.977 -2.969 1 47.59 139 LEU A O 1
ATOM 1027 N N . PRO A 1 140 ? 19.297 11.969 -2.664 1 51.81 140 PRO A N 1
ATOM 1028 C CA . PRO A 1 140 ? 17.844 12.078 -2.611 1 51.81 140 PRO A CA 1
ATOM 1029 C C . PRO A 1 140 ? 17.359 13 -1.494 1 51.81 140 PRO A C 1
ATOM 1031 O O . PRO A 1 140 ? 17.906 12.977 -0.39 1 51.81 140 PRO A O 1
ATOM 1034 N N . GLY A 1 141 ? 16.703 14.109 -1.766 1 58.84 141 GLY A N 1
ATOM 1035 C CA . GLY A 1 141 ? 16.016 14.922 -0.766 1 58.84 141 GLY A CA 1
ATOM 1036 C C . GLY A 1 141 ? 16.547 16.344 -0.684 1 58.84 141 GLY A C 1
ATOM 1037 O O . GLY A 1 141 ? 15.984 17.172 0.029 1 58.84 141 GLY A O 1
ATOM 1038 N N . ILE A 1 142 ? 17.734 16.594 -1.393 1 58.91 142 ILE A N 1
ATOM 1039 C CA . ILE A 1 142 ? 18.344 17.922 -1.268 1 58.91 142 ILE A CA 1
ATOM 1040 C C . ILE A 1 142 ? 17.359 19 -1.697 1 58.91 142 ILE A C 1
ATOM 1042 O O . ILE A 1 142 ? 17.281 20.062 -1.08 1 58.91 142 ILE A O 1
ATOM 1046 N N . ASP A 1 143 ? 16.625 18.719 -2.736 1 56.78 143 ASP A N 1
ATOM 1047 C CA . ASP A 1 143 ? 15.641 19.688 -3.207 1 56.78 143 ASP A CA 1
ATOM 1048 C C . ASP A 1 143 ? 14.562 19.922 -2.152 1 56.78 143 ASP A C 1
ATOM 1050 O O . ASP A 1 143 ? 14.172 21.062 -1.902 1 56.78 143 ASP A O 1
ATOM 1054 N N . GLU A 1 144 ? 14.148 18.922 -1.57 1 60.75 144 GLU A N 1
ATOM 1055 C CA . GLU A 1 144 ? 13.133 19.016 -0.53 1 60.75 144 GLU A CA 1
ATOM 1056 C C . GLU A 1 144 ? 13.648 19.797 0.673 1 60.75 144 GLU A C 1
ATOM 1058 O O . GLU A 1 144 ? 12.906 20.594 1.271 1 60.75 144 GLU A O 1
ATOM 1063 N N . LEU A 1 145 ? 14.945 19.688 0.897 1 60.56 145 LEU A N 1
ATOM 1064 C CA . LEU A 1 145 ? 15.523 20.359 2.057 1 60.56 145 LEU A CA 1
ATOM 1065 C C . LEU A 1 145 ? 15.469 21.875 1.892 1 60.56 145 LEU A C 1
ATOM 1067 O O . LEU A 1 145 ? 15.227 22.609 2.857 1 60.56 145 LEU A O 1
ATOM 1071 N N . SER A 1 146 ? 15.703 22.266 0.708 1 58.62 146 SER A N 1
ATOM 1072 C CA . SER A 1 146 ? 15.703 23.703 0.46 1 58.62 146 SER A CA 1
ATOM 1073 C C . SER A 1 146 ? 14.305 24.281 0.645 1 58.62 146 SER A C 1
ATOM 1075 O O . SER A 1 146 ? 14.156 25.391 1.189 1 58.62 146 SER A O 1
ATOM 1077 N N . VAL A 1 147 ? 13.312 23.594 0.209 1 60.19 147 VAL A N 1
ATOM 1078 C CA . VAL A 1 147 ? 11.93 24.047 0.343 1 60.19 147 VAL A CA 1
ATOM 1079 C C . VAL A 1 147 ? 11.547 24.109 1.82 1 60.19 147 VAL A C 1
ATOM 1081 O O . VAL A 1 147 ? 10.953 25.094 2.277 1 60.19 147 VAL A O 1
ATOM 1084 N N . PHE A 1 148 ? 11.992 23.172 2.537 1 62.84 148 PHE A N 1
ATOM 1085 C CA . PHE A 1 148 ? 11.625 23.125 3.947 1 62.84 148 PHE A CA 1
ATOM 1086 C C . PHE A 1 148 ? 12.344 24.219 4.73 1 62.84 148 PHE A C 1
ATOM 1088 O O . PHE A 1 148 ? 11.766 24.828 5.637 1 62.84 148 PHE A O 1
ATOM 1095 N N . ALA A 1 149 ? 13.594 24.438 4.34 1 62.56 149 ALA A N 1
ATOM 1096 C CA . ALA A 1 149 ? 14.336 25.5 5 1 62.56 149 ALA A CA 1
ATOM 1097 C C . ALA A 1 149 ? 13.656 26.859 4.777 1 62.56 149 ALA A C 1
ATOM 1099 O O . ALA A 1 149 ? 13.594 27.688 5.691 1 62.56 149 ALA A O 1
ATOM 1100 N N . GLU A 1 150 ? 13.188 26.922 3.648 1 62.09 150 GLU A N 1
ATOM 1101 C CA . GLU A 1 150 ? 12.5 28.172 3.328 1 62.09 150 GLU A CA 1
ATOM 1102 C C . GLU A 1 150 ? 11.188 28.297 4.09 1 62.09 150 GLU A C 1
ATOM 1104 O O . GLU A 1 150 ? 10.828 29.375 4.559 1 62.09 150 GLU A O 1
ATOM 1109 N N . ILE A 1 151 ? 10.508 27.234 4.137 1 64.25 151 ILE A N 1
ATOM 1110 C CA . ILE A 1 151 ? 9.25 27.203 4.871 1 64.25 151 ILE A CA 1
ATOM 1111 C C . ILE A 1 151 ? 9.5 27.516 6.34 1 64.25 151 ILE A C 1
ATOM 1113 O O . ILE A 1 151 ? 8.781 28.328 6.941 1 64.25 151 ILE A O 1
ATOM 1117 N N . LEU A 1 152 ? 10.516 26.906 6.84 1 64.31 152 LEU A N 1
ATOM 1118 C CA . LEU A 1 152 ? 10.844 27.125 8.242 1 64.31 152 LEU A CA 1
ATOM 1119 C C . LEU A 1 152 ? 11.148 28.594 8.508 1 64.31 152 LEU A C 1
ATOM 1121 O O . LEU A 1 152 ? 10.68 29.172 9.492 1 64.31 152 LEU A O 1
ATOM 1125 N N . ARG A 1 153 ? 11.906 29.125 7.609 1 62.91 153 ARG A N 1
ATOM 1126 C CA . ARG A 1 153 ? 12.273 30.531 7.75 1 62.91 153 ARG A CA 1
ATOM 1127 C C . ARG A 1 153 ? 11.047 31.438 7.641 1 62.91 153 ARG A C 1
ATOM 1129 O O . ARG A 1 153 ? 10.914 32.406 8.391 1 62.91 153 ARG A O 1
ATOM 1136 N N . GLY A 1 154 ? 10.234 31.109 6.703 1 61.53 154 GLY A N 1
ATOM 1137 C CA . GLY A 1 154 ? 9.023 31.891 6.5 1 61.53 154 GLY A CA 1
ATOM 1138 C C . GLY A 1 154 ? 8.07 31.828 7.68 1 61.53 154 GLY A C 1
ATOM 1139 O O . GLY A 1 154 ? 7.492 32.844 8.07 1 61.53 154 GLY A O 1
ATOM 1140 N N . VAL A 1 155 ? 7.957 30.688 8.211 1 63.53 155 VAL A N 1
ATOM 1141 C CA . VAL A 1 155 ? 7.055 30.484 9.336 1 63.53 155 VAL A CA 1
ATOM 1142 C C . VAL A 1 155 ? 7.543 31.281 10.547 1 63.53 155 VAL A C 1
ATOM 1144 O O . VAL A 1 155 ? 6.738 31.875 11.273 1 63.53 155 VAL A O 1
ATOM 1147 N N . GLN A 1 156 ? 8.781 31.25 10.758 1 63.91 156 GLN A N 1
ATOM 1148 C CA . GLN A 1 156 ? 9.352 31.984 11.883 1 63.91 156 GLN A CA 1
ATOM 1149 C C . GLN A 1 156 ? 9.109 33.469 11.727 1 63.91 156 GLN A C 1
ATOM 1151 O O . GLN A 1 156 ? 8.859 34.188 12.711 1 63.91 156 GLN A O 1
ATOM 1156 N N . GLN A 1 157 ? 9.016 33.844 10.531 1 65.5 157 GLN A N 1
ATOM 1157 C CA . GLN A 1 157 ? 8.867 35.281 10.281 1 65.5 157 GLN A CA 1
ATOM 1158 C C . GLN A 1 157 ? 7.402 35.688 10.383 1 65.5 157 GLN A C 1
ATOM 1160 O O . GLN A 1 157 ? 7.105 36.812 10.773 1 65.5 157 GLN A O 1
ATOM 1165 N N . LEU A 1 158 ? 6.492 34.969 10.008 1 67.12 158 LEU A N 1
ATOM 1166 C CA . LEU A 1 158 ? 5.086 35.344 9.875 1 67.12 158 LEU A CA 1
ATOM 1167 C C . LEU A 1 158 ? 4.332 35.062 11.172 1 67.12 158 LEU A C 1
ATOM 1169 O O . LEU A 1 158 ? 3.115 35.281 11.242 1 67.12 158 LEU A O 1
ATOM 1173 N N . SER A 1 159 ? 4.91 34.812 12.227 1 79.25 159 SER A N 1
ATOM 1174 C CA . SER A 1 159 ? 4.363 34.688 13.57 1 79.25 159 SER A CA 1
ATOM 1175 C C . SER A 1 159 ? 3.215 33.688 13.609 1 79.25 159 SER A C 1
ATOM 1177 O O . SER A 1 159 ? 2.15 33.969 14.156 1 79.25 159 SER A O 1
ATOM 1179 N N . TYR A 1 160 ? 3.139 32.688 12.938 1 89.38 160 TYR A N 1
ATOM 1180 C CA . TYR A 1 160 ? 2.207 31.578 13.148 1 89.38 160 TYR A CA 1
ATOM 1181 C C . TYR A 1 160 ? 2.557 30.797 14.414 1 89.38 160 TYR A C 1
ATOM 1183 O O . TYR A 1 160 ? 3.734 30.625 14.742 1 89.38 160 TYR A O 1
ATOM 1191 N N . ASP A 1 161 ? 1.446 30.453 15.086 1 90 161 ASP A N 1
ATOM 1192 C CA . ASP A 1 161 ? 1.655 29.688 16.312 1 90 161 ASP A CA 1
ATOM 1193 C C . ASP A 1 161 ? 1.955 28.219 16 1 90 161 ASP A C 1
ATOM 1195 O O . ASP A 1 161 ? 2.748 27.578 16.703 1 90 161 ASP A O 1
ATOM 1199 N N . VAL A 1 162 ? 1.291 27.688 14.969 1 92.81 162 VAL A N 1
ATOM 1200 C CA . VAL A 1 162 ? 1.461 26.297 14.586 1 92.81 162 VAL A CA 1
ATOM 1201 C C . VAL A 1 162 ? 1.415 26.172 13.062 1 92.81 162 VAL A C 1
ATOM 1203 O O . VAL A 1 162 ? 0.604 26.828 12.406 1 92.81 162 VAL A O 1
ATOM 1206 N N . VAL A 1 163 ? 2.299 25.344 12.555 1 91.75 163 VAL A N 1
ATOM 1207 C CA . VAL A 1 163 ? 2.311 25 11.141 1 91.75 163 VAL A CA 1
ATOM 1208 C C . VAL A 1 163 ? 1.975 23.531 10.953 1 91.75 163 VAL A C 1
ATOM 1210 O O . VAL A 1 163 ? 2.586 22.656 11.586 1 91.75 163 VAL A O 1
ATOM 1213 N N . ILE A 1 164 ? 0.978 23.266 10.117 1 94.56 164 ILE A N 1
ATOM 1214 C CA . ILE A 1 164 ? 0.559 21.906 9.828 1 94.56 164 ILE A CA 1
ATOM 1215 C C . ILE A 1 164 ? 0.918 21.547 8.383 1 94.56 164 ILE A C 1
ATOM 1217 O O . ILE A 1 164 ? 0.583 22.297 7.457 1 94.56 164 ILE A O 1
ATOM 1221 N N . PHE A 1 165 ? 1.617 20.438 8.258 1 89.12 165 PHE A N 1
ATOM 1222 C CA . PHE A 1 165 ? 2.055 20 6.941 1 89.12 165 PHE A CA 1
ATOM 1223 C C . PHE A 1 165 ? 1.203 18.828 6.453 1 89.12 165 PHE A C 1
ATOM 1225 O O . PHE A 1 165 ? 1.126 17.797 7.113 1 89.12 165 PHE A O 1
ATOM 1232 N N . ASP A 1 166 ? 0.547 19.016 5.371 1 91.62 166 ASP A N 1
ATOM 1233 C CA . ASP A 1 166 ? -0.044 17.938 4.594 1 91.62 166 ASP A CA 1
ATOM 1234 C C . ASP A 1 166 ? 0.971 17.344 3.617 1 91.62 166 ASP A C 1
ATOM 1236 O O . ASP A 1 166 ? 1.212 17.906 2.549 1 91.62 166 ASP A O 1
ATOM 1240 N N . THR A 1 167 ? 1.492 16.234 4 1 85.69 167 THR A N 1
ATOM 1241 C CA . THR A 1 167 ? 2.652 15.719 3.279 1 85.69 167 THR A CA 1
ATOM 1242 C C . THR A 1 167 ? 2.217 14.938 2.043 1 85.69 167 THR A C 1
ATOM 1244 O O . THR A 1 167 ? 1.075 14.484 1.96 1 85.69 167 THR A O 1
ATOM 1247 N N . ALA A 1 168 ? 3.152 14.844 1.143 1 77.31 168 ALA A N 1
ATOM 1248 C CA . ALA A 1 168 ? 2.891 14.07 -0.067 1 77.31 168 ALA A CA 1
ATOM 1249 C C . ALA A 1 168 ? 2.875 12.57 0.234 1 77.31 168 ALA A C 1
ATOM 1251 O O . ALA A 1 168 ? 3.445 12.125 1.231 1 77.31 168 ALA A O 1
ATOM 1252 N N . PRO A 1 169 ? 2.088 11.805 -0.555 1 65.19 169 PRO A N 1
ATOM 1253 C CA . PRO A 1 169 ? 2.02 10.359 -0.341 1 65.19 169 PRO A CA 1
ATOM 1254 C C . PRO A 1 169 ? 3.387 9.688 -0.426 1 65.19 169 PRO A C 1
ATOM 1256 O O . PRO A 1 169 ? 3.58 8.594 0.125 1 65.19 169 PRO A O 1
ATOM 1259 N N . THR A 1 170 ? 4.32 10.32 -1.167 1 57.69 170 THR A N 1
ATOM 1260 C CA . THR A 1 170 ? 5.586 9.656 -1.467 1 57.69 170 THR A CA 1
ATOM 1261 C C . THR A 1 170 ? 6.641 10.008 -0.422 1 57.69 170 THR A C 1
ATOM 1263 O O . THR A 1 170 ? 6.449 10.922 0.382 1 57.69 170 THR A O 1
ATOM 1266 N N . GLY A 1 171 ? 7.586 8.969 0.022 1 56.06 171 GLY A N 1
ATOM 1267 C CA . GLY A 1 171 ? 8.734 8.961 0.913 1 56.06 171 GLY A CA 1
ATOM 1268 C C . GLY A 1 171 ? 9.492 10.281 0.923 1 56.06 171 GLY A C 1
ATOM 1269 O O . GLY A 1 171 ? 10.5 10.414 1.616 1 56.06 171 GLY A O 1
ATOM 1270 N N . HIS A 1 172 ? 8.93 11.258 0.285 1 58.66 172 HIS A N 1
ATOM 1271 C CA . HIS A 1 172 ? 9.75 12.453 0.156 1 58.66 172 HIS A CA 1
ATOM 1272 C C . HIS A 1 172 ? 9.844 13.203 1.482 1 58.66 172 HIS A C 1
ATOM 1274 O O . HIS A 1 172 ? 10.891 13.766 1.807 1 58.66 172 HIS A O 1
ATOM 1280 N N . THR A 1 173 ? 8.742 13.195 2.217 1 63.19 173 THR A N 1
ATOM 1281 C CA . THR A 1 173 ? 8.766 13.914 3.484 1 63.19 173 THR A CA 1
ATOM 1282 C C . THR A 1 173 ? 9.781 13.297 4.438 1 63.19 173 THR A C 1
ATOM 1284 O O . THR A 1 173 ? 10.523 14.016 5.105 1 63.19 173 THR A O 1
ATOM 1287 N N . LEU A 1 174 ? 9.898 12.062 4.367 1 65.38 174 LEU A N 1
ATOM 1288 C CA . LEU A 1 174 ? 10.82 11.375 5.266 1 65.38 174 LEU A CA 1
ATOM 1289 C C . LEU A 1 174 ? 12.266 11.68 4.891 1 65.38 174 LEU A C 1
ATOM 1291 O O . LEU A 1 174 ? 13.133 11.758 5.766 1 65.38 174 LEU A O 1
ATOM 1295 N N . ARG A 1 175 ? 12.406 11.773 3.639 1 61.16 175 ARG A N 1
ATOM 1296 C CA . ARG A 1 175 ? 13.75 12.117 3.184 1 61.16 175 ARG A CA 1
ATOM 1297 C C . ARG A 1 175 ? 14.188 13.477 3.725 1 61.16 175 ARG A C 1
ATOM 1299 O O . ARG A 1 175 ? 15.336 13.641 4.145 1 61.16 175 ARG A O 1
ATOM 1306 N N . LEU A 1 176 ? 13.227 14.305 3.688 1 62.47 176 LEU A N 1
ATOM 1307 C CA . LEU A 1 176 ? 13.5 15.641 4.223 1 62.47 176 LEU A CA 1
ATOM 1308 C C . LEU A 1 176 ? 13.852 15.562 5.703 1 62.47 176 LEU A C 1
ATOM 1310 O O . LEU A 1 176 ? 14.789 16.219 6.156 1 62.47 176 LEU A O 1
ATOM 1314 N N . LEU A 1 177 ? 13.148 14.75 6.293 1 68.44 177 LEU A N 1
ATOM 1315 C CA . LEU A 1 177 ? 13.328 14.648 7.738 1 68.44 177 LEU A CA 1
ATOM 1316 C C . LEU A 1 177 ? 14.641 13.945 8.078 1 68.44 177 LEU A C 1
ATOM 1318 O O . LEU A 1 177 ? 15.211 14.172 9.148 1 68.44 177 LEU A O 1
ATOM 1322 N N . ALA A 1 178 ? 15.055 13.156 7.008 1 67.62 178 ALA A N 1
ATOM 1323 C CA . ALA A 1 178 ? 16.266 12.367 7.211 1 67.62 178 ALA A CA 1
ATOM 1324 C C . ALA A 1 178 ? 17.5 13.148 6.781 1 67.62 178 ALA A C 1
ATOM 1326 O O . ALA A 1 178 ? 18.625 12.805 7.164 1 67.62 178 ALA A O 1
ATOM 1327 N N . LEU A 1 179 ? 17.234 14.109 6.008 1 64.38 179 LEU A N 1
ATOM 1328 C CA . LEU A 1 179 ? 18.312 14.789 5.289 1 64.38 179 LEU A CA 1
ATOM 1329 C C . LEU A 1 179 ? 19.359 15.312 6.254 1 64.38 179 LEU A C 1
ATOM 1331 O O . LEU A 1 179 ? 20.562 15.133 6.035 1 64.38 179 LEU A O 1
ATOM 1335 N N . PRO A 1 180 ? 18.906 15.93 7.305 1 64 180 PRO A N 1
ATOM 1336 C CA . PRO A 1 180 ? 19.922 16.453 8.219 1 64 180 PRO A CA 1
ATOM 1337 C C . PRO A 1 180 ? 20.844 15.367 8.758 1 64 180 PRO A C 1
ATOM 1339 O O . PRO A 1 180 ? 22.047 15.578 8.859 1 64 180 PRO A O 1
ATOM 1342 N N . HIS A 1 181 ? 20.266 14.266 8.969 1 65.44 181 HIS A N 1
ATOM 1343 C CA . HIS A 1 181 ? 21.047 13.141 9.469 1 65.44 181 HIS A CA 1
ATOM 1344 C C . HIS A 1 181 ? 22.031 12.641 8.414 1 65.44 181 HIS A C 1
ATOM 1346 O O . HIS A 1 181 ? 23.188 12.383 8.711 1 65.44 181 HIS A O 1
ATOM 1352 N N . THR A 1 182 ? 21.562 12.562 7.215 1 62.75 182 THR A N 1
ATOM 1353 C CA . THR A 1 182 ? 22.375 12.078 6.113 1 62.75 182 THR A CA 1
ATOM 1354 C C . THR A 1 182 ? 23.484 13.07 5.785 1 62.75 182 THR A C 1
ATOM 1356 O O . THR A 1 182 ? 24.641 12.672 5.555 1 62.75 182 THR A O 1
ATOM 1359 N N . LEU A 1 183 ? 23.094 14.266 5.809 1 63.75 183 LEU A N 1
ATOM 1360 C CA . LEU A 1 183 ? 24.062 15.305 5.484 1 63.75 183 LEU A CA 1
ATOM 1361 C C . LEU A 1 183 ? 25.141 15.391 6.555 1 63.75 183 LEU A C 1
ATOM 1363 O O . LEU A 1 183 ? 26.328 15.539 6.238 1 63.75 183 LEU A O 1
ATOM 1367 N N . ASN A 1 184 ? 24.703 15.375 7.75 1 63.72 184 ASN A N 1
ATOM 1368 C CA . ASN A 1 184 ? 25.672 15.438 8.836 1 63.72 184 ASN A CA 1
ATOM 1369 C C . ASN A 1 184 ? 26.672 14.281 8.773 1 63.72 184 ASN A C 1
ATOM 1371 O O . ASN A 1 184 ? 27.875 14.484 8.953 1 63.72 184 ASN A O 1
ATOM 1375 N N . SER A 1 185 ? 26.109 13.203 8.391 1 63.66 185 SER A N 1
ATOM 1376 C CA . SER A 1 185 ? 26.969 12.031 8.289 1 63.66 185 SER A CA 1
ATOM 1377 C C . SER A 1 185 ? 27.922 12.148 7.105 1 63.66 185 SER A C 1
ATOM 1379 O O . SER A 1 185 ? 29.109 11.789 7.207 1 63.66 185 SER A O 1
ATOM 1381 N N . THR A 1 186 ? 27.391 12.633 6.098 1 60.25 186 THR A N 1
ATOM 1382 C CA . THR A 1 186 ? 28.203 12.805 4.895 1 60.25 186 THR A CA 1
ATOM 1383 C C . THR A 1 186 ? 29.266 13.867 5.109 1 60.25 186 THR A C 1
ATOM 1385 O O . THR A 1 186 ? 30.422 13.68 4.734 1 60.25 186 THR A O 1
ATOM 1388 N N . MET A 1 187 ? 28.844 14.93 5.684 1 61.62 187 MET A N 1
ATOM 1389 C CA . MET A 1 187 ? 29.781 16.016 5.934 1 61.62 187 MET A CA 1
ATOM 1390 C C . MET A 1 187 ? 30.875 15.602 6.918 1 61.62 187 MET A C 1
ATOM 1392 O O . MET A 1 187 ? 32.031 15.953 6.746 1 61.62 187 MET A O 1
ATOM 1396 N N . GLU A 1 188 ? 30.453 14.906 7.848 1 62.53 188 GLU A N 1
ATOM 1397 C CA . GLU A 1 188 ? 31.438 14.398 8.797 1 62.53 188 GLU A CA 1
ATOM 1398 C C . GLU A 1 188 ? 32.469 13.508 8.102 1 62.53 188 GLU A C 1
ATOM 1400 O O . GLU A 1 188 ? 33.656 13.586 8.391 1 62.53 188 GLU A O 1
ATOM 1405 N N . LYS A 1 189 ? 31.953 12.773 7.188 1 57.72 189 LYS A N 1
ATOM 1406 C CA . LYS A 1 189 ? 32.844 11.898 6.43 1 57.72 189 LYS A CA 1
ATOM 1407 C C . LYS A 1 189 ? 33.75 12.703 5.504 1 57.72 189 LYS A C 1
ATOM 1409 O O . LYS A 1 189 ? 34.938 12.391 5.359 1 57.72 189 LYS A O 1
ATOM 1414 N N . LEU A 1 190 ? 33.125 13.68 4.992 1 56.03 190 LEU A N 1
ATOM 1415 C CA . LEU A 1 190 ? 33.875 14.531 4.082 1 56.03 190 LEU A CA 1
ATOM 1416 C C . LEU A 1 190 ? 34.906 15.352 4.848 1 56.03 190 LEU A C 1
ATOM 1418 O O . LEU A 1 190 ? 36 15.594 4.344 1 56.03 190 LEU A O 1
ATOM 1422 N N . LEU A 1 191 ? 34.375 15.844 5.918 1 57.03 191 LEU A N 1
ATOM 1423 C CA . LEU A 1 191 ? 35.281 16.672 6.711 1 57.03 191 LEU A CA 1
ATOM 1424 C C . LEU A 1 191 ? 36.344 15.828 7.402 1 57.03 191 LEU A C 1
ATOM 1426 O O . LEU A 1 191 ? 37.312 16.359 7.914 1 57.03 191 LEU A O 1
ATOM 1430 N N . SER A 1 192 ? 36.062 14.609 7.289 1 57.81 192 SER A N 1
ATOM 1431 C CA . SER A 1 192 ? 37.156 13.766 7.785 1 57.81 192 SER A CA 1
ATOM 1432 C C . SER A 1 192 ? 38.312 13.758 6.82 1 57.81 192 SER A C 1
ATOM 1434 O O . SER A 1 192 ? 38.156 14.078 5.641 1 57.81 192 SER A O 1
ATOM 1436 N N . VAL A 1 193 ? 39.5 13.617 7.348 1 54.84 193 VAL A N 1
ATOM 1437 C CA . VAL A 1 193 ? 40.75 13.711 6.617 1 54.84 193 VAL A CA 1
ATOM 1438 C C . VAL A 1 193 ? 40.656 12.938 5.305 1 54.84 193 VAL A C 1
ATOM 1440 O O . VAL A 1 193 ? 41.094 13.414 4.258 1 54.84 193 VAL A O 1
ATOM 1443 N N . GLU A 1 194 ? 40.125 11.867 5.324 1 54.22 194 GLU A N 1
ATOM 1444 C CA . GLU A 1 194 ? 39.969 10.977 4.176 1 54.22 194 GLU A CA 1
ATOM 1445 C C . GLU A 1 194 ? 38.969 11.531 3.17 1 54.22 194 GLU A C 1
ATOM 1447 O O . GLU A 1 194 ? 39.188 11.469 1.96 1 54.22 194 GLU A O 1
ATOM 1452 N N . GLY A 1 195 ? 37.938 12.172 3.656 1 52.81 195 GLY A N 1
ATOM 1453 C CA . GLY A 1 195 ? 36.875 12.734 2.828 1 52.81 195 GLY A CA 1
ATOM 1454 C C . GLY A 1 195 ? 37.25 14.047 2.18 1 52.81 195 GLY A C 1
ATOM 1455 O O . GLY A 1 195 ? 36.906 14.305 1.026 1 52.81 195 GLY A O 1
ATOM 1456 N N . LEU A 1 196 ? 38 14.844 2.93 1 53.88 196 LEU A N 1
ATOM 1457 C CA . LEU A 1 196 ? 38.5 16.109 2.424 1 53.88 196 LEU A CA 1
ATOM 1458 C C . LEU A 1 196 ? 39.438 15.898 1.233 1 53.88 196 LEU A C 1
ATOM 1460 O O . LEU A 1 196 ? 39.375 16.641 0.256 1 53.88 196 LEU A O 1
ATOM 1464 N N . ASN A 1 197 ? 40.25 14.867 1.336 1 56.09 197 ASN A N 1
ATOM 1465 C CA . ASN A 1 197 ? 41.156 14.555 0.23 1 56.09 197 ASN A CA 1
ATOM 1466 C C . ASN A 1 197 ? 40.375 14.133 -1.016 1 56.09 197 ASN A C 1
ATOM 1468 O O . ASN A 1 197 ? 40.75 14.516 -2.133 1 56.09 197 ASN A O 1
ATOM 1472 N N . THR A 1 198 ? 39.312 13.477 -0.787 1 53.72 198 THR A N 1
ATOM 1473 C CA . THR A 1 198 ? 38.531 12.992 -1.908 1 53.72 198 THR A CA 1
ATOM 1474 C C . THR A 1 198 ? 37.719 14.133 -2.541 1 53.72 198 THR A C 1
ATOM 1476 O O . THR A 1 198 ? 37.594 14.211 -3.766 1 53.72 198 THR A O 1
ATOM 1479 N N . LEU A 1 199 ? 37.25 14.984 -1.721 1 50.16 199 LEU A N 1
ATOM 1480 C CA . LEU A 1 199 ? 36.531 16.172 -2.217 1 50.16 199 LEU A CA 1
ATOM 1481 C C . LEU A 1 199 ? 37.5 17.094 -2.971 1 50.16 199 LEU A C 1
ATOM 1483 O O . LEU A 1 199 ? 37.156 17.625 -4.023 1 50.16 199 LEU A O 1
ATOM 1487 N N . ILE A 1 200 ? 38.594 17.234 -2.395 1 53.16 200 ILE A N 1
ATOM 1488 C CA . ILE A 1 200 ? 39.625 18.062 -3.045 1 53.16 200 ILE A CA 1
ATOM 1489 C C . ILE A 1 200 ? 40 17.438 -4.387 1 53.16 200 ILE A C 1
ATOM 1491 O O . ILE A 1 200 ? 40.156 18.141 -5.387 1 53.16 200 ILE A O 1
ATOM 1495 N N . GLN A 1 201 ? 40.062 16.172 -4.422 1 53.75 201 GLN A N 1
ATOM 1496 C CA . GLN A 1 201 ? 40.438 15.5 -5.66 1 53.75 201 GLN A CA 1
ATOM 1497 C C . GLN A 1 201 ? 39.312 15.578 -6.688 1 53.75 201 GLN A C 1
ATOM 1499 O O . GLN A 1 201 ? 39.562 15.812 -7.871 1 53.75 201 GLN A O 1
ATOM 1504 N N . ALA A 1 202 ? 38.156 15.383 -6.215 1 49.62 202 ALA A N 1
ATOM 1505 C CA . ALA A 1 202 ? 37 15.445 -7.117 1 49.62 202 ALA A CA 1
ATOM 1506 C C . ALA A 1 202 ? 36.781 16.875 -7.617 1 49.62 202 ALA A C 1
ATOM 1508 O O . ALA A 1 202 ? 36.5 17.078 -8.797 1 49.62 202 ALA A O 1
ATOM 1509 N N . ALA A 1 203 ? 36.844 17.781 -6.699 1 48.22 203 ALA A N 1
ATOM 1510 C CA . ALA A 1 203 ? 36.75 19.203 -7.059 1 48.22 203 ALA A CA 1
ATOM 1511 C C . ALA A 1 203 ? 37.844 19.594 -8.023 1 48.22 203 ALA A C 1
ATOM 1513 O O . ALA A 1 203 ? 37.625 20.344 -8.977 1 48.22 203 ALA A O 1
ATOM 1514 N N . SER A 1 204 ? 38.938 19.047 -7.77 1 51.97 204 SER A N 1
ATOM 1515 C CA . SER A 1 204 ? 40.062 19.344 -8.664 1 51.97 204 SER A CA 1
ATOM 1516 C C . SER A 1 204 ? 39.812 18.781 -10.055 1 51.97 204 SER A C 1
ATOM 1518 O O . SER A 1 204 ? 40.188 19.375 -11.055 1 51.97 204 SER A O 1
ATOM 1520 N N . ALA A 1 205 ? 39.188 17.672 -10.133 1 48.59 205 ALA A N 1
ATOM 1521 C CA . ALA A 1 205 ? 38.938 17.062 -11.438 1 48.59 205 ALA A CA 1
ATOM 1522 C C . ALA A 1 205 ? 37.875 17.828 -12.203 1 48.59 205 ALA A C 1
ATOM 1524 O O . ALA A 1 205 ? 37.969 17.969 -13.43 1 48.59 205 ALA A O 1
ATOM 1525 N N . VAL A 1 206 ? 36.844 18.141 -11.578 1 43.66 206 VAL A N 1
ATOM 1526 C CA . VAL A 1 206 ? 35.781 18.906 -12.219 1 43.66 206 VAL A CA 1
ATOM 1527 C C . VAL A 1 206 ? 36.25 20.344 -12.469 1 43.66 206 VAL A C 1
ATOM 1529 O O . VAL A 1 206 ? 35.969 20.906 -13.523 1 43.66 206 VAL A O 1
ATOM 1532 N N . LEU A 1 207 ? 36.844 20.875 -11.453 1 45.22 207 LEU A N 1
ATOM 1533 C CA . LEU A 1 207 ? 37.375 22.234 -11.578 1 45.22 207 LEU A CA 1
ATOM 1534 C C . LEU A 1 207 ? 38.469 22.297 -12.656 1 45.22 207 LEU A C 1
ATOM 1536 O O . LEU A 1 207 ? 38.656 23.344 -13.281 1 45.22 207 LEU A O 1
ATOM 1540 N N . SER A 1 208 ? 39.281 21.281 -12.742 1 47.47 208 SER A N 1
ATOM 1541 C CA . SER A 1 208 ? 40.25 21.453 -13.797 1 47.47 208 SER A CA 1
ATOM 1542 C C . SER A 1 208 ? 39.594 21.688 -15.148 1 47.47 208 SER A C 1
ATOM 1544 O O . SER A 1 208 ? 40.188 22.266 -16.047 1 47.47 208 SER A O 1
ATOM 1546 N N . SER A 1 209 ? 38.531 21.062 -15.469 1 43.31 209 SER A N 1
ATOM 1547 C CA . SER A 1 209 ? 38.062 21.281 -16.828 1 43.31 209 SER A CA 1
ATOM 1548 C C . SER A 1 209 ? 37.375 22.641 -16.969 1 43.31 209 SER A C 1
ATOM 1550 O O . SER A 1 209 ? 37.281 23.188 -18.062 1 43.31 209 SER A O 1
ATOM 1552 N N . THR A 1 210 ? 36.25 23.016 -16.234 1 41.56 210 THR A N 1
ATOM 1553 C CA . THR A 1 210 ? 35.594 24.297 -16.5 1 41.56 210 THR A CA 1
ATOM 1554 C C . THR A 1 210 ? 36.312 25.422 -15.773 1 41.56 210 THR A C 1
ATOM 1556 O O . THR A 1 210 ? 37.094 25.172 -14.852 1 41.56 210 THR A O 1
ATOM 1559 N N . THR A 1 211 ? 35.625 26.844 -15.906 1 40.91 211 THR A N 1
ATOM 1560 C CA . THR A 1 211 ? 36 28.203 -15.516 1 40.91 211 THR A CA 1
ATOM 1561 C C . THR A 1 211 ? 36.438 28.25 -14.055 1 40.91 211 THR A C 1
ATOM 1563 O O . THR A 1 211 ? 36.156 27.328 -13.297 1 40.91 211 THR A O 1
ATOM 1566 N N . ASN A 1 212 ? 36.938 29.594 -13.617 1 37.41 212 ASN A N 1
ATOM 1567 C CA . ASN A 1 212 ? 37.312 30.281 -12.398 1 37.41 212 ASN A CA 1
ATOM 1568 C C . ASN A 1 212 ? 36.406 29.953 -11.234 1 37.41 212 ASN A C 1
ATOM 1570 O O . ASN A 1 212 ? 35.344 30.578 -11.07 1 37.41 212 ASN A O 1
ATOM 1574 N N . LEU A 1 213 ? 35.969 28.906 -11.016 1 40.84 213 LEU A N 1
ATOM 1575 C CA . LEU A 1 213 ? 35.312 28.734 -9.727 1 40.84 213 LEU A CA 1
ATOM 1576 C C . LEU A 1 213 ? 36 29.547 -8.648 1 40.84 213 LEU A C 1
ATOM 1578 O O . LEU A 1 213 ? 37.219 29.344 -8.398 1 40.84 213 LEU A O 1
ATOM 1582 N N . GLY A 1 214 ? 35.812 30.875 -8.516 1 41.19 214 GLY A N 1
ATOM 1583 C CA . GLY A 1 214 ? 36.219 31.641 -7.363 1 41.19 214 GLY A CA 1
ATOM 1584 C C . GLY A 1 214 ? 36.5 30.797 -6.137 1 41.19 214 GLY A C 1
ATOM 1585 O O . GLY A 1 214 ? 36.188 29.609 -6.121 1 41.19 214 GLY A O 1
ATOM 1586 N N . ASP A 1 215 ? 37.25 31.328 -5.109 1 43.34 215 ASP A N 1
ATOM 1587 C CA . ASP A 1 215 ? 37.844 30.844 -3.869 1 43.34 215 ASP A CA 1
ATOM 1588 C C . ASP A 1 215 ? 36.875 29.969 -3.084 1 43.34 215 ASP A C 1
ATOM 1590 O O . ASP A 1 215 ? 35.75 30.391 -2.807 1 43.34 215 ASP A O 1
ATOM 1594 N N . MET A 1 216 ? 36.938 28.609 -3.221 1 48.31 216 MET A N 1
ATOM 1595 C CA . MET A 1 216 ? 36.375 27.719 -2.223 1 48.31 216 MET A CA 1
ATOM 1596 C C . MET A 1 216 ? 36.062 28.469 -0.927 1 48.31 216 MET A C 1
ATOM 1598 O O . MET A 1 216 ? 35.125 28.109 -0.199 1 48.31 216 MET A O 1
ATOM 1602 N N . SER A 1 217 ? 36.938 29.484 -0.788 1 52.31 217 SER A N 1
ATOM 1603 C CA . SER A 1 217 ? 36.812 30.281 0.428 1 52.31 217 SER A CA 1
ATOM 1604 C C . SER A 1 217 ? 35.469 30.984 0.485 1 52.31 217 SER A C 1
ATOM 1606 O O . SER A 1 217 ? 34.938 31.25 1.569 1 52.31 217 SER A O 1
ATOM 1608 N N . SER A 1 218 ? 34.969 31.266 -0.743 1 53.44 218 SER A N 1
ATOM 1609 C CA . SER A 1 218 ? 33.719 32 -0.763 1 53.44 218 SER A CA 1
ATOM 1610 C C . SER A 1 218 ? 32.531 31.078 -0.574 1 53.44 218 SER A C 1
ATOM 1612 O O . SER A 1 218 ? 31.453 31.5 -0.128 1 53.44 218 SER A O 1
ATOM 1614 N N . LEU A 1 219 ? 32.75 29.781 -0.856 1 56.66 219 LEU A N 1
ATOM 1615 C CA . LEU A 1 219 ? 31.656 28.828 -0.732 1 56.66 219 LEU A CA 1
ATOM 1616 C C . LEU A 1 219 ? 31.516 28.344 0.708 1 56.66 219 LEU A C 1
ATOM 1618 O O . LEU A 1 219 ? 30.422 27.938 1.13 1 56.66 219 LEU A O 1
ATOM 1622 N N . MET A 1 220 ? 32.594 28.547 1.423 1 62.72 220 MET A N 1
ATOM 1623 C CA . MET A 1 220 ? 32.656 27.984 2.775 1 62.72 220 MET A CA 1
ATOM 1624 C C . MET A 1 220 ? 31.625 28.688 3.678 1 62.72 220 MET A C 1
ATOM 1626 O O . MET A 1 220 ? 30.906 28.031 4.43 1 62.72 220 MET A O 1
ATOM 1630 N N . PRO A 1 221 ? 31.516 30.047 3.514 1 63.28 221 PRO A N 1
ATOM 1631 C CA . PRO A 1 221 ? 30.5 30.703 4.363 1 63.28 221 PRO A CA 1
ATOM 1632 C C . PRO A 1 221 ? 29.078 30.266 4.027 1 63.28 221 PRO A C 1
ATOM 1634 O O . PRO A 1 221 ? 28.266 30.078 4.926 1 63.28 221 PRO A O 1
ATOM 1637 N N . ALA A 1 222 ? 28.859 30.141 2.766 1 58.59 222 ALA A N 1
ATOM 1638 C CA . ALA A 1 222 ? 27.531 29.703 2.344 1 58.59 222 ALA A CA 1
ATOM 1639 C C . ALA A 1 222 ? 27.25 28.281 2.824 1 58.59 222 ALA A C 1
ATOM 1641 O O . ALA A 1 222 ? 26.125 27.984 3.248 1 58.59 222 ALA A O 1
ATOM 1642 N N . PHE A 1 223 ? 28.203 27.5 2.768 1 62.66 223 PHE A N 1
ATOM 1643 C CA . PHE A 1 223 ? 28.094 26.125 3.242 1 62.66 223 PHE A CA 1
ATOM 1644 C C . PHE A 1 223 ? 27.859 26.094 4.75 1 62.66 223 PHE A C 1
ATOM 1646 O O . PHE A 1 223 ? 27.031 25.312 5.234 1 62.66 223 PHE A O 1
ATOM 1653 N N . LYS A 1 224 ? 28.594 26.891 5.379 1 67 224 LYS A N 1
ATOM 1654 C CA . LYS A 1 224 ? 28.438 26.938 6.828 1 67 224 LYS A CA 1
ATOM 1655 C C . LYS A 1 224 ? 27.031 27.391 7.211 1 67 224 LYS A C 1
ATOM 1657 O O . LYS A 1 224 ? 26.422 26.844 8.125 1 67 224 LYS A O 1
ATOM 1662 N N . GLN A 1 225 ? 26.594 28.375 6.5 1 69 225 GLN A N 1
ATOM 1663 C CA . GLN A 1 225 ? 25.234 28.859 6.766 1 69 225 GLN A CA 1
ATOM 1664 C C . GLN A 1 225 ? 24.188 27.797 6.469 1 69 225 GLN A C 1
ATOM 1666 O O . GLN A 1 225 ? 23.219 27.641 7.215 1 69 225 GLN A O 1
ATOM 1671 N N . TRP A 1 226 ? 24.406 27.172 5.453 1 63.59 226 TRP A N 1
ATOM 1672 C CA . TRP A 1 226 ? 23.5 26.078 5.086 1 63.59 226 TRP A CA 1
ATOM 1673 C C . TRP A 1 226 ? 23.5 25 6.156 1 63.59 226 TRP A C 1
ATOM 1675 O O . TRP A 1 226 ? 22.438 24.516 6.551 1 63.59 226 TRP A O 1
ATOM 1685 N N . ARG A 1 227 ? 24.578 24.641 6.512 1 68.44 227 ARG A N 1
ATOM 1686 C CA . ARG A 1 227 ? 24.719 23.625 7.543 1 68.44 227 ARG A CA 1
ATOM 1687 C C . ARG A 1 227 ? 24.016 24.047 8.828 1 68.44 227 ARG A C 1
ATOM 1689 O O . ARG A 1 227 ? 23.359 23.234 9.484 1 68.44 227 ARG A O 1
ATOM 1696 N N . GLU A 1 228 ? 24.188 25.281 9.133 1 72.5 228 GLU A N 1
ATOM 1697 C CA . GLU A 1 228 ? 23.531 25.797 10.336 1 72.5 228 GLU A CA 1
ATOM 1698 C C . GLU A 1 228 ? 22.016 25.734 10.211 1 72.5 228 GLU A C 1
ATOM 1700 O O . GLU A 1 228 ? 21.328 25.391 11.164 1 72.5 228 GLU A O 1
ATOM 1705 N N . ASN A 1 229 ? 21.578 26.047 9.047 1 69.75 229 ASN A N 1
ATOM 1706 C CA . ASN A 1 229 ? 20.141 26 8.805 1 69.75 229 ASN A CA 1
ATOM 1707 C C . ASN A 1 229 ? 19.609 24.562 8.906 1 69.75 229 ASN A C 1
ATOM 1709 O O . ASN A 1 229 ? 18.547 24.328 9.492 1 69.75 229 ASN A O 1
ATOM 1713 N N . VAL A 1 230 ? 20.281 23.719 8.383 1 69.88 230 VAL A N 1
ATOM 1714 C CA . VAL A 1 230 ? 19.906 22.297 8.398 1 69.88 230 VAL A CA 1
ATOM 1715 C C . VAL A 1 230 ? 19.891 21.797 9.836 1 69.88 230 VAL A C 1
ATOM 1717 O O . VAL A 1 230 ? 18.969 21.062 10.234 1 69.88 230 VAL A O 1
ATOM 1720 N N . GLN A 1 231 ? 20.875 22.219 10.531 1 74.81 231 GLN A N 1
ATOM 1721 C CA . GLN A 1 231 ? 20.953 21.797 11.93 1 74.81 231 GLN A CA 1
ATOM 1722 C C . GLN A 1 231 ? 19.781 22.344 12.742 1 74.81 231 GLN A C 1
ATOM 1724 O O . GLN A 1 231 ? 19.266 21.656 13.625 1 74.81 231 GLN A O 1
ATOM 1729 N N . GLU A 1 232 ? 19.5 23.516 12.438 1 75.94 232 GLU A N 1
ATOM 1730 C CA . GLU A 1 232 ? 18.359 24.125 13.133 1 75.94 232 GLU A CA 1
ATOM 1731 C C . GLU A 1 232 ? 17.062 23.375 12.844 1 75.94 232 GLU A C 1
ATOM 1733 O O . GLU A 1 232 ? 16.281 23.109 13.75 1 75.94 232 GLU A O 1
ATOM 1738 N N . VAL A 1 233 ? 16.875 23.062 11.641 1 74.12 233 VAL A N 1
ATOM 1739 C CA . VAL A 1 233 ? 15.695 22.312 11.242 1 74.12 233 VAL A CA 1
ATOM 1740 C C . VAL A 1 233 ? 15.68 20.953 11.953 1 74.12 233 VAL A C 1
ATOM 1742 O O . VAL A 1 233 ? 14.641 20.547 12.477 1 74.12 233 VAL A O 1
ATOM 1745 N N . GLN A 1 234 ? 16.781 20.344 11.969 1 77.12 234 GLN A N 1
ATOM 1746 C CA . GLN A 1 234 ? 16.891 19.047 12.625 1 77.12 234 GLN A CA 1
ATOM 1747 C C . GLN A 1 234 ? 16.547 19.156 14.109 1 77.12 234 GLN A C 1
ATOM 1749 O O . GLN A 1 234 ? 15.836 18.312 14.656 1 77.12 234 GLN A O 1
ATOM 1754 N N . ARG A 1 235 ? 17.078 20.188 14.695 1 81.94 235 ARG A N 1
ATOM 1755 C CA . ARG A 1 235 ? 16.828 20.391 16.125 1 81.94 235 ARG A CA 1
ATOM 1756 C C . ARG A 1 235 ? 15.336 20.562 16.391 1 81.94 235 ARG A C 1
ATOM 1758 O O . ARG A 1 235 ? 14.805 20 17.344 1 81.94 235 ARG A O 1
ATOM 1765 N N . GLN A 1 236 ? 14.734 21.281 15.57 1 81 236 GLN A N 1
ATOM 1766 C CA . GLN A 1 236 ? 13.305 21.531 15.734 1 81 236 GLN A CA 1
ATOM 1767 C C . GLN A 1 236 ? 12.492 20.266 15.508 1 81 236 GLN A C 1
ATOM 1769 O O . GLN A 1 236 ? 11.578 19.953 16.281 1 81 236 GLN A O 1
ATOM 1774 N N . PHE A 1 237 ? 12.883 19.516 14.531 1 81.88 237 PHE A N 1
ATOM 1775 C CA . PHE A 1 237 ? 12.102 18.359 14.133 1 81.88 237 PHE A CA 1
ATOM 1776 C C . PHE A 1 237 ? 12.273 17.203 15.125 1 81.88 237 PHE A C 1
ATOM 1778 O O . PHE A 1 237 ? 11.391 16.359 15.258 1 81.88 237 PHE A O 1
ATOM 1785 N N . THR A 1 238 ? 13.367 17.266 15.844 1 87.62 238 THR A N 1
ATOM 1786 C CA . THR A 1 238 ? 13.625 16.172 16.781 1 87.62 238 THR A CA 1
ATOM 1787 C C . THR A 1 238 ? 13.188 16.547 18.188 1 87.62 238 THR A C 1
ATOM 1789 O O . THR A 1 238 ? 13.312 15.742 19.125 1 87.62 238 THR A O 1
ATOM 1792 N N . ASP A 1 239 ? 12.703 17.781 18.328 1 91.12 239 ASP A N 1
ATOM 1793 C CA . ASP A 1 239 ? 12.156 18.219 19.609 1 91.12 239 ASP A CA 1
ATOM 1794 C C . ASP A 1 239 ? 10.703 17.797 19.781 1 91.12 239 ASP A C 1
ATOM 1796 O O . ASP A 1 239 ? 9.812 18.359 19.141 1 91.12 239 ASP A O 1
ATOM 1800 N N . ALA A 1 240 ? 10.414 16.906 20.672 1 92.56 240 ALA A N 1
ATOM 1801 C CA . ALA A 1 240 ? 9.094 16.312 20.844 1 92.56 240 ALA A CA 1
ATOM 1802 C C . ALA A 1 240 ? 8.117 17.328 21.438 1 92.56 240 ALA A C 1
ATOM 1804 O O . ALA A 1 240 ? 6.902 17.125 21.406 1 92.56 240 ALA A O 1
ATOM 1805 N N . GLU A 1 241 ? 8.594 18.406 21.938 1 93.62 241 GLU A N 1
ATOM 1806 C CA . GLU A 1 241 ? 7.727 19.438 22.469 1 93.62 241 GLU A CA 1
ATOM 1807 C C . GLU A 1 241 ? 7.281 20.406 21.375 1 93.62 241 GLU A C 1
ATOM 1809 O O . GLU A 1 241 ? 6.305 21.141 21.547 1 93.62 241 GLU A O 1
ATOM 1814 N N . LYS A 1 242 ? 8.016 20.359 20.281 1 91.06 242 LYS A N 1
ATOM 1815 C CA . LYS A 1 242 ? 7.742 21.328 19.219 1 91.06 242 LYS A CA 1
ATOM 1816 C C . LYS A 1 242 ? 7.172 20.641 17.984 1 91.06 242 LYS A C 1
ATOM 1818 O O . LYS A 1 242 ? 6.473 21.266 17.188 1 91.06 242 LYS A O 1
ATOM 1823 N N . THR A 1 243 ? 7.531 19.391 17.859 1 91.5 243 THR A N 1
ATOM 1824 C CA . THR A 1 243 ? 7.176 18.734 16.609 1 91.5 243 THR A CA 1
ATOM 1825 C C . THR A 1 243 ? 6.469 17.406 16.891 1 91.5 243 THR A C 1
ATOM 1827 O O . THR A 1 243 ? 6.875 16.656 17.766 1 91.5 243 THR A O 1
ATOM 1830 N N . ALA A 1 244 ? 5.41 17.203 16.172 1 94.12 244 ALA A N 1
ATOM 1831 C CA . ALA A 1 244 ? 4.703 15.93 16.219 1 94.12 244 ALA A CA 1
ATOM 1832 C C . ALA A 1 244 ? 4.344 15.445 14.828 1 94.12 244 ALA A C 1
ATOM 1834 O O . ALA A 1 244 ? 4.035 16.25 13.938 1 94.12 244 ALA A O 1
ATOM 1835 N N . PHE A 1 245 ? 4.426 14.172 14.68 1 94.12 245 PHE A N 1
ATOM 1836 C CA . PHE A 1 245 ? 3.984 13.516 13.453 1 94.12 245 PHE A CA 1
ATOM 1837 C C . PHE A 1 245 ? 2.729 12.695 13.703 1 94.12 245 PHE A C 1
ATOM 1839 O O . PHE A 1 245 ? 2.67 11.914 14.648 1 94.12 245 PHE A O 1
ATOM 1846 N N . ILE A 1 246 ? 1.752 12.93 12.867 1 96.31 246 ILE A N 1
ATOM 1847 C CA . ILE A 1 246 ? 0.511 12.164 12.93 1 96.31 246 ILE A CA 1
ATOM 1848 C C . ILE A 1 246 ? 0.386 11.273 11.695 1 96.31 246 ILE A C 1
ATOM 1850 O O . ILE A 1 246 ? 0.341 11.766 10.57 1 96.31 246 ILE A O 1
ATOM 1854 N N . CYS A 1 247 ? 0.306 10.016 11.93 1 95.75 247 CYS A N 1
ATOM 1855 C CA . CYS A 1 247 ? 0.14 9.07 10.828 1 95.75 247 CYS A CA 1
ATOM 1856 C C . CYS A 1 247 ? -1.336 8.828 10.539 1 95.75 247 CYS A C 1
ATOM 1858 O O . CYS A 1 247 ? -2.143 8.711 11.469 1 95.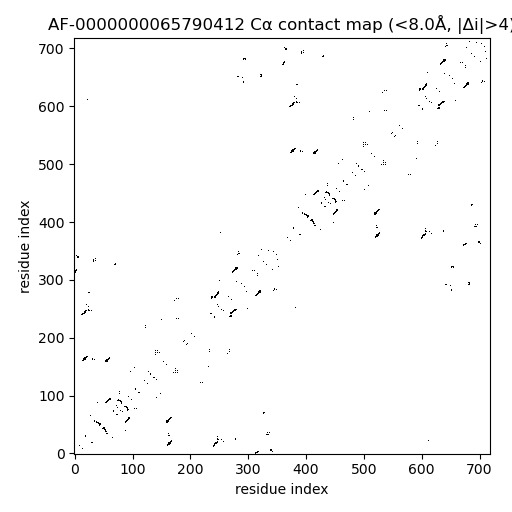75 247 CYS A O 1
ATOM 1860 N N . VAL A 1 248 ? -1.654 8.781 9.266 1 96.88 248 VAL A N 1
ATOM 1861 C CA . VAL A 1 248 ? -3.006 8.438 8.844 1 96.88 248 VAL A CA 1
ATOM 1862 C C . VAL A 1 248 ? -2.971 7.152 8.008 1 96.88 248 VAL A C 1
ATOM 1864 O O . VAL A 1 248 ? -2.154 7.023 7.094 1 96.88 248 VAL A O 1
ATOM 1867 N N . CYS A 1 249 ? -3.824 6.184 8.352 1 96.25 249 CYS A N 1
ATOM 1868 C CA . CYS A 1 249 ? -3.904 4.945 7.59 1 96.25 249 CYS A CA 1
ATOM 1869 C C . CYS A 1 249 ? -5.336 4.43 7.535 1 96.25 249 CYS A C 1
ATOM 1871 O O . CYS A 1 249 ? -6.258 5.094 8.016 1 96.25 249 CYS A O 1
ATOM 1873 N N . ILE A 1 250 ? -5.578 3.416 6.844 1 96.06 250 ILE A N 1
ATOM 1874 C CA . ILE A 1 250 ? -6.824 2.658 6.836 1 96.06 250 ILE A CA 1
ATOM 1875 C C . ILE A 1 250 ? -6.543 1.2 7.195 1 96.06 250 ILE A C 1
ATOM 1877 O O . ILE A 1 250 ? -5.402 0.743 7.109 1 96.06 250 ILE A O 1
ATOM 1881 N N . PRO A 1 251 ? -7.504 0.535 7.656 1 95.69 251 PRO A N 1
ATOM 1882 C CA . PRO A 1 251 ? -7.262 -0.839 8.102 1 95.69 251 PRO A CA 1
ATOM 1883 C C . PRO A 1 251 ? -7.223 -1.837 6.949 1 95.69 251 PRO A C 1
ATOM 1885 O O . PRO A 1 251 ? -8.109 -2.682 6.824 1 95.69 251 PRO A O 1
ATOM 1888 N N . GLU A 1 252 ? -6.23 -1.685 6.223 1 91.44 252 GLU A N 1
ATOM 1889 C CA . GLU A 1 252 ? -5.871 -2.564 5.113 1 91.44 252 GLU A CA 1
ATOM 1890 C C . GLU A 1 252 ? -4.402 -2.967 5.18 1 91.44 252 GLU A C 1
ATOM 1892 O O . GLU A 1 252 ? -3.57 -2.217 5.695 1 91.44 252 GLU A O 1
ATOM 1897 N N . PHE A 1 253 ? -4.164 -4.043 4.625 1 86.5 253 PHE A N 1
ATOM 1898 C CA . PHE A 1 253 ? -2.85 -4.656 4.777 1 86.5 253 PHE A CA 1
ATOM 1899 C C . PHE A 1 253 ? -1.749 -3.676 4.391 1 86.5 253 PHE A C 1
ATOM 1901 O O . PHE A 1 253 ? -0.908 -3.318 5.219 1 86.5 253 PHE A O 1
ATOM 1908 N N . LEU A 1 254 ? -1.721 -3.221 3.152 1 87.25 254 LEU A N 1
ATOM 1909 C CA . LEU A 1 254 ? -0.63 -2.396 2.645 1 87.25 254 LEU A CA 1
ATOM 1910 C C . LEU A 1 254 ? -0.541 -1.082 3.414 1 87.25 254 LEU A C 1
ATOM 1912 O O . LEU A 1 254 ? 0.557 -0.588 3.682 1 87.25 254 LEU A O 1
ATOM 1916 N N . SER A 1 255 ? -1.685 -0.589 3.789 1 91.56 255 SER A N 1
ATOM 1917 C CA . SER A 1 255 ? -1.701 0.663 4.539 1 91.56 255 SER A CA 1
ATOM 1918 C C . SER A 1 255 ? -1.061 0.494 5.91 1 91.56 255 SER A C 1
ATOM 1920 O O . SER A 1 255 ? -0.229 1.308 6.316 1 91.56 255 SER A O 1
ATOM 1922 N N . VAL A 1 256 ? -1.4 -0.607 6.578 1 92.5 256 VAL A N 1
ATOM 1923 C CA . VAL A 1 256 ? -0.869 -0.873 7.914 1 92.5 256 VAL A CA 1
ATOM 1924 C C . VAL A 1 256 ? 0.635 -1.12 7.828 1 92.5 256 VAL A C 1
ATOM 1926 O O . VAL A 1 256 ? 1.405 -0.574 8.625 1 92.5 256 VAL A O 1
ATOM 1929 N N . TYR A 1 257 ? 1.017 -1.794 6.848 1 87.56 257 TYR A N 1
ATOM 1930 C CA . TYR A 1 257 ? 2.424 -2.131 6.672 1 87.56 257 TYR A CA 1
ATOM 1931 C C . TYR A 1 257 ? 3.25 -0.884 6.371 1 87.56 257 TYR A C 1
ATOM 1933 O O . TYR A 1 257 ? 4.309 -0.673 6.969 1 87.56 257 TYR A O 1
ATOM 1941 N N . GLU A 1 258 ? 2.734 -0.113 5.512 1 87.31 258 GLU A N 1
ATOM 1942 C CA . GLU A 1 258 ? 3.447 1.105 5.137 1 87.31 258 GLU A CA 1
ATOM 1943 C C . GLU A 1 258 ? 3.521 2.082 6.309 1 87.31 258 GLU A C 1
ATOM 1945 O O . GLU A 1 258 ? 4.512 2.803 6.461 1 87.31 258 GLU A O 1
ATOM 1950 N N . THR A 1 259 ? 2.516 2.096 7.035 1 92.5 259 THR A N 1
ATOM 1951 C CA . THR A 1 259 ? 2.506 2.975 8.203 1 92.5 259 THR A CA 1
ATOM 1952 C C . THR A 1 259 ? 3.514 2.5 9.242 1 92.5 259 THR A C 1
ATOM 1954 O O . THR A 1 259 ? 4.195 3.314 9.875 1 92.5 259 THR A O 1
ATOM 1957 N N . GLU A 1 260 ? 3.613 1.236 9.398 1 92.12 260 GLU A N 1
ATOM 1958 C CA . GLU A 1 260 ? 4.605 0.692 10.32 1 92.12 260 GLU A CA 1
ATOM 1959 C C . GLU A 1 260 ? 6.02 1.098 9.914 1 92.12 260 GLU A C 1
ATOM 1961 O O . GLU A 1 260 ? 6.824 1.509 10.75 1 92.12 260 GLU A O 1
ATOM 1966 N N . ARG A 1 261 ? 6.262 0.992 8.641 1 86.69 261 ARG A N 1
ATOM 1967 C CA . ARG A 1 261 ? 7.562 1.406 8.125 1 86.69 261 ARG A CA 1
ATOM 1968 C C . ARG A 1 261 ? 7.805 2.891 8.375 1 86.69 261 ARG A C 1
ATOM 1970 O O . ARG A 1 261 ? 8.906 3.289 8.758 1 86.69 261 ARG A O 1
ATOM 1977 N N . LEU A 1 262 ? 6.816 3.617 8.188 1 88.62 262 LEU A N 1
ATOM 1978 C CA . LEU A 1 262 ? 6.906 5.055 8.414 1 88.62 262 LEU A CA 1
ATOM 1979 C C . LEU A 1 262 ? 7.223 5.355 9.875 1 88.62 262 LEU A C 1
ATOM 1981 O O . LEU A 1 262 ? 8.133 6.133 10.172 1 88.62 262 LEU A O 1
ATOM 1985 N N . VAL A 1 263 ? 6.527 4.699 10.734 1 92.38 263 VAL A N 1
ATOM 1986 C CA . VAL A 1 263 ? 6.723 4.914 12.164 1 92.38 263 VAL A CA 1
ATOM 1987 C C . VAL A 1 263 ? 8.141 4.508 12.562 1 92.38 263 VAL A C 1
ATOM 1989 O O . VAL A 1 263 ? 8.797 5.207 13.336 1 92.38 263 VAL A O 1
ATOM 1992 N N . GLN A 1 264 ? 8.641 3.453 11.984 1 89.19 264 GLN A N 1
ATOM 1993 C CA . GLN A 1 264 ? 10 3 12.273 1 89.19 264 GLN A CA 1
ATOM 1994 C C . GLN A 1 264 ? 11.031 4.016 11.781 1 89.19 264 GLN A C 1
ATOM 1996 O O . GLN A 1 264 ? 12.016 4.285 12.477 1 89.19 264 GLN A O 1
ATOM 2001 N N . GLU A 1 265 ? 10.758 4.527 10.648 1 84.75 265 GLU A N 1
ATOM 2002 C CA . GLU A 1 265 ? 11.664 5.527 10.094 1 84.75 265 G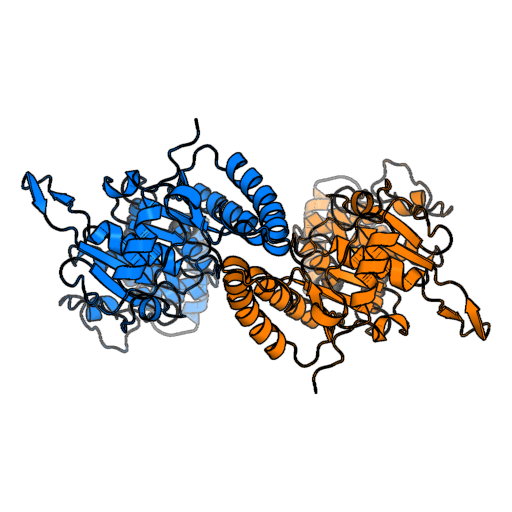LU A CA 1
ATOM 2003 C C . GLU A 1 265 ? 11.672 6.793 10.945 1 84.75 265 GLU A C 1
ATOM 2005 O O . GLU A 1 265 ? 12.727 7.379 11.18 1 84.75 265 GLU A O 1
ATOM 2010 N N . LEU A 1 266 ? 10.477 7.188 11.32 1 88.81 266 LEU A N 1
ATOM 2011 C CA . LEU A 1 266 ? 10.383 8.359 12.18 1 88.81 266 LEU A CA 1
ATOM 2012 C C . LEU A 1 266 ? 11.148 8.148 13.484 1 88.81 266 LEU A C 1
ATOM 2014 O O . LEU A 1 266 ? 11.844 9.055 13.953 1 88.81 266 LEU A O 1
ATOM 2018 N N . MET A 1 267 ? 11.07 6.996 14.016 1 89 267 MET A N 1
ATOM 2019 C CA . MET A 1 267 ? 11.797 6.664 15.234 1 89 267 MET A CA 1
ATOM 2020 C C . MET A 1 267 ? 13.305 6.703 15 1 89 267 MET A C 1
ATOM 2022 O O . MET A 1 267 ? 14.055 7.199 15.844 1 89 267 MET A O 1
ATOM 2026 N N . LYS A 1 268 ? 13.633 6.219 13.859 1 84.12 268 LYS A N 1
ATOM 2027 C CA . LYS A 1 268 ? 15.047 6.207 13.492 1 84.12 268 LYS A CA 1
ATOM 2028 C C . LYS A 1 268 ? 15.609 7.625 13.453 1 84.12 268 LYS A C 1
ATOM 2030 O O . LYS A 1 268 ? 16.766 7.852 13.82 1 84.12 268 LYS A O 1
ATOM 2035 N N . TYR A 1 269 ? 14.797 8.523 13.07 1 79.69 269 TYR A N 1
ATOM 2036 C CA . TYR A 1 269 ? 15.258 9.898 12.914 1 79.69 269 TYR A CA 1
ATOM 2037 C C . TYR A 1 269 ? 14.859 10.75 14.117 1 79.69 269 TYR A C 1
ATOM 2039 O O . TYR A 1 269 ? 14.945 11.977 14.07 1 79.69 269 TYR A O 1
ATOM 2047 N N . ASP A 1 270 ? 14.297 10.164 15.109 1 87.5 270 ASP A N 1
ATOM 2048 C CA . ASP A 1 270 ? 13.945 10.781 16.391 1 87.5 270 ASP A CA 1
ATOM 2049 C C . ASP A 1 270 ? 12.852 11.828 16.203 1 87.5 270 ASP A C 1
ATOM 2051 O O . ASP A 1 270 ? 12.906 12.898 16.812 1 87.5 270 ASP A O 1
ATOM 2055 N N . ILE A 1 271 ? 12.016 11.547 15.344 1 89.06 271 ILE A N 1
ATOM 2056 C CA . ILE A 1 271 ? 10.844 12.398 15.188 1 89.06 271 ILE A CA 1
ATOM 2057 C C . ILE A 1 271 ? 9.672 11.812 15.977 1 89.06 271 ILE A C 1
ATOM 2059 O O . ILE A 1 271 ? 9.336 10.641 15.82 1 89.06 271 ILE A O 1
ATOM 2063 N N . SER A 1 272 ? 9.086 12.664 16.734 1 92.38 272 SER A N 1
ATOM 2064 C CA . SER A 1 272 ? 8.047 12.203 17.641 1 92.38 272 SER A CA 1
ATOM 2065 C C . SER A 1 272 ? 6.777 11.828 16.891 1 92.38 272 SER A C 1
ATOM 2067 O O . SER A 1 272 ? 6.289 12.602 16.062 1 92.38 272 SER A O 1
ATOM 2069 N N . CYS A 1 273 ? 6.309 10.625 17.109 1 94.12 273 CYS A N 1
ATOM 2070 C CA . CYS A 1 273 ? 5.055 10.117 16.562 1 94.12 273 CYS A CA 1
ATOM 2071 C C . CYS A 1 273 ? 4.348 9.219 17.578 1 94.12 273 CYS A C 1
ATOM 2073 O O . CYS A 1 273 ? 4.816 8.125 17.875 1 94.12 273 CYS A O 1
ATOM 2075 N N . ASP A 1 274 ? 3.252 9.719 18.078 1 95.31 274 ASP A N 1
ATOM 2076 C CA . ASP A 1 274 ? 2.541 8.922 19.078 1 95.31 274 ASP A CA 1
ATOM 2077 C C . ASP A 1 274 ? 1.046 8.867 18.766 1 95.31 274 ASP A C 1
ATOM 2079 O O . ASP A 1 274 ? 0.244 8.492 19.625 1 95.31 274 ASP A O 1
ATOM 2083 N N . SER A 1 275 ? 0.689 9.328 17.625 1 96.69 275 SER A N 1
ATOM 2084 C CA . SER A 1 275 ? -0.718 9.359 17.234 1 96.69 275 SER A CA 1
ATOM 2085 C C . SER A 1 275 ? -0.923 8.766 15.852 1 96.69 275 SER A C 1
ATOM 2087 O O . SER A 1 275 ? -0.144 9.031 14.93 1 96.69 275 SER A O 1
ATOM 2089 N N . ILE A 1 276 ? -1.959 7.953 15.719 1 97.19 276 ILE A N 1
ATOM 2090 C CA . ILE A 1 276 ? -2.35 7.363 14.445 1 97.19 276 ILE A CA 1
ATOM 2091 C C . ILE A 1 276 ? -3.855 7.527 14.242 1 97.19 276 ILE A C 1
ATOM 2093 O O . ILE A 1 276 ? -4.645 7.242 15.148 1 97.19 276 ILE A O 1
ATOM 2097 N N . VAL A 1 277 ? -4.203 8.07 13.125 1 98.06 277 VAL A N 1
ATOM 2098 C CA . VAL A 1 277 ? -5.605 8.141 12.727 1 98.06 277 VAL A CA 1
ATOM 2099 C C . VAL A 1 277 ? -5.93 6.984 11.789 1 98.06 277 VAL A C 1
ATOM 2101 O O . VAL A 1 277 ? -5.348 6.871 10.703 1 98.06 277 VAL A O 1
ATOM 2104 N N . VAL A 1 278 ? -6.809 6.09 12.188 1 98.06 278 VAL A N 1
ATOM 2105 C CA . VAL A 1 278 ? -7.305 5.004 11.352 1 98.06 278 VAL A CA 1
ATOM 2106 C C . VAL A 1 278 ? -8.648 5.395 10.734 1 98.06 278 VAL A C 1
ATOM 2108 O O . VAL A 1 278 ? -9.672 5.379 11.414 1 98.06 278 VAL A O 1
ATOM 2111 N N . ASN A 1 279 ? -8.586 5.648 9.422 1 97.5 279 ASN A N 1
ATOM 2112 C CA . ASN A 1 279 ? -9.703 6.285 8.734 1 97.5 279 ASN A CA 1
ATOM 2113 C C . ASN A 1 279 ? -10.5 5.277 7.91 1 97.5 279 ASN A C 1
ATOM 2115 O O . ASN A 1 279 ? -10.086 4.129 7.754 1 97.5 279 ASN A O 1
ATOM 2119 N N . GLN A 1 280 ? -11.742 5.66 7.52 1 96.19 280 GLN A N 1
ATOM 2120 C CA . GLN A 1 280 ? -12.602 4.953 6.574 1 96.19 280 GLN A CA 1
ATOM 2121 C C . GLN A 1 280 ? -13.109 3.646 7.172 1 96.19 280 GLN A C 1
ATOM 2123 O O . GLN A 1 280 ? -13.18 2.627 6.48 1 96.19 280 GLN A O 1
ATOM 2128 N N . LEU A 1 281 ? -13.414 3.664 8.422 1 97.5 281 LEU A N 1
ATOM 2129 C CA . LEU A 1 281 ? -14 2.504 9.078 1 97.5 281 LEU A CA 1
ATOM 2130 C C . LEU A 1 281 ? -15.484 2.383 8.734 1 97.5 281 LEU A C 1
ATOM 2132 O O . LEU A 1 281 ? -16.203 3.381 8.734 1 97.5 281 LEU A O 1
ATOM 2136 N N . VAL A 1 282 ? -15.852 1.166 8.438 1 95.94 282 VAL A N 1
ATOM 2137 C CA . VAL A 1 282 ? -17.266 0.894 8.25 1 95.94 282 VAL A CA 1
ATOM 2138 C C . VAL A 1 282 ? -17.953 0.753 9.609 1 95.94 282 VAL A C 1
ATOM 2140 O O . VAL A 1 282 ? -17.875 -0.3 10.242 1 95.94 282 VAL A O 1
ATOM 2143 N N . LEU A 1 283 ? -18.562 1.827 10.047 1 94.12 283 LEU A N 1
ATOM 2144 C CA . LEU A 1 283 ? -19.297 1.889 11.312 1 94.12 283 LEU A CA 1
ATOM 2145 C C . LEU A 1 283 ? -20.75 2.242 11.078 1 94.12 283 LEU A C 1
ATOM 2147 O O . LEU A 1 283 ? -21.062 3.346 10.617 1 94.12 283 LEU A O 1
ATOM 2151 N N . LYS A 1 284 ? -21.578 1.355 11.352 1 90.94 284 LYS A N 1
ATOM 2152 C CA . LYS A 1 284 ? -23.016 1.511 11.117 1 90.94 284 LYS A CA 1
ATOM 2153 C C . LYS A 1 284 ? -23.797 1.471 12.43 1 90.94 284 LYS A C 1
ATOM 2155 O O . LYS A 1 284 ? -23.484 0.664 13.312 1 90.94 284 LYS A O 1
ATOM 2160 N N . PRO A 1 285 ? -24.766 2.383 12.484 1 92.5 285 PRO A N 1
ATOM 2161 C CA . PRO A 1 285 ? -25.641 2.262 13.656 1 92.5 285 PRO A CA 1
ATOM 2162 C C . PRO A 1 285 ? -26.344 0.906 13.734 1 92.5 285 PRO A C 1
ATOM 2164 O O . PRO A 1 285 ? -26.719 0.34 12.711 1 92.5 285 PRO A O 1
ATOM 2167 N N . SER A 1 286 ? -26.516 0.426 14.883 1 90.44 286 SER A N 1
ATOM 2168 C CA . SER A 1 286 ? -27.156 -0.87 15.102 1 90.44 286 SER A CA 1
ATOM 2169 C C . SER A 1 286 ? -28.594 -0.867 14.617 1 90.44 286 SER A C 1
ATOM 2171 O O . SER A 1 286 ? -29.172 -1.924 14.336 1 90.44 286 SER A O 1
ATOM 2173 N N . SER A 1 287 ? -29.172 0.321 14.469 1 90.12 287 SER A N 1
ATOM 2174 C CA . SER A 1 287 ? -30.547 0.454 14.031 1 90.12 287 SER A CA 1
ATOM 2175 C C . SER A 1 287 ? -30.688 0.238 12.531 1 90.12 287 SER A C 1
ATOM 2177 O O . SER A 1 287 ? -31.781 0.002 12.023 1 90.12 287 SER A O 1
ATOM 2179 N N . GLU A 1 288 ? -29.625 0.281 11.836 1 89.81 288 GLU A N 1
ATOM 2180 C CA . GLU A 1 288 ? -29.641 0.077 10.391 1 89.81 288 GLU A CA 1
ATOM 2181 C C . GLU A 1 288 ? -29.766 -1.405 10.047 1 89.81 288 GLU A C 1
ATOM 2183 O O . GLU A 1 288 ? -29.281 -2.26 10.797 1 89.81 288 GLU A O 1
ATOM 2188 N N . PRO A 1 289 ? -30.375 -1.707 8.906 1 88.88 289 PRO A N 1
ATOM 2189 C CA . PRO A 1 289 ? -30.5 -3.107 8.492 1 88.88 289 PRO A CA 1
ATOM 2190 C C . PRO A 1 289 ? -29.141 -3.787 8.305 1 88.88 289 PRO A C 1
ATOM 2192 O O . PRO A 1 289 ? -28.156 -3.129 7.969 1 88.88 289 PRO A O 1
ATOM 2195 N N . ASP A 1 290 ? -29.234 -5.066 8.547 1 89.56 290 ASP A N 1
ATOM 2196 C CA . ASP A 1 290 ? -28.031 -5.875 8.336 1 89.56 290 ASP A CA 1
ATOM 2197 C C . ASP A 1 290 ? -27.594 -5.828 6.871 1 89.56 290 ASP A C 1
ATOM 2199 O O . ASP A 1 290 ? -28.422 -5.777 5.965 1 89.56 290 ASP A O 1
ATOM 2203 N N . CYS A 1 291 ? -26.359 -5.738 6.68 1 91.69 291 CYS A N 1
ATOM 2204 C CA . CYS A 1 291 ? -25.797 -5.656 5.336 1 91.69 291 CYS A CA 1
ATOM 2205 C C . CYS A 1 291 ? -24.625 -6.621 5.176 1 91.69 291 CYS A C 1
ATOM 2207 O O . CYS A 1 291 ? -23.609 -6.477 5.852 1 91.69 291 CYS A O 1
ATOM 2209 N N . ARG A 1 292 ? -24.75 -7.539 4.266 1 90.38 292 ARG A N 1
ATOM 2210 C CA . ARG A 1 292 ? -23.766 -8.594 4.066 1 90.38 292 ARG A CA 1
ATOM 2211 C C . ARG A 1 292 ? -22.422 -8.008 3.672 1 90.38 292 ARG A C 1
ATOM 2213 O O . ARG A 1 292 ? -21.375 -8.461 4.152 1 90.38 292 ARG A O 1
ATOM 2220 N N . MET A 1 293 ? -22.438 -7.023 2.848 1 92.06 293 MET A N 1
ATOM 2221 C CA . MET A 1 293 ? -21.203 -6.41 2.373 1 92.06 293 MET A CA 1
ATOM 2222 C C . MET A 1 293 ? -20.5 -5.645 3.494 1 92.06 293 MET A C 1
ATOM 2224 O O . MET A 1 293 ? -19.281 -5.699 3.627 1 92.06 293 MET A O 1
ATOM 2228 N N . CYS A 1 294 ? -21.234 -4.949 4.316 1 93.81 294 CYS A N 1
ATOM 2229 C CA . CYS A 1 294 ? -20.672 -4.219 5.449 1 93.81 294 CYS A CA 1
ATOM 2230 C C . CYS A 1 294 ? -20.047 -5.176 6.449 1 93.81 294 CYS A C 1
ATOM 2232 O O . CYS A 1 294 ? -18.953 -4.918 6.949 1 93.81 294 CYS A O 1
ATOM 2234 N N . ASN A 1 295 ? -20.766 -6.281 6.602 1 93.62 295 ASN A N 1
ATOM 2235 C CA . ASN A 1 295 ? -20.234 -7.281 7.52 1 93.62 295 ASN A CA 1
ATOM 2236 C C . ASN A 1 295 ? -18.922 -7.855 7.02 1 93.62 295 ASN A C 1
ATOM 2238 O O . ASN A 1 295 ? -17.984 -8.047 7.797 1 93.62 295 ASN A O 1
ATOM 2242 N N . ALA A 1 296 ? -18.922 -8.117 5.758 1 93 296 ALA A N 1
ATOM 2243 C CA . ALA A 1 296 ? -17.703 -8.648 5.156 1 93 296 ALA A CA 1
ATOM 2244 C C . ALA A 1 296 ? -16.531 -7.676 5.301 1 93 296 ALA A C 1
ATOM 2246 O O . ALA A 1 296 ? -15.43 -8.07 5.668 1 93 296 ALA A O 1
ATOM 2247 N N . ARG A 1 297 ? -16.781 -6.445 5.051 1 94 297 ARG A N 1
ATOM 2248 C CA . ARG A 1 297 ? -15.75 -5.422 5.148 1 94 297 ARG A CA 1
ATOM 2249 C C . ARG A 1 297 ? -15.297 -5.242 6.594 1 94 297 ARG A C 1
ATOM 2251 O O . ARG A 1 297 ? -14.102 -5.094 6.855 1 94 297 ARG A O 1
ATOM 2258 N N . GLN A 1 298 ? -16.219 -5.277 7.496 1 95.12 298 GLN A N 1
ATOM 2259 C CA . GLN A 1 298 ? -15.891 -5.145 8.914 1 95.12 298 GLN A CA 1
ATOM 2260 C C . GLN A 1 298 ? -14.992 -6.281 9.383 1 95.12 298 GLN A C 1
ATOM 2262 O O . GLN A 1 298 ? -14.094 -6.074 10.203 1 95.12 298 GLN A O 1
ATOM 2267 N N . LYS A 1 299 ? -15.273 -7.422 8.867 1 93.56 299 LYS A N 1
ATOM 2268 C CA . LYS A 1 299 ? -14.445 -8.57 9.219 1 93.56 299 LYS A CA 1
ATOM 2269 C C . LYS A 1 299 ? -13 -8.367 8.781 1 93.56 299 LYS A C 1
ATOM 2271 O O . LYS A 1 299 ? -12.07 -8.617 9.555 1 93.56 299 LYS A O 1
ATOM 2276 N N . ILE A 1 300 ? -12.828 -7.887 7.586 1 91.12 300 ILE A N 1
ATOM 2277 C CA . ILE A 1 300 ? -11.492 -7.605 7.07 1 91.12 300 ILE A CA 1
ATOM 2278 C C . ILE A 1 300 ? -10.828 -6.523 7.922 1 91.12 300 ILE A C 1
ATOM 2280 O O . ILE A 1 300 ? -9.68 -6.68 8.352 1 91.12 300 ILE A O 1
ATOM 2284 N N . GLN A 1 301 ? -11.547 -5.473 8.188 1 95.56 301 GLN A N 1
ATOM 2285 C CA . GLN A 1 301 ? -11.008 -4.348 8.945 1 95.56 301 GLN A CA 1
ATOM 2286 C C . GLN A 1 301 ? -10.633 -4.766 10.359 1 95.56 301 GLN A C 1
ATOM 2288 O O . GLN A 1 301 ? -9.641 -4.293 10.914 1 95.56 301 GLN A O 1
ATOM 2293 N N . SER A 1 302 ? -11.461 -5.652 10.922 1 96.19 302 SER A N 1
ATOM 2294 C CA . SER A 1 302 ? -11.234 -6.07 12.305 1 96.19 302 SER A CA 1
ATOM 2295 C C . SER A 1 302 ? -9.875 -6.738 12.469 1 96.19 302 SER A C 1
ATOM 2297 O O . SER A 1 302 ? -9.211 -6.562 13.492 1 96.19 302 SER A O 1
ATOM 2299 N N . LYS A 1 303 ? -9.5 -7.453 11.492 1 93 303 LYS A N 1
ATOM 2300 C CA . LYS A 1 303 ? -8.195 -8.117 11.516 1 93 303 LYS A CA 1
ATOM 2301 C C . LYS A 1 303 ? -7.066 -7.098 11.633 1 93 303 LYS A C 1
ATOM 2303 O O . LYS A 1 303 ? -6.195 -7.227 12.5 1 93 303 LYS A O 1
ATOM 2308 N N . TYR A 1 304 ? -7.129 -6.125 10.867 1 94.38 304 TYR A N 1
ATOM 2309 C CA . TYR A 1 304 ? -6.039 -5.16 10.805 1 94.38 304 TYR A CA 1
ATOM 2310 C C . TYR A 1 304 ? -6.141 -4.152 11.945 1 94.38 304 TYR A C 1
ATOM 2312 O O . TYR A 1 304 ? -5.125 -3.639 12.422 1 94.38 304 TYR A O 1
ATOM 2320 N N . LEU A 1 305 ? -7.363 -3.926 12.445 1 97.06 305 LEU A N 1
ATOM 2321 C CA . LEU A 1 305 ? -7.52 -3.107 13.641 1 97.06 305 LEU A CA 1
ATOM 2322 C C . LEU A 1 305 ? -6.859 -3.771 14.844 1 97.06 305 LEU A C 1
ATOM 2324 O O . LEU A 1 305 ? -6.215 -3.1 15.656 1 97.06 305 LEU A O 1
ATOM 2328 N N . ALA A 1 306 ? -7.051 -5.055 14.922 1 96.44 306 ALA A N 1
ATOM 2329 C CA . ALA A 1 306 ? -6.41 -5.797 16 1 96.44 306 ALA A CA 1
ATOM 2330 C C . ALA A 1 306 ? -4.891 -5.695 15.914 1 96.44 306 ALA A C 1
ATOM 2332 O O . ALA A 1 306 ? -4.215 -5.527 16.938 1 96.44 306 ALA A O 1
ATOM 2333 N N . GLN A 1 307 ? -4.391 -5.781 14.742 1 94.75 307 GLN A N 1
ATOM 2334 C CA . GLN A 1 307 ? -2.953 -5.645 14.523 1 94.75 307 GLN A CA 1
ATOM 2335 C C . GLN A 1 307 ? -2.465 -4.254 14.93 1 94.75 307 GLN A C 1
ATOM 2337 O O . GLN A 1 307 ? -1.436 -4.121 15.594 1 94.75 307 GLN A O 1
ATOM 2342 N N . ILE A 1 308 ? -3.184 -3.23 14.531 1 96.5 308 ILE A N 1
ATOM 2343 C CA . ILE A 1 308 ? -2.838 -1.85 14.852 1 96.5 308 ILE A CA 1
ATOM 2344 C C . ILE A 1 308 ? -2.832 -1.657 16.375 1 96.5 308 ILE A C 1
ATOM 2346 O O . ILE A 1 308 ? -1.908 -1.056 16.922 1 96.5 308 ILE A O 1
ATOM 2350 N N . ASP A 1 309 ? -3.826 -2.232 16.984 1 94.75 309 ASP A N 1
ATOM 2351 C CA . ASP A 1 309 ? -3.934 -2.1 18.422 1 94.75 309 ASP A CA 1
ATOM 2352 C C . ASP A 1 309 ? -2.752 -2.768 19.125 1 94.75 309 ASP A C 1
ATOM 2354 O O . ASP A 1 309 ? -2.268 -2.273 20.156 1 94.75 309 ASP A O 1
ATOM 2358 N N . SER A 1 310 ? -2.305 -3.84 18.594 1 93.5 310 SER A N 1
ATOM 2359 C CA . SER A 1 310 ? -1.179 -4.562 19.172 1 93.5 310 SER A CA 1
ATOM 2360 C C . SER A 1 310 ? 0.134 -3.824 18.938 1 93.5 310 SER A C 1
ATOM 2362 O O . SER A 1 310 ? 0.964 -3.715 19.844 1 93.5 310 SER A O 1
ATOM 2364 N N . LEU A 1 311 ? 0.294 -3.32 17.781 1 92.94 311 LEU A N 1
ATOM 2365 C CA . LEU A 1 311 ? 1.536 -2.662 17.391 1 92.94 311 LEU A CA 1
ATOM 2366 C C . LEU A 1 311 ? 1.68 -1.313 18.078 1 92.94 311 LEU A C 1
ATOM 2368 O O . LEU A 1 311 ? 2.793 -0.885 18.391 1 92.94 311 LEU A O 1
ATOM 2372 N N . TYR A 1 312 ? 0.516 -0.697 18.344 1 95.56 312 TYR A N 1
ATOM 2373 C CA . TYR A 1 312 ? 0.562 0.692 18.797 1 95.56 312 TYR A CA 1
ATOM 2374 C C . TYR A 1 312 ? -0.182 0.87 20.109 1 95.56 312 TYR A C 1
ATOM 2376 O O . TYR A 1 312 ? -0.985 1.794 20.25 1 95.56 312 TYR A O 1
ATOM 2384 N N . GLU A 1 313 ? 0.147 0.081 21.031 1 92 313 GLU A N 1
ATOM 2385 C CA . GLU A 1 313 ? -0.467 0.112 22.359 1 92 313 GLU A CA 1
ATOM 2386 C C . GLU A 1 313 ? -0.14 1.412 23.094 1 92 313 GLU A C 1
ATOM 2388 O O . GLU A 1 313 ? -0.93 1.886 23.906 1 92 313 GLU A O 1
ATOM 2393 N N . ASP A 1 314 ? 0.977 1.996 22.703 1 93.31 314 ASP A N 1
ATOM 2394 C CA . ASP A 1 314 ? 1.422 3.211 23.391 1 93.31 314 ASP A CA 1
ATOM 2395 C C . ASP A 1 314 ? 1.13 4.449 22.547 1 93.31 314 ASP A C 1
ATOM 2397 O O . ASP A 1 314 ? 1.729 5.504 22.75 1 93.31 314 ASP A O 1
ATOM 2401 N N . PHE A 1 315 ? 0.277 4.297 21.578 1 96.12 315 PHE A N 1
ATOM 2402 C CA . PHE A 1 315 ? -0.099 5.402 20.703 1 96.12 315 PHE A CA 1
ATOM 2403 C C . PHE A 1 315 ? -1.531 5.844 20.969 1 96.12 315 PHE A C 1
ATOM 2405 O O . PHE A 1 315 ? -2.336 5.07 21.5 1 96.12 315 PHE A O 1
ATOM 2412 N N . HIS A 1 316 ? -1.815 7.133 20.688 1 96.75 316 HIS A N 1
ATOM 2413 C CA . HIS A 1 316 ? -3.195 7.559 20.484 1 96.75 316 HIS A CA 1
ATOM 2414 C C . HIS A 1 316 ? -3.738 7.055 19.141 1 96.75 316 HIS A C 1
ATOM 2416 O O . HIS A 1 316 ? -3.361 7.562 18.094 1 96.75 316 HIS A O 1
ATOM 2422 N N . VAL A 1 317 ? -4.586 6.031 19.203 1 97.44 317 VAL A N 1
ATOM 2423 C CA . VAL A 1 317 ? -5.168 5.484 17.984 1 97.44 317 VAL A CA 1
ATOM 2424 C C . VAL A 1 317 ? -6.59 6.008 17.812 1 97.44 317 VAL A C 1
ATOM 2426 O O . VAL A 1 317 ? -7.508 5.57 18.5 1 97.44 317 VAL A O 1
ATOM 2429 N N . VAL A 1 318 ? -6.734 6.938 16.906 1 97.94 318 VAL A N 1
ATOM 2430 C CA . VAL A 1 318 ? -8.023 7.582 16.672 1 97.94 318 VAL A CA 1
ATOM 2431 C C . VAL A 1 318 ? -8.742 6.895 15.516 1 97.94 318 VAL A C 1
ATOM 2433 O O . VAL A 1 318 ? -8.227 6.836 14.398 1 97.94 318 VAL A O 1
ATOM 2436 N N . LYS A 1 319 ? -9.883 6.383 15.734 1 97.62 319 LYS A N 1
ATOM 2437 C CA . LYS A 1 319 ? -10.664 5.664 14.734 1 97.62 319 LYS A CA 1
ATOM 2438 C C . LYS A 1 319 ? -11.719 6.57 14.109 1 97.62 319 LYS A C 1
ATOM 2440 O O . LYS A 1 319 ? -12.578 7.113 14.805 1 97.62 319 LYS A O 1
ATOM 2445 N N . MET A 1 320 ? -11.648 6.754 12.844 1 97.44 320 MET A N 1
ATOM 2446 C CA . MET A 1 320 ? -12.547 7.648 12.117 1 97.44 320 MET A CA 1
ATOM 2447 C C . MET A 1 320 ? -13.422 6.867 11.148 1 97.44 320 MET A C 1
ATOM 2449 O O . MET A 1 320 ? -12.953 5.941 10.484 1 97.44 320 MET A O 1
ATOM 2453 N N . PRO A 1 321 ? -14.688 7.18 10.977 1 95.94 321 PRO A N 1
ATOM 2454 C CA . PRO A 1 321 ? -15.617 6.453 10.102 1 95.94 321 PRO A CA 1
ATOM 2455 C C . PRO A 1 321 ? -15.445 6.805 8.633 1 95.94 321 PRO A C 1
ATOM 2457 O O . PRO A 1 321 ? -14.953 7.887 8.305 1 95.94 321 PRO A O 1
ATOM 2460 N N . LEU A 1 322 ? -15.797 5.852 7.832 1 95.06 322 LEU A N 1
ATOM 2461 C CA . LEU A 1 322 ? -16.016 6.137 6.414 1 95.06 322 LEU A CA 1
ATOM 2462 C C . LEU A 1 322 ? -17.203 7.062 6.219 1 95.06 322 LEU A C 1
ATOM 2464 O O . LEU A 1 322 ? -18.281 6.82 6.766 1 95.06 322 LEU A O 1
ATOM 2468 N N . LEU A 1 323 ? -16.938 8.133 5.52 1 91 323 LEU A N 1
ATOM 2469 C CA . LEU A 1 323 ? -18.016 9.086 5.281 1 91 323 LEU A CA 1
ATOM 2470 C C . LEU A 1 323 ? -18.594 8.922 3.881 1 91 323 LEU A C 1
ATOM 2472 O O . LEU A 1 323 ? -17.859 8.625 2.936 1 91 323 LEU A O 1
ATOM 2476 N N . SER A 1 324 ? -19.859 9.102 3.766 1 83.56 324 SER A N 1
ATOM 2477 C CA . SER A 1 324 ? -20.562 8.93 2.498 1 83.56 324 SER A CA 1
ATOM 2478 C C . SER A 1 324 ? -20.188 10.023 1.505 1 83.56 324 SER A C 1
ATOM 2480 O O . SER A 1 324 ? -20.172 9.789 0.295 1 83.56 324 SER A O 1
ATOM 2482 N N . ASP A 1 325 ? -19.984 11.156 2.096 1 82.19 325 ASP A N 1
ATOM 2483 C CA . ASP A 1 325 ? -19.703 12.305 1.229 1 82.19 325 ASP A CA 1
ATOM 2484 C C . ASP A 1 325 ? -18.297 12.844 1.474 1 82.19 325 ASP A C 1
ATOM 2486 O O . ASP A 1 325 ? -17.719 12.617 2.535 1 82.19 325 ASP A O 1
ATOM 2490 N N . GLU A 1 326 ? -17.938 13.484 0.45 1 83.56 326 GLU A N 1
ATOM 2491 C CA . GLU A 1 326 ? -16.641 14.148 0.591 1 83.56 326 GLU A CA 1
ATOM 2492 C C . GLU A 1 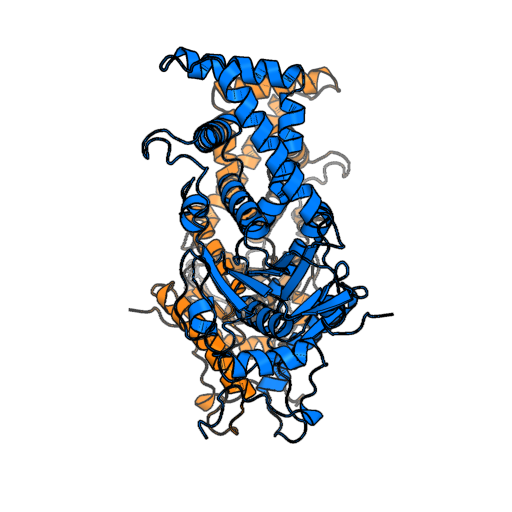326 ? -16.703 15.266 1.628 1 83.56 326 GLU A C 1
ATOM 2494 O O . GLU A 1 326 ? -17.703 15.992 1.712 1 83.56 326 GLU A O 1
ATOM 2499 N N . VAL A 1 327 ? -15.719 15.383 2.357 1 89.62 327 VAL A N 1
ATOM 2500 C CA . VAL A 1 327 ? -15.617 16.438 3.361 1 89.62 327 VAL A CA 1
ATOM 2501 C C . VAL A 1 327 ? -15.109 17.719 2.713 1 89.62 327 VAL A C 1
ATOM 2503 O O . VAL A 1 327 ? -13.906 17.859 2.467 1 89.62 327 VAL A O 1
ATOM 2506 N N . ARG A 1 328 ? -16.031 18.672 2.479 1 91.62 328 ARG A N 1
ATOM 2507 C CA . ARG A 1 328 ? -15.648 19.906 1.808 1 91.62 328 ARG A CA 1
ATOM 2508 C C . ARG A 1 328 ? -16.188 21.125 2.553 1 91.62 328 ARG A C 1
ATOM 2510 O O . ARG A 1 328 ? -17.344 21.125 3 1 91.62 328 ARG A O 1
ATOM 2517 N N . GLY A 1 329 ? -15.328 22.031 2.684 1 94.06 329 GLY A N 1
ATOM 2518 C CA . GLY A 1 329 ? -15.703 23.266 3.361 1 94.06 329 GLY A CA 1
ATOM 2519 C C . GLY A 1 329 ? -15.414 23.234 4.852 1 94.06 329 GLY A C 1
ATOM 2520 O O . GLY A 1 329 ? -15.367 22.172 5.457 1 94.06 329 GLY A O 1
ATOM 2521 N N . VAL A 1 330 ? -15.328 24.422 5.406 1 95.75 330 VAL A N 1
ATOM 2522 C CA . VAL A 1 330 ? -14.914 24.594 6.793 1 95.75 330 VAL A CA 1
ATOM 2523 C C . VAL A 1 330 ? -15.93 23.906 7.719 1 95.75 330 VAL A C 1
ATOM 2525 O O . VAL A 1 330 ? -15.547 23.141 8.609 1 95.75 330 VAL A O 1
ATOM 2528 N N . PRO A 1 331 ? -17.25 24.047 7.434 1 94.75 331 PRO A N 1
ATOM 2529 C CA . PRO A 1 331 ? -18.203 23.406 8.344 1 94.75 331 PRO A CA 1
ATOM 2530 C C . PRO A 1 331 ? -18.062 21.891 8.359 1 94.75 331 PRO A C 1
ATOM 2532 O O . PRO A 1 331 ? -18.094 21.281 9.438 1 94.75 331 PRO A O 1
ATOM 2535 N N . ALA A 1 332 ? -17.938 21.328 7.18 1 94.62 332 ALA A N 1
ATOM 2536 C CA . ALA A 1 332 ? -17.797 19.875 7.082 1 94.62 332 ALA A CA 1
ATOM 2537 C C . ALA A 1 332 ? -16.5 19.406 7.75 1 94.62 332 ALA A C 1
ATOM 2539 O O . ALA A 1 332 ? -16.5 18.391 8.445 1 94.62 332 ALA A O 1
ATOM 2540 N N . LEU A 1 333 ? -15.453 20.156 7.543 1 96.62 333 LEU A N 1
ATOM 2541 C CA . LEU A 1 333 ? -14.156 19.812 8.125 1 96.62 333 LEU A CA 1
ATOM 2542 C C . LEU A 1 333 ? -14.211 19.906 9.648 1 96.62 333 LEU A C 1
ATOM 2544 O O . LEU A 1 333 ? -13.633 19.062 10.344 1 96.62 333 LEU A O 1
ATOM 2548 N N . GLN A 1 334 ? -14.93 20.844 10.148 1 95.56 334 GLN A N 1
ATOM 2549 C CA . GLN A 1 334 ? -15.078 21 11.594 1 95.56 334 GLN A CA 1
ATOM 2550 C C . GLN A 1 334 ? -15.898 19.859 12.188 1 95.56 334 GLN A C 1
ATOM 2552 O O . GLN A 1 334 ? -15.609 19.391 13.289 1 95.56 334 GLN A O 1
ATOM 2557 N N . ARG A 1 335 ? -16.891 19.469 11.445 1 94.06 335 ARG A N 1
ATOM 2558 C CA . ARG A 1 335 ? -17.672 18.328 11.891 1 94.06 335 ARG A CA 1
ATOM 2559 C C . ARG A 1 335 ? -16.812 17.062 11.961 1 94.06 335 ARG A C 1
ATOM 2561 O O . ARG A 1 335 ? -16.906 16.297 12.922 1 94.06 335 ARG A O 1
ATOM 2568 N N . PHE A 1 336 ? -16.062 16.906 10.945 1 95.56 336 PHE A N 1
ATOM 2569 C CA . PHE A 1 336 ? -15.141 15.789 10.93 1 95.56 336 PHE A CA 1
ATOM 2570 C C . PHE A 1 336 ? -14.148 15.883 12.078 1 95.56 336 PHE A C 1
ATOM 2572 O O . PHE A 1 336 ? -13.875 14.891 12.758 1 95.56 336 PHE A O 1
ATOM 2579 N N . ALA A 1 337 ? -13.648 17.062 12.344 1 96.38 337 ALA A N 1
ATOM 2580 C CA . ALA A 1 337 ? -12.609 17.328 13.344 1 96.38 337 ALA A CA 1
ATOM 2581 C C . ALA A 1 337 ? -13.109 17 14.75 1 96.38 337 ALA A C 1
ATOM 2583 O O . ALA A 1 337 ? -12.32 16.688 15.641 1 96.38 337 ALA A O 1
ATOM 2584 N N . GLN A 1 338 ? -14.398 17.078 14.922 1 95.06 338 GLN A N 1
ATOM 2585 C CA . GLN A 1 338 ? -14.984 16.781 16.219 1 95.06 338 GLN A CA 1
ATOM 2586 C C . GLN A 1 338 ? -14.594 15.391 16.703 1 95.06 338 GLN A C 1
ATOM 2588 O O . GLN A 1 338 ? -14.344 15.18 17.891 1 95.06 338 GLN A O 1
ATOM 2593 N N . PHE A 1 339 ? -14.445 14.547 15.773 1 95.81 339 PHE A N 1
ATOM 2594 C CA . PHE A 1 339 ? -14.242 13.148 16.141 1 95.81 339 PHE A CA 1
ATOM 2595 C C . PHE A 1 339 ? -12.758 12.836 16.266 1 95.81 339 PHE A C 1
ATOM 2597 O O . PHE A 1 339 ? -12.383 11.703 16.578 1 95.81 339 PHE A O 1
ATOM 2604 N N . LEU A 1 340 ? -11.914 13.812 16.016 1 96.88 340 LEU A N 1
ATOM 2605 C CA . LEU A 1 340 ? -10.516 13.711 16.406 1 96.88 340 LEU A CA 1
ATOM 2606 C C . LEU A 1 340 ? -10.352 13.961 17.906 1 96.88 340 LEU A C 1
ATOM 2608 O O . LEU A 1 340 ? -9.344 13.57 18.5 1 96.88 340 LEU A O 1
ATOM 2612 N N . LEU A 1 341 ? -11.422 14.586 18.516 1 95.56 341 LEU A N 1
ATOM 2613 C CA . LEU A 1 341 ? -11.367 14.969 19.922 1 95.56 341 LEU A CA 1
ATOM 2614 C C . LEU A 1 341 ? -12.211 14.016 20.781 1 95.56 341 LEU A C 1
ATOM 2616 O O . LEU A 1 341 ? -12.031 13.938 22 1 95.56 341 LEU A O 1
ATOM 2620 N N . GLU A 1 342 ? -13.172 13.43 20.156 1 95.19 342 GLU A N 1
ATOM 2621 C CA . GLU A 1 342 ? -14.047 12.477 20.828 1 95.19 342 GLU A CA 1
ATOM 2622 C C . GLU A 1 342 ? -14.234 11.219 19.969 1 95.19 342 GLU A C 1
ATOM 2624 O O . GLU A 1 342 ? -14.508 11.305 18.781 1 95.19 342 GLU A O 1
ATOM 2629 N N . PRO A 1 343 ? -14.133 10.078 20.625 1 95.62 343 PRO A N 1
ATOM 2630 C CA . PRO A 1 343 ? -14.297 8.844 19.844 1 95.62 343 PRO A CA 1
ATOM 2631 C C . PRO A 1 343 ? -15.672 8.742 19.188 1 95.62 343 PRO A C 1
ATOM 2633 O O . PRO A 1 343 ? -16.688 8.969 19.844 1 95.62 343 PRO A O 1
ATOM 2636 N N . TYR A 1 344 ? -15.68 8.406 17.969 1 95.5 344 TYR A N 1
ATOM 2637 C CA . TYR A 1 344 ? -16.922 8.266 17.219 1 95.5 344 TYR A CA 1
ATOM 2638 C C . TYR A 1 344 ? -17.641 6.977 17.594 1 95.5 344 TYR A C 1
ATOM 2640 O O . TYR A 1 344 ? -17.016 5.93 17.766 1 95.5 344 TYR A O 1
ATOM 2648 N N . ASP A 1 345 ? -18.922 7.105 17.734 1 95.06 345 ASP A N 1
ATOM 2649 C CA . ASP A 1 345 ? -19.828 5.988 17.969 1 95.06 345 ASP A CA 1
ATOM 2650 C C . ASP A 1 345 ? -21.062 6.098 17.078 1 95.06 345 ASP A C 1
ATOM 2652 O O . ASP A 1 345 ? -21.875 7.02 17.219 1 95.06 345 ASP A O 1
ATOM 2656 N N . ALA A 1 346 ? -21.219 5.109 16.234 1 93.25 346 ALA A N 1
ATOM 2657 C CA . ALA A 1 346 ? -22.281 5.184 15.242 1 93.25 346 ALA A CA 1
ATOM 2658 C C . ALA A 1 346 ? -23.656 5.164 15.906 1 93.25 346 ALA A C 1
ATOM 2660 O O . ALA A 1 346 ? -24.609 5.77 15.406 1 93.25 346 ALA A O 1
ATOM 2661 N N . ASP A 1 347 ? -23.812 4.516 16.984 1 94.19 347 ASP A N 1
ATOM 2662 C CA . ASP A 1 347 ? -25.094 4.441 17.672 1 94.19 347 ASP A CA 1
ATOM 2663 C C . ASP A 1 347 ? -25.422 5.75 18.375 1 94.19 347 ASP A C 1
ATOM 2665 O O . ASP A 1 347 ? -26.578 6.18 18.406 1 94.19 347 ASP A O 1
ATOM 2669 N N . ARG A 1 348 ? -24.422 6.414 18.906 1 93.06 348 ARG A N 1
ATOM 2670 C CA . ARG A 1 348 ? -24.609 7.652 19.656 1 93.06 348 ARG A CA 1
ATOM 2671 C C . ARG A 1 348 ? -24.672 8.852 18.719 1 93.06 348 ARG A C 1
ATOM 2673 O O . ARG A 1 348 ? -25.5 9.75 18.906 1 93.06 348 ARG A O 1
ATOM 2680 N N . HIS A 1 349 ? -23.859 8.828 17.688 1 93.12 349 HIS A N 1
ATOM 2681 C CA . HIS A 1 349 ? -23.672 10.023 16.875 1 93.12 349 HIS A CA 1
ATOM 2682 C C . HIS A 1 349 ? -24.375 9.891 15.531 1 93.12 349 HIS A C 1
ATOM 2684 O O . HIS A 1 349 ? -24.578 10.891 14.836 1 93.12 349 HIS A O 1
ATOM 2690 N N . GLY A 1 350 ? -24.797 8.695 15.156 1 89.31 350 GLY A N 1
ATOM 2691 C CA . GLY A 1 350 ? -25.344 8.484 13.828 1 89.31 350 GLY A CA 1
ATOM 2692 C C . GLY A 1 350 ? -24.344 8.719 12.719 1 89.31 350 GLY A C 1
ATOM 2693 O O . GLY A 1 350 ? -23.141 8.75 12.961 1 89.31 350 GLY A O 1
ATOM 2694 N N . TYR A 1 351 ? -24.859 8.734 11.523 1 88.25 351 TYR A N 1
ATOM 2695 C CA . TYR A 1 351 ? -24 9.047 10.391 1 88.25 351 TYR A CA 1
ATOM 2696 C C . TYR A 1 351 ? -23.609 10.523 10.391 1 88.25 351 TYR A C 1
ATOM 2698 O O . TYR A 1 351 ? -24.422 11.383 10.75 1 88.25 351 TYR A O 1
ATOM 2706 N N . ILE A 1 352 ? -22.391 10.727 10.055 1 84.94 352 ILE A N 1
ATOM 2707 C CA . ILE A 1 352 ? -21.906 12.102 9.977 1 84.94 352 ILE A CA 1
ATOM 2708 C C . ILE A 1 352 ? -22.297 12.711 8.625 1 84.94 352 ILE A C 1
ATOM 2710 O O . ILE A 1 352 ? -21.875 12.211 7.578 1 84.94 352 ILE A O 1
ATOM 2714 N N . ASP A 1 353 ? -23.156 13.688 8.602 1 79.69 353 ASP A N 1
ATOM 2715 C CA . ASP A 1 353 ? -23.531 14.391 7.383 1 79.69 353 ASP A CA 1
ATOM 2716 C C . ASP A 1 353 ? -22.672 15.625 7.164 1 79.69 353 ASP A C 1
ATOM 2718 O O . ASP A 1 353 ? -22.719 16.578 7.953 1 79.69 353 ASP A O 1
ATOM 2722 N N . VAL A 1 354 ? -21.828 15.555 6.297 1 71.25 354 VAL A N 1
ATOM 2723 C CA . VAL A 1 354 ? -20.938 16.688 6.043 1 71.25 354 VAL A CA 1
ATOM 2724 C C . VAL A 1 354 ? -21.516 17.547 4.926 1 71.25 354 VAL A C 1
ATOM 2726 O O . VAL A 1 354 ? -20.984 18.625 4.633 1 71.25 354 VAL A O 1
ATOM 2729 N N . CYS A 1 355 ? -22.734 17.188 4.297 1 63.31 355 CYS A N 1
ATOM 2730 C CA . CYS A 1 355 ? -23.375 18.047 3.32 1 63.31 355 CYS A CA 1
ATOM 2731 C C . CYS A 1 355 ? -24.25 19.094 4.008 1 63.31 355 CYS A C 1
ATOM 2733 O O . CYS A 1 355 ? -25.141 18.75 4.801 1 63.31 355 CYS A O 1
ATOM 2735 N N . GLY A 1 356 ? -23.938 20.031 4.887 1 47.72 356 GLY A N 1
ATOM 2736 C CA . GLY A 1 356 ? -24.766 21.047 5.508 1 47.72 356 GLY A CA 1
ATOM 2737 C C . GLY A 1 356 ? -25.938 21.469 4.641 1 47.72 356 GLY A C 1
ATOM 2738 O O . GLY A 1 356 ? -25.859 21.422 3.412 1 47.72 356 GLY A O 1
ATOM 2739 N N . ALA A 1 357 ? -27.281 21.609 5.316 1 36.72 357 ALA A N 1
ATOM 2740 C CA . ALA A 1 357 ? -28.484 22.359 4.953 1 36.72 357 ALA A CA 1
ATOM 2741 C C . ALA A 1 357 ? -28.141 23.812 4.602 1 36.72 357 ALA A C 1
ATOM 2743 O O . ALA A 1 357 ? -27.469 24.5 5.363 1 36.72 357 ALA A O 1
ATOM 2744 N N . ALA A 1 358 ? -27.734 24.328 3.412 1 32.28 358 ALA A N 1
ATOM 2745 C CA . ALA A 1 358 ? -28.172 25.703 3.201 1 32.28 358 ALA A CA 1
ATOM 2746 C C . ALA A 1 358 ? -29.469 25.984 3.928 1 32.28 358 ALA A C 1
ATOM 2748 O O . ALA A 1 358 ? -30.531 25.453 3.557 1 32.28 358 ALA A O 1
ATOM 2749 N N . SER A 1 359 ? -29.5 25.922 5.242 1 23.94 359 SER A N 1
ATOM 2750 C CA . SER A 1 359 ? -30.594 26.828 5.625 1 23.94 359 SER A CA 1
ATOM 2751 C C . SER A 1 359 ? -30.359 28.234 5.055 1 23.94 359 SER A C 1
ATOM 2753 O O . SER A 1 359 ? -29.234 28.703 4.984 1 23.94 359 SER A O 1
ATOM 2755 N N . MET B 1 1 ? -10 -1.791 -28.172 1 50.09 1 MET B N 1
ATOM 2756 C CA . MET B 1 1 ? -11.062 -2.668 -27.688 1 50.09 1 MET B CA 1
ATOM 2757 C C . MET B 1 1 ? -10.609 -3.443 -26.453 1 50.09 1 MET B C 1
ATOM 2759 O O . MET B 1 1 ? -9.5 -3.982 -26.422 1 50.09 1 MET B O 1
ATOM 2763 N N . SER B 1 2 ? -11.203 -3.217 -25.219 1 68.25 2 SER B N 1
ATOM 2764 C CA . SER B 1 2 ? -10.844 -3.902 -23.984 1 68.25 2 SER B CA 1
ATOM 2765 C C . SER B 1 2 ? -10.938 -5.418 -24.141 1 68.25 2 SER B C 1
ATOM 2767 O O . SER B 1 2 ? -11.766 -5.914 -24.906 1 68.25 2 SER B O 1
ATOM 2769 N N . LEU B 1 3 ? -9.969 -6.141 -23.797 1 87 3 LEU B N 1
ATOM 2770 C CA . LEU B 1 3 ? -9.969 -7.598 -23.797 1 87 3 LEU B CA 1
ATOM 2771 C C . LEU B 1 3 ? -11.062 -8.148 -22.891 1 87 3 LEU B C 1
ATOM 2773 O O . LEU B 1 3 ? -11.609 -7.418 -22.062 1 87 3 LEU B O 1
ATOM 2777 N N . GLU B 1 4 ? -11.5 -9.352 -23.203 1 92.88 4 GLU B N 1
ATOM 2778 C CA . GLU B 1 4 ? -12.531 -9.977 -22.375 1 92.88 4 GLU B CA 1
ATOM 2779 C C . GLU B 1 4 ? -12.125 -9.977 -20.906 1 92.88 4 GLU B C 1
ATOM 2781 O O . GLU B 1 4 ? -10.984 -10.312 -20.562 1 92.88 4 GLU B O 1
ATOM 2786 N N . PRO B 1 5 ? -13.031 -9.586 -20.016 1 95.38 5 PRO B N 1
ATOM 2787 C CA . PRO B 1 5 ? -12.719 -9.523 -18.594 1 95.38 5 PRO B CA 1
ATOM 2788 C C . PRO B 1 5 ? -12.766 -10.891 -17.906 1 95.38 5 PRO B C 1
ATOM 2790 O O . PRO B 1 5 ? -13.477 -11.055 -16.906 1 95.38 5 PRO B O 1
ATOM 2793 N N . THR B 1 6 ? -12.102 -11.867 -18.5 1 96.38 6 THR B N 1
ATOM 2794 C CA . THR B 1 6 ? -12.023 -13.234 -17.984 1 96.38 6 THR B CA 1
ATOM 2795 C C . THR B 1 6 ? -10.617 -13.797 -18.172 1 96.38 6 THR B C 1
ATOM 2797 O O . THR B 1 6 ? -9.781 -13.195 -18.859 1 96.38 6 THR B O 1
ATOM 2800 N N . LEU B 1 7 ? -10.359 -14.875 -17.516 1 95.81 7 LEU B N 1
ATOM 2801 C CA . LEU B 1 7 ? -9.094 -15.578 -17.672 1 95.81 7 LEU B CA 1
ATOM 2802 C C . LEU B 1 7 ? -9.273 -16.828 -18.531 1 95.81 7 LEU B C 1
ATOM 2804 O O . LEU B 1 7 ? -8.469 -17.75 -18.453 1 95.81 7 LEU B O 1
ATOM 2808 N N . ARG B 1 8 ? -10.266 -16.875 -19.344 1 93.44 8 ARG B N 1
ATOM 2809 C CA . ARG B 1 8 ? -10.617 -18.031 -20.141 1 93.44 8 ARG B CA 1
ATOM 2810 C C . ARG B 1 8 ? -9.492 -18.406 -21.109 1 93.44 8 ARG B C 1
ATOM 2812 O O . ARG B 1 8 ? -9.203 -19.578 -21.328 1 93.44 8 ARG B O 1
ATOM 2819 N N . ASP B 1 9 ? -8.891 -17.438 -21.672 1 90.81 9 ASP B N 1
ATOM 2820 C CA . ASP B 1 9 ? -7.859 -17.656 -22.688 1 90.81 9 ASP B CA 1
ATOM 2821 C C . ASP B 1 9 ? -6.652 -18.391 -22.078 1 90.81 9 ASP B C 1
ATOM 2823 O O . ASP B 1 9 ? -5.965 -19.125 -22.781 1 90.81 9 ASP B O 1
ATOM 2827 N N . LEU B 1 10 ? -6.461 -18.219 -20.828 1 92.5 10 LEU B N 1
ATOM 2828 C CA . LEU B 1 10 ? -5.332 -18.875 -20.156 1 92.5 10 LEU B CA 1
ATOM 2829 C C . LEU B 1 10 ? -5.535 -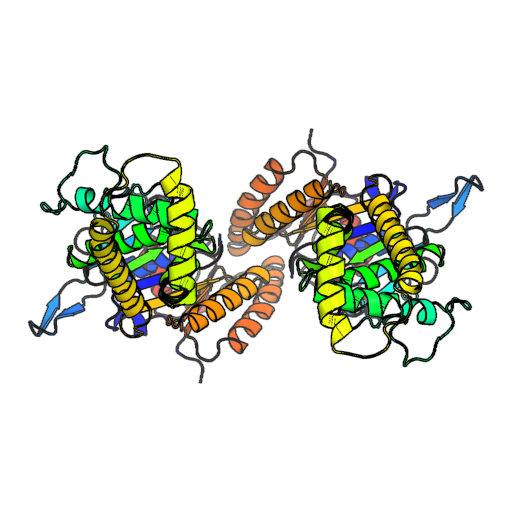20.375 -20.078 1 92.5 10 LEU B C 1
ATOM 2831 O O . LEU B 1 10 ? -4.57 -21.141 -20.141 1 92.5 10 LEU B O 1
ATOM 2835 N N . LEU B 1 11 ? -6.754 -20.812 -20 1 90.62 11 LEU B N 1
ATOM 2836 C CA . LEU B 1 11 ? -7.086 -22.219 -19.828 1 90.62 11 LEU B CA 1
ATOM 2837 C C . LEU B 1 11 ? -6.758 -23.016 -21.078 1 90.62 11 LEU B C 1
ATOM 2839 O O . LEU B 1 11 ? -6.457 -24.203 -21.016 1 90.62 11 LEU B O 1
ATOM 2843 N N . HIS B 1 12 ? -6.801 -22.344 -22.156 1 86.25 12 HIS B N 1
ATOM 2844 C CA . HIS B 1 12 ? -6.594 -23.047 -23.422 1 86.25 12 HIS B CA 1
ATOM 2845 C C . HIS B 1 12 ? -5.207 -22.75 -23.984 1 86.25 12 HIS B C 1
ATOM 2847 O O . HIS B 1 12 ? -4.895 -23.172 -25.109 1 86.25 12 HIS B O 1
ATOM 2853 N N . SER B 1 13 ? -4.441 -22.188 -23.172 1 88.06 13 SER B N 1
ATOM 2854 C CA . SER B 1 13 ? -3.096 -21.828 -23.609 1 88.06 13 SER B CA 1
ATOM 2855 C C . SER B 1 13 ? -2.117 -22.969 -23.359 1 88.06 13 SER B C 1
ATOM 2857 O O . SER B 1 13 ? -2.5 -24.016 -22.812 1 88.06 13 SER B O 1
ATOM 2859 N N . LYS B 1 14 ? -0.903 -22.828 -23.797 1 87.81 14 LYS B N 1
ATOM 2860 C CA . LYS B 1 14 ? 0.16 -23.812 -23.594 1 87.81 14 LYS B CA 1
ATOM 2861 C C . LYS B 1 14 ? 1.064 -23.406 -22.438 1 87.81 14 LYS B C 1
ATOM 2863 O O . LYS B 1 14 ? 2.234 -23.797 -22.391 1 87.81 14 LYS B O 1
ATOM 2868 N N . LEU B 1 15 ? 0.442 -22.625 -21.609 1 92.06 15 LEU B N 1
ATOM 2869 C CA . LEU B 1 15 ? 1.213 -22.109 -20.469 1 92.06 15 LEU B CA 1
ATOM 2870 C C . LEU B 1 15 ? 1.694 -23.266 -19.594 1 92.06 15 LEU B C 1
ATOM 2872 O O . LEU B 1 15 ? 0.958 -24.219 -19.359 1 92.06 15 LEU B O 1
ATOM 2876 N N . GLN B 1 16 ? 2.904 -23.094 -19.141 1 88.81 16 GLN B N 1
ATOM 2877 C CA . GLN B 1 16 ? 3.477 -24.062 -18.219 1 88.81 16 GLN B CA 1
ATOM 2878 C C . GLN B 1 16 ? 3.723 -23.438 -16.844 1 88.81 16 GLN B C 1
ATOM 2880 O O . GLN B 1 16 ? 3.754 -24.141 -15.828 1 88.81 16 GLN B O 1
ATOM 2885 N N . TRP B 1 17 ? 3.898 -22.094 -16.859 1 89.19 17 TRP B N 1
ATOM 2886 C CA . TRP B 1 17 ? 4.211 -21.359 -15.648 1 89.19 17 TRP B CA 1
ATOM 2887 C C . TRP B 1 17 ? 3.25 -20.188 -15.461 1 89.19 17 TRP B C 1
ATOM 2889 O O . TRP B 1 17 ? 3.152 -19.312 -16.328 1 89.19 17 TRP B O 1
ATOM 2899 N N . ILE B 1 18 ? 2.602 -20.203 -14.391 1 93.88 18 ILE B N 1
ATOM 2900 C CA . ILE B 1 18 ? 1.695 -19.094 -14.094 1 93.88 18 ILE B CA 1
ATOM 2901 C C . ILE B 1 18 ? 2.029 -18.516 -12.719 1 93.88 18 ILE B C 1
ATOM 2903 O O . ILE B 1 18 ? 2.037 -19.234 -11.719 1 93.88 18 ILE B O 1
ATOM 2907 N N . PHE B 1 19 ? 2.328 -17.281 -12.727 1 91.38 19 PHE B N 1
ATOM 2908 C CA . PHE B 1 19 ? 2.596 -16.578 -11.477 1 91.38 19 PHE B CA 1
ATOM 2909 C C . PHE B 1 19 ? 1.406 -15.711 -11.078 1 91.38 19 PHE B C 1
ATOM 2911 O O . PHE B 1 19 ? 0.854 -14.984 -11.906 1 91.38 19 PHE B O 1
ATOM 2918 N N . VAL B 1 20 ? 1.024 -15.867 -9.859 1 94.5 20 VAL B N 1
ATOM 2919 C CA . VAL B 1 20 ? 0.006 -14.984 -9.297 1 94.5 20 VAL B CA 1
ATOM 2920 C C . VAL B 1 20 ? 0.638 -14.07 -8.25 1 94.5 20 VAL B C 1
ATOM 2922 O O . VAL B 1 20 ? 1.185 -14.539 -7.25 1 94.5 20 VAL B O 1
ATOM 2925 N N . GLY B 1 21 ? 0.592 -12.797 -8.578 1 91.75 21 GLY B N 1
ATOM 2926 C CA . GLY B 1 21 ? 1.261 -11.852 -7.695 1 91.75 21 GLY B CA 1
ATOM 2927 C C . GLY B 1 21 ? 0.391 -10.664 -7.32 1 91.75 21 GLY B C 1
ATOM 2928 O O . GLY B 1 21 ? -0.636 -10.414 -7.957 1 91.75 21 GLY B O 1
ATOM 2929 N N . GLY B 1 22 ? 0.747 -9.961 -6.305 1 89.69 22 GLY B N 1
ATOM 2930 C CA . GLY B 1 22 ? 0.083 -8.797 -5.727 1 89.69 22 GLY B CA 1
ATOM 2931 C C . GLY B 1 22 ? 0.487 -8.539 -4.289 1 89.69 22 GLY B C 1
ATOM 2932 O O . GLY B 1 22 ? 0.916 -9.453 -3.582 1 89.69 22 GLY B O 1
ATOM 2933 N N . LYS B 1 23 ? 0.373 -7.316 -3.977 1 81.94 23 LYS B N 1
ATOM 2934 C CA . LYS B 1 23 ? 0.873 -7.004 -2.641 1 81.94 23 LYS B CA 1
ATOM 2935 C C . LYS B 1 23 ? -0.213 -7.203 -1.586 1 81.94 23 LYS B C 1
ATOM 2937 O O . LYS B 1 23 ? -1.362 -6.809 -1.79 1 81.94 23 LYS B O 1
ATOM 2942 N N . GLY B 1 24 ? -0.037 -7.812 -0.611 1 76.62 24 GLY B N 1
ATOM 2943 C CA . GLY B 1 24 ? -0.614 -8.367 0.604 1 76.62 24 GLY B CA 1
ATOM 2944 C C . GLY B 1 24 ? -2.086 -8.039 0.769 1 76.62 24 GLY B C 1
ATOM 2945 O O . GLY B 1 24 ? -2.496 -6.891 0.573 1 76.62 24 GLY B O 1
ATOM 2946 N N . GLY B 1 25 ? -2.873 -8.906 1.084 1 83.5 25 GLY B N 1
ATOM 2947 C CA . GLY B 1 25 ? -4.262 -8.93 1.518 1 83.5 25 GLY B CA 1
ATOM 2948 C C . GLY B 1 25 ? -5.242 -8.695 0.388 1 83.5 25 GLY B C 1
ATOM 2949 O O . GLY B 1 25 ? -6.402 -8.344 0.629 1 83.5 25 GLY B O 1
ATOM 2950 N N . VAL B 1 26 ? -4.797 -8.891 -0.812 1 92.88 26 VAL B N 1
ATOM 2951 C CA . VAL B 1 26 ? -5.652 -8.516 -1.937 1 92.88 26 VAL B CA 1
ATOM 2952 C C . VAL B 1 26 ? -6.379 -9.758 -2.459 1 92.88 26 VAL B C 1
ATOM 2954 O O . VAL B 1 26 ? -7.211 -9.656 -3.363 1 92.88 26 VAL B O 1
ATOM 2957 N N . GLY B 1 27 ? -6.016 -11 -2.004 1 93.31 27 GLY B N 1
ATOM 2958 C CA . GLY B 1 27 ? -6.668 -12.227 -2.436 1 93.31 27 GLY B CA 1
ATOM 2959 C C . GLY B 1 27 ? -5.824 -13.047 -3.387 1 93.31 27 GLY B C 1
ATOM 2960 O O . GLY B 1 27 ? -6.359 -13.766 -4.238 1 93.31 27 GLY B O 1
ATOM 2961 N N . LYS B 1 28 ? -4.496 -12.891 -3.295 1 94 28 LYS B N 1
ATOM 2962 C CA . LYS B 1 28 ? -3.578 -13.641 -4.152 1 94 28 LYS B CA 1
ATOM 2963 C C . LYS B 1 28 ? -3.748 -15.148 -3.953 1 94 28 LYS B C 1
ATOM 2965 O O . LYS B 1 28 ? -3.904 -15.891 -4.926 1 94 28 LYS B O 1
ATOM 2970 N N . THR B 1 29 ? -3.736 -15.578 -2.678 1 93.75 29 THR B N 1
ATOM 2971 C CA . THR B 1 29 ? -3.812 -17 -2.365 1 93.75 29 THR B CA 1
ATOM 2972 C C . THR B 1 29 ? -5.148 -17.578 -2.814 1 93.75 29 THR B C 1
ATOM 2974 O O . THR B 1 29 ? -5.191 -18.641 -3.436 1 93.75 29 THR B O 1
ATOM 2977 N N . THR B 1 30 ? -6.211 -16.875 -2.543 1 95.25 30 THR B N 1
ATOM 2978 C CA . THR B 1 30 ? -7.523 -17.328 -2.982 1 95.25 30 THR B CA 1
ATOM 2979 C C . THR B 1 30 ? -7.578 -17.438 -4.504 1 95.25 30 THR B C 1
ATOM 2981 O O . THR B 1 30 ? -8.078 -18.438 -5.039 1 95.25 30 THR B O 1
ATOM 2984 N N . THR B 1 31 ? -7.023 -16.469 -5.141 1 97.06 31 THR B N 1
ATOM 2985 C CA . THR B 1 31 ? -7.043 -16.453 -6.602 1 97.06 31 THR B CA 1
ATOM 2986 C C . THR B 1 31 ? -6.172 -17.562 -7.172 1 97.06 31 THR B C 1
ATOM 2988 O O . THR B 1 31 ? -6.578 -18.266 -8.102 1 97.06 31 THR B O 1
ATOM 2991 N N . SER B 1 32 ? -4.957 -17.766 -6.648 1 96.94 32 SER B N 1
ATOM 2992 C CA . SER B 1 32 ? -4.078 -18.828 -7.133 1 96.94 32 SER B CA 1
ATOM 2993 C C . SER B 1 32 ? -4.695 -20.203 -6.914 1 96.94 32 SER B C 1
ATOM 2995 O O . SER B 1 32 ? -4.641 -21.062 -7.801 1 96.94 32 SER B O 1
ATOM 2997 N N . CYS B 1 33 ? -5.301 -20.391 -5.766 1 97.62 33 CYS B N 1
ATOM 2998 C CA . CYS B 1 33 ? -5.961 -21.656 -5.469 1 97.62 33 CYS B CA 1
ATOM 2999 C C . CYS B 1 33 ? -7.145 -21.875 -6.398 1 97.62 33 CYS B C 1
ATOM 3001 O O . CYS B 1 33 ? -7.324 -22.984 -6.922 1 97.62 33 CYS B O 1
ATOM 3003 N N . ALA B 1 34 ? -7.93 -20.875 -6.559 1 97.56 34 ALA B N 1
ATOM 3004 C CA . ALA B 1 34 ? -9.07 -20.969 -7.461 1 97.56 34 ALA B CA 1
ATOM 3005 C C . ALA B 1 34 ? -8.625 -21.297 -8.883 1 97.56 34 ALA B C 1
ATOM 3007 O O . ALA B 1 34 ? -9.203 -22.156 -9.539 1 97.56 34 ALA B O 1
ATOM 3008 N N . LEU B 1 35 ? -7.609 -20.641 -9.289 1 97.88 35 LEU B N 1
ATOM 3009 C CA . LEU B 1 35 ? -7.062 -20.875 -10.617 1 97.88 35 LEU B CA 1
ATOM 3010 C C . LEU B 1 35 ? -6.559 -22.312 -10.758 1 97.88 35 LEU B C 1
ATOM 3012 O O . LEU B 1 35 ? -6.797 -22.969 -11.781 1 97.88 35 LEU B O 1
ATOM 3016 N N . ALA B 1 36 ? -5.891 -22.766 -9.773 1 98.25 36 ALA B N 1
ATOM 3017 C CA . ALA B 1 36 ? -5.371 -24.125 -9.773 1 98.25 36 ALA B CA 1
ATOM 3018 C C . ALA B 1 36 ? -6.504 -25.141 -9.906 1 98.25 36 ALA B C 1
ATOM 3020 O O . ALA B 1 36 ? -6.402 -26.094 -10.688 1 98.25 36 ALA B O 1
ATOM 3021 N N . THR B 1 37 ? -7.582 -24.922 -9.156 1 97.88 37 THR B N 1
ATOM 3022 C CA . THR B 1 37 ? -8.719 -25.828 -9.25 1 97.88 37 THR B CA 1
ATOM 3023 C C . THR B 1 37 ? -9.328 -25.781 -10.648 1 97.88 37 THR B C 1
ATOM 3025 O O . THR B 1 37 ? -9.766 -26.812 -11.164 1 97.88 37 THR B O 1
ATOM 3028 N N . LEU B 1 38 ? -9.383 -24.641 -11.188 1 96.94 38 LEU B N 1
ATOM 3029 C CA . LEU B 1 38 ? -9.938 -24.469 -12.531 1 96.94 38 LEU B CA 1
ATOM 3030 C C . LEU B 1 38 ? -9.094 -25.219 -13.562 1 96.94 38 LEU B C 1
ATOM 3032 O O . LEU B 1 38 ? -9.633 -25.984 -14.367 1 96.94 38 LEU B O 1
ATOM 3036 N N . PHE B 1 39 ? -7.797 -25.047 -13.547 1 97.44 39 PHE B N 1
ATOM 3037 C CA . PHE B 1 39 ? -6.906 -25.734 -14.477 1 97.44 39 PHE B CA 1
ATOM 3038 C C . PHE B 1 39 ? -6.98 -27.234 -14.281 1 97.44 39 PHE B C 1
ATOM 3040 O O . PHE B 1 39 ? -7.027 -28 -15.25 1 97.44 39 PHE B O 1
ATOM 3047 N N . ALA B 1 40 ? -7.023 -27.609 -13.047 1 97.56 40 ALA B N 1
ATOM 3048 C CA . ALA B 1 40 ? -7.043 -29.031 -12.719 1 97.56 40 ALA B CA 1
ATOM 3049 C C . ALA B 1 40 ? -8.336 -29.688 -13.188 1 97.56 40 ALA B C 1
ATOM 3051 O O . ALA B 1 40 ? -8.391 -30.906 -13.391 1 97.56 40 ALA B O 1
ATOM 3052 N N . SER B 1 41 ? -9.352 -28.891 -13.328 1 96.56 41 SER B N 1
ATOM 3053 C CA . SER B 1 41 ? -10.656 -29.391 -13.742 1 96.56 41 SER B CA 1
ATOM 3054 C C . SER B 1 41 ? -10.82 -29.312 -15.258 1 96.56 41 SER B C 1
ATOM 3056 O O . SER B 1 41 ? -11.859 -29.719 -15.789 1 96.56 41 SER B O 1
ATOM 3058 N N . THR B 1 42 ? -9.883 -28.797 -15.93 1 95.25 42 THR B N 1
ATOM 3059 C CA . THR B 1 42 ? -9.945 -28.641 -17.375 1 95.25 42 THR B CA 1
ATOM 3060 C C . THR B 1 42 ? -8.938 -29.547 -18.078 1 95.25 42 THR B C 1
ATOM 3062 O O . THR B 1 42 ? -7.727 -29.328 -17.953 1 95.25 42 THR B O 1
ATOM 3065 N N . PRO B 1 43 ? -9.383 -30.516 -18.812 1 93.94 43 PRO B N 1
ATOM 3066 C CA . PRO B 1 43 ? -8.453 -31.438 -19.484 1 93.94 43 PRO B CA 1
ATOM 3067 C C . PRO B 1 43 ? -7.57 -30.75 -20.516 1 93.94 43 PRO B C 1
ATOM 3069 O O . PRO B 1 43 ? -7.871 -29.625 -20.938 1 93.94 43 PRO B O 1
ATOM 3072 N N . VAL B 1 44 ? -6.504 -31.406 -20.797 1 92.38 44 VAL B N 1
ATOM 3073 C CA . VAL B 1 44 ? -5.574 -30.859 -21.781 1 92.38 44 VAL B CA 1
ATOM 3074 C C . VAL B 1 44 ? -5.426 -31.828 -22.953 1 92.38 44 VAL B C 1
ATOM 3076 O O . VAL B 1 44 ? -5.504 -33.031 -22.766 1 92.38 44 VAL B O 1
ATOM 3079 N N . HIS B 1 45 ? -5.34 -31.203 -24.141 1 88.88 45 HIS B N 1
ATOM 3080 C CA . HIS B 1 45 ? -5.113 -32 -25.328 1 88.88 45 HIS B CA 1
ATOM 3081 C C . HIS B 1 45 ? -3.633 -32.344 -25.5 1 88.88 45 HIS B C 1
ATOM 3083 O O . HIS B 1 45 ? -2.793 -31.438 -25.5 1 88.88 45 HIS B O 1
ATOM 3089 N N . ASP B 1 46 ? -3.289 -33.562 -25.594 1 84.88 46 ASP B N 1
ATOM 3090 C CA . ASP B 1 46 ? -1.932 -34 -25.875 1 84.88 46 ASP B CA 1
ATOM 3091 C C . ASP B 1 46 ? -1.677 -34.094 -27.375 1 84.88 46 ASP B C 1
ATOM 3093 O O . ASP B 1 46 ? -2.246 -34.938 -28.062 1 84.88 46 ASP B O 1
ATOM 3097 N N . ALA B 1 47 ? -0.831 -33.25 -27.828 1 80.88 47 ALA B N 1
ATOM 3098 C CA . ALA B 1 47 ? -0.589 -33.156 -29.266 1 80.88 47 ALA B CA 1
ATOM 3099 C C . ALA B 1 47 ? 0.136 -34.406 -29.781 1 80.88 47 ALA B C 1
ATOM 3101 O O . ALA B 1 47 ? -0.048 -34.781 -30.938 1 80.88 47 ALA B O 1
ATOM 3102 N N . VAL B 1 48 ? 0.887 -35.031 -28.953 1 83.88 48 VAL B N 1
ATOM 3103 C CA . VAL B 1 48 ? 1.684 -36.188 -29.375 1 83.88 48 VAL B CA 1
ATOM 3104 C C . VAL B 1 48 ? 0.774 -37.406 -29.578 1 83.88 48 VAL B C 1
ATOM 3106 O O . VAL B 1 48 ? 0.873 -38.094 -30.594 1 83.88 48 VAL B O 1
ATOM 3109 N N . THR B 1 49 ? -0.162 -37.625 -28.688 1 87.88 49 THR B N 1
ATOM 3110 C CA . THR B 1 49 ? -1.04 -38.812 -28.75 1 87.88 49 THR B CA 1
ATOM 3111 C C . THR B 1 49 ? -2.377 -38.438 -29.391 1 87.88 49 THR B C 1
ATOM 3113 O O . THR B 1 49 ? -3.186 -39.312 -29.703 1 87.88 49 THR B O 1
ATOM 3116 N N . ASN B 1 50 ? -2.592 -37.094 -29.609 1 89.88 50 ASN B N 1
ATOM 3117 C CA . ASN B 1 50 ? -3.85 -36.594 -30.141 1 89.88 50 ASN B CA 1
ATOM 3118 C C . ASN B 1 50 ? -5.039 -37.031 -29.297 1 89.88 50 ASN B C 1
ATOM 3120 O O . ASN B 1 50 ? -6.047 -37.5 -29.828 1 89.88 50 ASN B O 1
ATOM 3124 N N . THR B 1 51 ? -4.824 -37.094 -27.969 1 91.75 51 THR B N 1
ATOM 3125 C CA . THR B 1 51 ? -5.871 -37.438 -27.016 1 91.75 51 THR B CA 1
ATOM 3126 C C . THR B 1 51 ? -6.039 -36.344 -25.953 1 91.75 51 THR B C 1
ATOM 3128 O O . THR B 1 51 ? -5.172 -35.5 -25.797 1 91.75 51 THR B O 1
ATOM 3131 N N . THR B 1 52 ? -7.207 -36.375 -25.344 1 92.25 52 THR B N 1
ATOM 3132 C CA . THR B 1 52 ? -7.48 -35.469 -24.219 1 92.25 52 THR B CA 1
ATOM 3133 C C . THR B 1 52 ? -7.262 -36.219 -22.891 1 92.25 52 THR B C 1
ATOM 3135 O O . THR B 1 52 ? -7.734 -37.344 -22.719 1 92.25 52 THR B O 1
ATOM 3138 N N . ARG B 1 53 ? -6.438 -35.719 -22.109 1 92.88 53 ARG B N 1
ATOM 3139 C CA . ARG B 1 53 ? -6.133 -36.312 -20.828 1 92.88 53 ARG B CA 1
ATOM 3140 C C . ARG B 1 53 ? -6.277 -35.281 -19.703 1 92.88 53 ARG B C 1
ATOM 3142 O O . ARG B 1 53 ? -6.309 -34.094 -19.953 1 92.88 53 ARG B O 1
ATOM 3149 N N . PRO B 1 54 ? -6.43 -35.812 -18.469 1 94.44 54 PRO B N 1
ATOM 3150 C CA . PRO B 1 54 ? -6.484 -34.906 -17.344 1 94.44 54 PRO B CA 1
ATOM 3151 C C . PRO B 1 54 ? -5.234 -34.031 -17.234 1 94.44 54 PRO B C 1
ATOM 3153 O O . PRO B 1 54 ? -4.125 -34.5 -17.516 1 94.44 54 PRO B O 1
ATOM 3156 N N . ARG B 1 55 ? -5.465 -32.812 -16.906 1 95 55 ARG B N 1
ATOM 3157 C CA . ARG B 1 55 ? -4.371 -31.875 -16.703 1 95 55 ARG B CA 1
ATOM 3158 C C . ARG B 1 55 ? -3.789 -32 -15.305 1 95 55 ARG B C 1
ATOM 3160 O O . ARG B 1 55 ? -4.527 -32.031 -14.312 1 95 55 ARG B O 1
ATOM 3167 N N . ARG B 1 56 ? -2.504 -32.156 -15.203 1 94.06 56 ARG B N 1
ATOM 3168 C CA . ARG B 1 56 ? -1.83 -32.25 -13.906 1 94.06 56 ARG B CA 1
ATOM 3169 C C . ARG B 1 56 ? -1.248 -30.891 -13.508 1 94.06 56 ARG B C 1
ATOM 3171 O O . ARG B 1 56 ? -0.399 -30.344 -14.211 1 94.06 56 ARG B O 1
ATOM 3178 N N . VAL B 1 57 ? -1.73 -30.406 -12.352 1 96 57 VAL B N 1
ATOM 3179 C CA . VAL B 1 57 ? -1.389 -29.047 -11.914 1 96 57 VAL B CA 1
ATOM 3180 C C . VAL B 1 57 ? -0.642 -29.109 -10.586 1 96 57 VAL B C 1
ATOM 3182 O O . VAL B 1 57 ? -1.027 -29.859 -9.688 1 96 57 VAL B O 1
ATOM 3185 N N . LEU B 1 58 ? 0.486 -28.375 -10.5 1 93.81 58 LEU B N 1
ATOM 3186 C CA . LEU B 1 58 ? 1.188 -28.188 -9.242 1 93.81 58 LEU B CA 1
ATOM 3187 C C . LEU B 1 58 ? 1.073 -26.75 -8.758 1 93.81 58 LEU B C 1
ATOM 3189 O O . LEU B 1 58 ? 1.441 -25.812 -9.484 1 93.81 58 LEU B O 1
ATOM 3193 N N . LEU B 1 59 ? 0.496 -26.578 -7.594 1 95.69 59 LEU B N 1
ATOM 3194 C CA . LEU B 1 59 ? 0.404 -25.281 -6.945 1 95.69 59 LEU B CA 1
ATOM 3195 C C . LEU B 1 59 ? 1.493 -25.125 -5.891 1 95.69 59 LEU B C 1
ATOM 3197 O O . LEU B 1 59 ? 1.608 -25.953 -4.98 1 95.69 59 LEU B O 1
ATOM 3201 N N . ILE B 1 60 ? 2.314 -24.016 -6.051 1 88.81 60 ILE B N 1
ATOM 3202 C CA . ILE B 1 60 ? 3.428 -23.797 -5.137 1 88.81 60 ILE B CA 1
ATOM 3203 C C . ILE B 1 60 ? 3.262 -22.438 -4.445 1 88.81 60 ILE B C 1
ATOM 3205 O O . ILE B 1 60 ? 3.074 -21.422 -5.105 1 88.81 60 ILE B O 1
ATOM 3209 N N . SER B 1 61 ? 3.252 -22.469 -3.172 1 89.38 61 SER B N 1
ATOM 3210 C CA . SER B 1 61 ? 3.301 -21.219 -2.43 1 89.38 61 SER B CA 1
ATOM 3211 C C . SER B 1 61 ? 4.711 -20.922 -1.931 1 89.38 61 SER B C 1
ATOM 3213 O O . SER B 1 61 ? 5.371 -21.797 -1.374 1 89.38 61 SER B O 1
ATOM 3215 N N . THR B 1 62 ? 5.148 -19.703 -2.195 1 78.56 62 THR B N 1
ATOM 3216 C CA . THR B 1 62 ? 6.434 -19.266 -1.667 1 78.56 62 THR B CA 1
ATOM 3217 C C . THR B 1 62 ? 6.227 -18.25 -0.539 1 78.56 62 THR B C 1
ATOM 3219 O O . THR B 1 62 ? 7.176 -17.594 -0.105 1 78.56 62 THR B O 1
ATOM 3222 N N . ASP B 1 63 ? 5.008 -18.094 -0.167 1 75.31 63 ASP B N 1
ATOM 3223 C CA . ASP B 1 63 ? 4.668 -17.234 0.965 1 75.31 63 ASP B CA 1
ATOM 3224 C C . ASP B 1 63 ? 4.992 -17.922 2.291 1 75.31 63 ASP B C 1
ATOM 3226 O O . ASP B 1 63 ? 4.547 -19.047 2.539 1 75.31 63 ASP B O 1
ATOM 3230 N N . PRO B 1 64 ? 5.789 -17.281 3.09 1 71.12 64 PRO B N 1
ATOM 3231 C CA . PRO B 1 64 ? 6.125 -17.875 4.387 1 71.12 64 PRO B CA 1
ATOM 3232 C C . PRO B 1 64 ? 4.898 -18.125 5.262 1 71.12 64 PRO B C 1
ATOM 3234 O O . PRO B 1 64 ? 4.949 -18.938 6.191 1 71.12 64 PRO B O 1
ATOM 3237 N N . ALA B 1 65 ? 3.855 -17.438 4.996 1 72 65 ALA B N 1
ATOM 3238 C CA . ALA B 1 65 ? 2.664 -17.578 5.832 1 72 65 ALA B CA 1
ATOM 3239 C C . ALA B 1 65 ? 1.916 -18.859 5.52 1 72 65 ALA B C 1
ATOM 3241 O O . ALA B 1 65 ? 1.03 -19.281 6.277 1 72 65 ALA B O 1
ATOM 3242 N N . HIS B 1 66 ? 2.227 -19.625 4.52 1 73.44 66 HIS B N 1
ATOM 3243 C CA . HIS B 1 66 ? 1.672 -20.922 4.172 1 73.44 66 HIS B CA 1
ATOM 3244 C C . HIS B 1 66 ? 0.148 -20.891 4.141 1 73.44 66 HIS B C 1
ATOM 3246 O O . HIS B 1 66 ? -0.514 -21.719 4.766 1 73.44 66 HIS B O 1
ATOM 3252 N N . ASN B 1 67 ? -0.425 -20.141 3.275 1 85.75 67 ASN B N 1
ATOM 3253 C CA . ASN B 1 67 ? -1.859 -19.875 3.236 1 85.75 67 ASN B CA 1
ATOM 3254 C C . ASN B 1 67 ? -2.596 -20.906 2.385 1 85.75 67 ASN B C 1
ATOM 3256 O O . ASN B 1 67 ? -3.826 -20.969 2.402 1 85.75 67 ASN B O 1
ATOM 3260 N N . LEU B 1 68 ? -1.859 -21.812 1.694 1 94.31 68 LEU B N 1
ATOM 3261 C CA . LEU B 1 68 ? -2.545 -22.812 0.88 1 94.31 68 LEU B CA 1
ATOM 3262 C C . LEU B 1 68 ? -3.301 -23.797 1.758 1 94.31 68 LEU B C 1
ATOM 3264 O O . LEU B 1 68 ? -4.422 -24.203 1.433 1 94.31 68 LEU B O 1
ATOM 3268 N N . SER B 1 69 ? -2.637 -24.141 2.881 1 93.06 69 SER B N 1
ATOM 3269 C CA . SER B 1 69 ? -3.232 -25.109 3.793 1 93.06 69 SER B CA 1
ATOM 3270 C C . SER B 1 69 ? -4.578 -24.625 4.32 1 93.06 69 SER B C 1
ATOM 3272 O O . SER B 1 69 ? -5.531 -25.391 4.414 1 93.06 69 SER B O 1
ATOM 3274 N N . ASP B 1 70 ? -4.637 -23.406 4.578 1 91.31 70 ASP B N 1
ATOM 3275 C CA . ASP B 1 70 ? -5.887 -22.812 5.047 1 91.31 70 ASP B CA 1
ATOM 3276 C C . ASP B 1 70 ? -6.93 -22.781 3.936 1 91.31 70 ASP B C 1
ATOM 3278 O O . ASP B 1 70 ? -8.094 -23.109 4.164 1 91.31 70 ASP B O 1
ATOM 3282 N N . ALA B 1 71 ? -6.523 -22.453 2.746 1 94.44 71 ALA B N 1
ATOM 3283 C CA . ALA B 1 71 ? -7.434 -22.312 1.614 1 94.44 71 ALA B CA 1
ATOM 3284 C C . ALA B 1 71 ? -8.047 -23.656 1.246 1 94.44 71 ALA B C 1
ATOM 3286 O O . ALA B 1 71 ? -9.242 -23.734 0.927 1 94.44 71 ALA B O 1
ATOM 3287 N N . PHE B 1 72 ? -7.266 -24.703 1.39 1 96.38 72 PHE B N 1
ATOM 3288 C CA . PHE B 1 72 ? -7.754 -26.016 1.007 1 96.38 72 PHE B CA 1
ATOM 3289 C C . PHE B 1 72 ? -8.188 -26.812 2.232 1 96.38 72 PHE B C 1
ATOM 3291 O O . PHE B 1 72 ? -8.688 -27.938 2.109 1 96.38 72 PHE B O 1
ATOM 3298 N N . SER B 1 73 ? -7.973 -26.281 3.432 1 93.25 73 SER B N 1
ATOM 3299 C CA . SER B 1 73 ? -8.227 -27 4.68 1 93.25 73 SER B CA 1
ATOM 3300 C C . SER B 1 73 ? -7.473 -28.328 4.723 1 93.25 73 SER B C 1
ATOM 3302 O O . SER B 1 73 ? -8.055 -29.359 5.043 1 93.25 73 SER B O 1
ATOM 3304 N N . GLN B 1 74 ? -6.234 -28.25 4.281 1 95.44 74 GLN B N 1
ATOM 3305 C CA . GLN B 1 74 ? -5.312 -29.375 4.191 1 95.44 74 GLN B CA 1
ATOM 3306 C C . GLN B 1 74 ? -3.869 -28.922 4.41 1 95.44 74 GLN B C 1
ATOM 3308 O O . GLN B 1 74 ? -3.463 -27.859 3.914 1 95.44 74 GLN B O 1
ATOM 3313 N N . LYS B 1 75 ? -3.092 -29.703 5.156 1 93.44 75 LYS B N 1
ATOM 3314 C CA . LYS B 1 75 ? -1.708 -29.312 5.43 1 93.44 75 LYS B CA 1
ATOM 3315 C C . LYS B 1 75 ? -0.803 -29.656 4.246 1 93.44 75 LYS B C 1
ATOM 3317 O O . LYS B 1 75 ? -0.899 -30.75 3.678 1 93.44 75 LYS B O 1
ATOM 3322 N N . PHE B 1 76 ? -0.039 -28.672 3.889 1 93.44 76 PHE B N 1
ATOM 3323 C CA . PHE B 1 76 ? 0.959 -28.891 2.846 1 93.44 76 PHE B CA 1
ATOM 3324 C C . PHE B 1 76 ? 2.359 -28.594 3.373 1 93.44 76 PHE B C 1
ATOM 3326 O O . PHE B 1 76 ? 2.529 -27.781 4.289 1 93.44 76 PHE B O 1
ATOM 3333 N N . GLY B 1 77 ? 3.311 -29.25 2.85 1 85.81 77 GLY B N 1
ATOM 3334 C CA . GLY B 1 77 ? 4.703 -29.062 3.219 1 85.81 77 GLY B CA 1
ATOM 3335 C C . GLY B 1 77 ? 5.605 -28.797 2.027 1 85.81 77 GLY B C 1
ATOM 3336 O O . GLY B 1 77 ? 5.18 -28.172 1.049 1 85.81 77 GLY B O 1
ATOM 3337 N N . LYS B 1 78 ? 6.781 -29.281 2.125 1 80.06 78 LYS B N 1
ATOM 3338 C CA . LYS B 1 78 ? 7.824 -28.938 1.165 1 80.06 78 LYS B CA 1
ATOM 3339 C C . LYS B 1 78 ? 7.809 -29.875 -0.033 1 80.06 78 LYS B C 1
ATOM 3341 O O . LYS B 1 78 ? 8.562 -29.688 -0.992 1 80.06 78 LYS B O 1
ATOM 3346 N N . THR B 1 79 ? 7 -30.875 -0.03 1 83.19 79 THR B N 1
ATOM 3347 C CA . THR B 1 79 ? 6.859 -31.797 -1.141 1 83.19 79 THR B CA 1
ATOM 3348 C C . THR B 1 79 ? 5.445 -31.75 -1.711 1 83.19 79 THR B C 1
ATOM 3350 O O . THR B 1 79 ? 4.484 -31.484 -0.982 1 83.19 79 THR B O 1
ATOM 3353 N N . PRO B 1 80 ? 5.309 -32.062 -2.967 1 89.31 80 PRO B N 1
ATOM 3354 C CA . PRO B 1 80 ? 3.971 -32.062 -3.559 1 89.31 80 PRO B CA 1
ATOM 3355 C C . PRO B 1 80 ? 3.043 -33.094 -2.928 1 89.31 80 PRO B C 1
ATOM 3357 O O . PRO B 1 80 ? 3.434 -34.25 -2.75 1 89.31 80 PRO B O 1
ATOM 3360 N N . VAL B 1 81 ? 1.9 -32.688 -2.566 1 93.44 81 VAL B N 1
ATOM 3361 C CA . VAL B 1 81 ? 0.87 -33.531 -1.993 1 93.44 81 VAL B CA 1
ATOM 3362 C C . VAL B 1 81 ? -0.431 -33.375 -2.777 1 93.44 81 VAL B C 1
ATOM 3364 O O . VAL B 1 81 ? -0.811 -32.25 -3.141 1 93.44 81 VAL B O 1
ATOM 3367 N N . PRO B 1 82 ? -1.031 -34.531 -3.062 1 96.81 82 PRO B N 1
ATOM 3368 C CA . PRO B 1 82 ? -2.324 -34.438 -3.74 1 96.81 82 PRO B CA 1
ATOM 3369 C C . PRO B 1 82 ? -3.363 -33.688 -2.912 1 96.81 82 PRO B C 1
ATOM 3371 O O . PRO B 1 82 ? -3.412 -33.844 -1.689 1 96.81 82 PRO B O 1
ATOM 3374 N N . VAL B 1 83 ? -4.145 -32.812 -3.545 1 98.06 83 VAL B N 1
ATOM 3375 C CA . VAL B 1 83 ? -5.191 -32.062 -2.875 1 98.06 83 VAL B CA 1
ATOM 3376 C C . VAL B 1 83 ? -6.426 -32.938 -2.678 1 98.06 83 VAL B C 1
ATOM 3378 O O . VAL B 1 83 ? -6.898 -33.562 -3.621 1 98.06 83 VAL B O 1
ATOM 3381 N N . ASN B 1 84 ? -6.906 -32.938 -1.473 1 97.31 84 ASN B N 1
ATOM 3382 C CA . ASN B 1 84 ? -8.102 -33.719 -1.184 1 97.31 84 ASN B CA 1
ATOM 3383 C C . ASN B 1 84 ? -9.281 -33.281 -2.061 1 97.31 84 ASN B C 1
ATOM 3385 O O . ASN B 1 84 ? -9.609 -32.094 -2.135 1 97.31 84 ASN B O 1
ATOM 3389 N N . GLY B 1 85 ? -9.875 -34.188 -2.762 1 96.19 85 GLY B N 1
ATOM 3390 C CA . GLY B 1 85 ? -11.008 -33.906 -3.631 1 96.19 85 GLY B CA 1
ATOM 3391 C C . GLY B 1 85 ? -10.609 -33.75 -5.086 1 96.19 85 GLY B C 1
ATOM 3392 O O . GLY B 1 85 ? -11.477 -33.719 -5.969 1 96.19 85 GLY B O 1
ATOM 3393 N N . MET B 1 86 ? -9.297 -33.656 -5.312 1 97.62 86 MET B N 1
ATOM 3394 C CA . MET B 1 86 ? -8.766 -33.531 -6.668 1 97.62 86 MET B CA 1
ATOM 3395 C C . MET B 1 86 ? -7.43 -34.25 -6.797 1 97.62 86 MET B C 1
ATOM 3397 O O . MET B 1 86 ? -6.488 -33.719 -7.387 1 97.62 86 MET B O 1
ATOM 3401 N N . GLU B 1 87 ? -7.293 -35.406 -6.262 1 96.12 87 GLU B N 1
ATOM 3402 C CA . GLU B 1 87 ? -6.035 -36.125 -6.012 1 96.12 87 GLU B CA 1
ATOM 3403 C C . GLU B 1 87 ? -5.332 -36.469 -7.32 1 96.12 87 GLU B C 1
ATOM 3405 O O . GLU B 1 87 ? -4.105 -36.594 -7.359 1 96.12 87 GLU B O 1
ATOM 3410 N N . GLU B 1 88 ? -6.02 -36.594 -8.367 1 95.25 88 GLU B N 1
ATOM 3411 C CA . GLU B 1 88 ? -5.426 -37.062 -9.625 1 95.25 88 GLU B CA 1
ATOM 3412 C C . GLU B 1 88 ? -4.832 -35.875 -10.406 1 95.25 88 GLU B C 1
ATOM 3414 O O . GLU B 1 88 ? -3.947 -36.094 -11.242 1 95.25 88 GLU B O 1
ATOM 3419 N N . THR B 1 89 ? -5.34 -34.719 -10.117 1 97.38 89 THR B N 1
ATOM 3420 C CA . THR B 1 89 ? -5.023 -33.656 -11.07 1 97.38 89 THR B CA 1
ATOM 3421 C C . THR B 1 89 ? -4.371 -32.469 -10.375 1 97.38 89 THR B C 1
ATOM 3423 O O . THR B 1 89 ? -3.742 -31.625 -11.023 1 97.38 89 THR B O 1
ATOM 3426 N N . LEU B 1 90 ? -4.516 -32.312 -9.07 1 98.06 90 LEU B N 1
ATOM 3427 C CA . LEU B 1 90 ? -4.027 -31.141 -8.375 1 98.06 90 LEU B CA 1
ATOM 3428 C C . LEU B 1 90 ? -3.127 -31.516 -7.207 1 98.06 90 LEU B C 1
ATOM 3430 O O . LEU B 1 90 ? -3.51 -32.344 -6.367 1 98.06 90 LEU B O 1
ATOM 3434 N N . PHE B 1 91 ? -1.947 -30.938 -7.207 1 95.62 91 PHE B N 1
ATOM 3435 C CA . PHE B 1 91 ? -0.966 -31.109 -6.141 1 95.62 91 PHE B CA 1
ATOM 3436 C C . PHE B 1 91 ? -0.514 -29.75 -5.602 1 95.62 91 PHE B C 1
ATOM 3438 O O . PHE B 1 91 ? -0.519 -28.766 -6.324 1 95.62 91 PHE B O 1
ATOM 3445 N N . ALA B 1 92 ? -0.172 -29.734 -4.324 1 95.31 92 ALA B N 1
ATOM 3446 C CA . ALA B 1 92 ? 0.248 -28.469 -3.725 1 95.31 92 ALA B CA 1
ATOM 3447 C C . ALA B 1 92 ? 1.462 -28.672 -2.822 1 95.31 92 ALA B C 1
ATOM 3449 O O . ALA B 1 92 ? 1.684 -29.766 -2.301 1 95.31 92 ALA B O 1
ATOM 3450 N N . MET B 1 93 ? 2.213 -27.641 -2.766 1 89.19 93 MET B N 1
ATOM 3451 C CA . MET B 1 93 ? 3.338 -27.625 -1.836 1 89.19 93 MET B CA 1
ATOM 3452 C C . MET B 1 93 ? 3.635 -26.203 -1.356 1 89.19 93 MET B C 1
ATOM 3454 O O . MET B 1 93 ? 3.283 -25.234 -2.027 1 89.19 93 MET B O 1
ATOM 3458 N N . GLU B 1 94 ? 4.184 -26.031 -0.213 1 88 94 GLU B N 1
ATOM 3459 C CA . GLU B 1 94 ? 4.582 -24.766 0.387 1 88 94 GLU B CA 1
ATOM 3460 C C . GLU B 1 94 ? 6.074 -24.75 0.703 1 88 94 GLU B C 1
ATOM 3462 O O . GLU B 1 94 ? 6.574 -25.609 1.42 1 88 94 GLU B O 1
ATOM 3467 N N . VAL B 1 95 ? 6.73 -23.734 0.085 1 76.44 95 VAL B N 1
ATOM 3468 C CA . VAL B 1 95 ? 8.18 -23.641 0.252 1 76.44 95 VAL B CA 1
ATOM 3469 C C . VAL B 1 95 ? 8.555 -22.266 0.809 1 76.44 95 VAL B C 1
ATOM 3471 O O . VAL B 1 95 ? 8.031 -21.25 0.357 1 76.44 95 VAL B O 1
ATOM 3474 N N . ASP B 1 96 ? 9.289 -22.234 1.869 1 69.44 96 ASP B N 1
ATOM 3475 C CA . ASP B 1 96 ? 9.891 -20.984 2.359 1 69.44 96 ASP B CA 1
ATOM 3476 C C . ASP B 1 96 ? 11.266 -20.766 1.729 1 69.44 96 ASP B C 1
ATOM 3478 O O . ASP B 1 96 ? 12.219 -21.484 2.033 1 69.44 96 ASP B O 1
ATOM 3482 N N . PRO B 1 97 ? 11.305 -19.781 0.863 1 63.03 97 PRO B N 1
ATOM 3483 C CA . PRO B 1 97 ? 12.562 -19.594 0.137 1 63.03 97 PRO B CA 1
ATOM 3484 C C . PRO B 1 97 ? 13.742 -19.281 1.062 1 63.03 97 PRO B C 1
ATOM 3486 O O . PRO B 1 97 ? 14.891 -19.531 0.706 1 63.03 97 PRO B O 1
ATOM 3489 N N . THR B 1 98 ? 13.414 -18.656 2.223 1 59.5 98 THR B N 1
ATOM 3490 C CA . THR B 1 98 ? 14.492 -18.266 3.121 1 59.5 98 THR B CA 1
ATOM 3491 C C . THR B 1 98 ? 15.109 -19.484 3.789 1 59.5 98 THR B C 1
ATOM 3493 O O . THR B 1 98 ? 16.266 -19.438 4.227 1 59.5 98 THR B O 1
ATOM 3496 N N . THR B 1 99 ? 14.359 -20.438 3.875 1 57.12 99 THR B N 1
ATOM 3497 C CA . THR B 1 99 ? 14.852 -21.625 4.582 1 57.12 99 THR B CA 1
ATOM 3498 C C . THR B 1 99 ? 15.203 -22.734 3.596 1 57.12 99 THR B C 1
ATOM 3500 O O . THR B 1 99 ? 15.656 -23.812 3.998 1 57.12 99 THR B O 1
ATOM 3503 N N . PHE B 1 100 ? 14.828 -22.391 2.447 1 50.47 100 PHE B N 1
ATOM 3504 C CA . PHE B 1 100 ? 15.055 -23.469 1.482 1 50.47 100 PHE B CA 1
ATOM 3505 C C . PHE B 1 100 ? 16.547 -23.734 1.302 1 50.47 100 PHE B C 1
ATOM 3507 O O . PHE B 1 100 ? 17.281 -22.844 0.872 1 50.47 100 PHE B O 1
ATOM 3514 N N . THR B 1 101 ? 17.078 -24.484 2.24 1 44.91 101 THR B N 1
ATOM 3515 C CA . THR B 1 101 ? 18.484 -24.891 2.168 1 44.91 101 THR B CA 1
ATOM 3516 C C . THR B 1 101 ? 18.75 -25.641 0.865 1 44.91 101 THR B C 1
ATOM 3518 O O . THR B 1 101 ? 17.859 -26.297 0.316 1 44.91 101 THR B O 1
ATOM 3521 N N . HIS B 1 102 ? 19.828 -25.453 0.256 1 43.06 102 HIS B N 1
ATOM 3522 C CA . HIS B 1 102 ? 20.484 -26.078 -0.885 1 43.06 102 HIS B CA 1
ATOM 3523 C C . HIS B 1 102 ? 20.453 -27.594 -0.774 1 43.06 102 HIS B C 1
ATOM 3525 O O . HIS B 1 102 ? 20.703 -28.156 0.3 1 43.06 102 HIS B O 1
ATOM 3531 N N . GLY B 1 103 ? 19.781 -28.375 -1.719 1 44.41 103 GLY B N 1
ATOM 3532 C CA . GLY B 1 103 ? 19.812 -29.812 -1.873 1 44.41 103 GLY B CA 1
ATOM 3533 C C . GLY B 1 103 ? 18.5 -30.484 -1.543 1 44.41 103 GLY B C 1
ATOM 3534 O O . GLY B 1 103 ? 18.328 -31.688 -1.757 1 44.41 103 GLY B O 1
ATOM 3535 N N . GLY B 1 104 ? 17.641 -29.797 -1 1 45.78 104 GLY B N 1
ATOM 3536 C CA . GLY B 1 104 ? 16.484 -30.469 -0.425 1 45.78 104 GLY B CA 1
ATOM 3537 C C . GLY B 1 104 ? 15.453 -30.891 -1.462 1 45.78 104 GLY B C 1
ATOM 3538 O O . GLY B 1 104 ? 14.812 -31.922 -1.323 1 45.78 104 GLY B O 1
ATOM 3539 N N . PHE B 1 105 ? 15.367 -30.094 -2.428 1 47.88 105 PHE B N 1
ATOM 3540 C CA . PHE B 1 105 ? 14.25 -30.406 -3.316 1 47.88 105 PHE B CA 1
ATOM 3541 C C . PHE B 1 105 ? 14.531 -31.672 -4.109 1 47.88 105 PHE B C 1
ATOM 3543 O O . PHE B 1 105 ? 13.633 -32.5 -4.312 1 47.88 105 PHE B O 1
ATOM 3550 N N . GLY B 1 106 ? 15.758 -31.719 -4.727 1 46.72 106 GLY B N 1
ATOM 3551 C CA . GLY B 1 106 ? 16.078 -32.969 -5.383 1 46.72 106 GLY B CA 1
ATOM 3552 C C . GLY B 1 106 ? 15.883 -34.188 -4.484 1 46.72 106 GLY B C 1
ATOM 3553 O O . GLY B 1 106 ? 15.383 -35.219 -4.93 1 46.72 106 GLY B O 1
ATOM 3554 N N . ALA B 1 107 ? 16.406 -33.969 -3.334 1 46.84 107 ALA B N 1
ATOM 3555 C CA . ALA B 1 107 ? 16.219 -35.062 -2.387 1 46.84 107 ALA B CA 1
ATOM 3556 C C . ALA B 1 107 ? 14.742 -35.281 -2.094 1 46.84 107 ALA B C 1
ATOM 3558 O O . ALA B 1 107 ? 14.305 -36.438 -1.957 1 46.84 107 ALA B O 1
ATOM 3559 N N . MET B 1 108 ? 14.094 -34.25 -2.016 1 46.84 108 MET B N 1
ATOM 3560 C CA . MET B 1 108 ? 12.68 -34.312 -1.655 1 46.84 108 MET B CA 1
ATOM 3561 C C . MET B 1 108 ? 11.867 -34.969 -2.758 1 46.84 108 MET B C 1
ATOM 3563 O O . MET B 1 108 ? 10.922 -35.719 -2.477 1 46.84 108 MET B O 1
ATOM 3567 N N . LEU B 1 109 ? 12.25 -34.688 -4.012 1 47.41 109 LEU B N 1
ATOM 3568 C CA . LEU B 1 109 ? 11.484 -35.281 -5.098 1 47.41 109 LEU B CA 1
ATOM 3569 C C . LEU B 1 109 ? 11.992 -36.688 -5.414 1 47.41 109 LEU B C 1
ATOM 3571 O O . LEU B 1 109 ? 11.516 -37.312 -6.352 1 47.41 109 LEU B O 1
ATOM 3575 N N . GLY B 1 110 ? 12.859 -37.312 -4.695 1 43.44 110 GLY B N 1
ATOM 3576 C CA . GLY B 1 110 ? 13.352 -38.656 -4.887 1 43.44 110 GLY B CA 1
ATOM 3577 C C . GLY B 1 110 ? 14.305 -38.781 -6.059 1 43.44 110 GLY B C 1
ATOM 3578 O O . GLY B 1 110 ? 14.477 -39.875 -6.609 1 43.44 110 GLY B O 1
ATOM 3579 N N . PHE B 1 111 ? 14.688 -37.781 -6.766 1 40.62 111 PHE B N 1
ATOM 3580 C CA . PHE B 1 111 ? 15.562 -38.031 -7.902 1 40.62 111 PHE B CA 1
ATOM 3581 C C . PHE B 1 111 ? 16.906 -38.594 -7.441 1 40.62 111 PHE B C 1
ATOM 3583 O O . PHE B 1 111 ? 17.469 -38.156 -6.449 1 40.62 111 PHE B O 1
ATOM 3590 N N . PRO B 1 112 ? 17.281 -39.938 -7.73 1 38 112 PRO B N 1
ATOM 3591 C CA . PRO B 1 112 ? 18.484 -40.656 -7.34 1 38 112 PRO B CA 1
ATOM 3592 C C . PRO B 1 112 ? 19.734 -39.781 -7.406 1 38 112 PRO B C 1
ATOM 3594 O O . PRO B 1 112 ? 20.688 -40 -6.648 1 38 112 PRO B O 1
ATOM 3597 N N . GLY B 1 113 ? 20.172 -39.312 -8.609 1 37.59 113 GLY B N 1
ATOM 3598 C CA . GLY B 1 113 ? 21.531 -38.906 -8.93 1 37.59 113 GLY B CA 1
ATOM 3599 C C . GLY B 1 113 ? 22.031 -37.75 -8.109 1 37.59 113 GLY B C 1
ATOM 3600 O O . GLY B 1 113 ? 23.125 -37.25 -8.352 1 37.59 113 GLY B O 1
ATOM 3601 N N . HIS B 1 114 ? 21.25 -36.875 -7.836 1 37.38 114 HIS B N 1
ATOM 3602 C CA . HIS B 1 114 ? 22.016 -35.875 -7.078 1 37.38 114 HIS B CA 1
ATOM 3603 C C . HIS B 1 114 ? 22.531 -36.5 -5.77 1 37.38 114 HIS B C 1
ATOM 3605 O O . HIS B 1 114 ? 21.734 -37 -4.973 1 37.38 114 HIS B O 1
ATOM 3611 N N . ILE B 1 115 ? 23.703 -37.156 -5.812 1 32.31 115 ILE B N 1
ATOM 3612 C CA . ILE B 1 115 ? 24.578 -37.594 -4.723 1 32.31 115 ILE B CA 1
ATOM 3613 C C . ILE B 1 115 ? 24.328 -36.688 -3.5 1 32.31 115 ILE B C 1
ATOM 3615 O O . ILE B 1 115 ? 24.406 -35.469 -3.588 1 32.31 115 ILE B O 1
ATOM 3619 N N . ALA B 1 116 ? 23.656 -37.094 -2.535 1 33.91 116 ALA B N 1
ATOM 3620 C CA . ALA B 1 116 ? 23.938 -36.656 -1.168 1 33.91 116 ALA B CA 1
ATOM 3621 C C . ALA B 1 116 ? 25.391 -36.25 -1.008 1 33.91 116 ALA B C 1
ATOM 3623 O O . ALA B 1 116 ? 26.25 -37.062 -0.663 1 33.91 116 ALA B O 1
ATOM 3624 N N . THR B 1 117 ? 26.125 -35.688 -1.938 1 32.59 117 THR B N 1
ATOM 3625 C CA . THR B 1 117 ? 27.422 -35.438 -1.318 1 32.59 117 THR B CA 1
ATOM 3626 C C . THR B 1 117 ? 27.25 -35.062 0.146 1 32.59 117 THR B C 1
ATOM 3628 O O . THR B 1 117 ? 26.172 -34.625 0.559 1 32.59 117 THR B O 1
ATOM 3631 N N . ASP B 1 118 ? 28.203 -35.344 1.05 1 31.22 118 ASP B N 1
ATOM 3632 C CA . ASP B 1 118 ? 28.25 -35.125 2.494 1 31.22 118 ASP B CA 1
ATOM 3633 C C . ASP B 1 118 ? 27.469 -33.875 2.898 1 31.22 118 ASP B C 1
ATOM 3635 O O . ASP B 1 118 ? 27.641 -32.812 2.293 1 31.22 118 ASP B O 1
ATOM 3639 N N . ALA B 1 119 ? 26.312 -33.938 3.445 1 36.41 119 ALA B N 1
ATOM 3640 C CA . ALA B 1 119 ? 25.531 -32.969 4.184 1 36.41 119 ALA B CA 1
ATOM 3641 C C . ALA B 1 119 ? 26.359 -31.734 4.52 1 36.41 119 ALA B C 1
ATOM 3643 O O . ALA B 1 119 ? 25.812 -30.656 4.801 1 36.41 119 ALA B O 1
ATOM 3644 N N . ASP B 1 120 ? 27.625 -31.859 4.77 1 35.44 120 ASP B N 1
ATOM 3645 C CA . ASP B 1 120 ? 28.609 -30.938 5.305 1 35.44 120 ASP B CA 1
ATOM 3646 C C . ASP B 1 120 ? 29.25 -30.125 4.188 1 35.44 120 ASP B C 1
ATOM 3648 O O . ASP B 1 120 ? 30.109 -29.266 4.449 1 35.44 120 ASP B O 1
ATOM 3652 N N . ALA B 1 121 ? 29.438 -30.641 2.9 1 36.47 121 ALA B N 1
ATOM 3653 C CA . ALA B 1 121 ? 30.203 -29.844 1.94 1 36.47 121 ALA B CA 1
ATOM 3654 C C . ALA B 1 121 ? 29.297 -28.844 1.215 1 36.47 121 ALA B C 1
ATOM 3656 O O . ALA B 1 121 ? 28.25 -29.219 0.694 1 36.47 121 ALA B O 1
ATOM 3657 N N . PRO B 1 122 ? 29.297 -27.578 1.515 1 41.19 122 PRO B N 1
ATOM 3658 C CA . PRO B 1 122 ? 28.547 -26.531 0.806 1 41.19 122 PRO B CA 1
ATOM 3659 C C . PRO B 1 122 ? 28.469 -26.781 -0.697 1 41.19 122 PRO B C 1
ATOM 3661 O O . PRO B 1 122 ? 29.469 -27.125 -1.328 1 41.19 122 PRO B O 1
ATOM 3664 N N . SER B 1 123 ? 27.391 -27.375 -1.268 1 45.78 123 SER B N 1
ATOM 3665 C CA . SER B 1 123 ? 27.234 -27.484 -2.713 1 45.78 123 SER B CA 1
ATOM 3666 C C . SER B 1 123 ? 27.969 -26.375 -3.449 1 45.78 123 SER B C 1
ATOM 3668 O O . SER B 1 123 ? 28.156 -25.281 -2.914 1 45.78 123 SER B O 1
ATOM 3670 N N . PRO B 1 124 ? 28.812 -26.828 -4.457 1 47.78 124 PRO B N 1
ATOM 3671 C CA . PRO B 1 124 ? 29.516 -25.797 -5.215 1 47.78 124 PRO B CA 1
ATOM 3672 C C . PRO B 1 124 ? 28.641 -24.578 -5.523 1 47.78 124 PRO B C 1
ATOM 3674 O O . PRO B 1 124 ? 29.125 -23.453 -5.527 1 47.78 124 PRO B O 1
ATOM 3677 N N . PHE B 1 125 ? 27.328 -24.938 -5.672 1 50.59 125 PHE B N 1
ATOM 3678 C CA . PHE B 1 125 ? 26.438 -23.828 -5.941 1 50.59 125 PHE B CA 1
ATOM 3679 C C . PHE B 1 125 ? 26.266 -22.953 -4.707 1 50.59 125 PHE B C 1
ATOM 3681 O O . PHE B 1 125 ? 26.266 -21.719 -4.812 1 50.59 125 PHE B O 1
ATOM 3688 N N . ALA B 1 126 ? 26.125 -23.703 -3.623 1 51.97 126 ALA B N 1
ATOM 3689 C CA . ALA B 1 126 ? 26.047 -22.938 -2.383 1 51.97 126 ALA B CA 1
ATOM 3690 C C . ALA B 1 126 ? 27.328 -22.125 -2.164 1 51.97 126 ALA B C 1
ATOM 3692 O O . ALA B 1 126 ? 27.266 -20.969 -1.732 1 51.97 126 ALA B O 1
ATOM 3693 N N . ALA B 1 127 ? 28.422 -22.844 -2.441 1 49.25 127 ALA B N 1
ATOM 3694 C CA . ALA B 1 127 ? 29.703 -22.172 -2.285 1 49.25 127 ALA B CA 1
ATOM 3695 C C . ALA B 1 127 ? 29.812 -20.969 -3.227 1 49.25 127 ALA B C 1
ATOM 3697 O O . ALA B 1 127 ? 30.281 -19.906 -2.828 1 49.25 127 ALA B O 1
ATOM 3698 N N . LEU B 1 128 ? 29.359 -21.172 -4.426 1 54.53 128 LEU B N 1
ATOM 3699 C CA . LEU B 1 128 ? 29.391 -20.078 -5.387 1 54.53 128 LEU B CA 1
ATOM 3700 C C . LEU B 1 128 ? 28.438 -18.969 -4.965 1 54.53 128 LEU B C 1
ATOM 3702 O O . LEU B 1 128 ? 28.766 -17.781 -5.086 1 54.53 128 LEU B O 1
ATOM 3706 N N . GLY B 1 129 ? 27.234 -19.406 -4.516 1 54.69 129 GLY B N 1
ATOM 3707 C CA . GLY B 1 129 ? 26.297 -18.406 -4.008 1 54.69 129 GLY B CA 1
ATOM 3708 C C . GLY B 1 129 ? 26.891 -17.547 -2.898 1 54.69 129 GLY B C 1
ATOM 3709 O O . GLY B 1 129 ? 26.719 -16.328 -2.896 1 54.69 129 GLY B O 1
ATOM 3710 N N . ASN B 1 130 ? 27.609 -18.25 -2.082 1 53.72 130 ASN B N 1
ATOM 3711 C CA . ASN B 1 130 ? 28.25 -17.547 -0.982 1 53.72 130 ASN B CA 1
ATOM 3712 C C . ASN B 1 130 ? 29.359 -16.609 -1.486 1 53.72 130 ASN B C 1
ATOM 3714 O O . ASN B 1 130 ? 29.5 -15.5 -0.979 1 53.72 130 ASN B O 1
ATOM 3718 N N . ILE B 1 131 ? 30.047 -17.094 -2.395 1 51.56 131 ILE B N 1
ATOM 3719 C CA . ILE B 1 131 ? 31.125 -16.281 -2.955 1 51.56 131 ILE B CA 1
ATOM 3720 C C . ILE B 1 131 ? 30.531 -15.055 -3.654 1 51.56 131 ILE B C 1
ATOM 3722 O O . ILE B 1 131 ? 31.031 -13.945 -3.484 1 51.56 131 ILE B O 1
ATOM 3726 N N . LEU B 1 132 ? 29.562 -15.344 -4.426 1 54.41 132 LEU B N 1
ATOM 3727 C CA . LEU B 1 132 ? 28.953 -14.242 -5.164 1 54.41 132 LEU B CA 1
ATOM 3728 C C . LEU B 1 132 ? 28.297 -13.25 -4.211 1 54.41 132 LEU B C 1
ATOM 3730 O O . LEU B 1 132 ? 28.359 -12.039 -4.438 1 54.41 132 LEU B O 1
ATOM 3734 N N . LYS B 1 133 ? 27.609 -13.828 -3.234 1 55.28 133 LYS B N 1
ATOM 3735 C CA . LYS B 1 133 ? 27.047 -12.977 -2.193 1 55.28 133 LYS B CA 1
ATOM 3736 C C . LYS B 1 133 ? 28.125 -12.07 -1.586 1 55.28 133 LYS B C 1
ATOM 3738 O O . LYS B 1 133 ? 27.875 -10.891 -1.331 1 55.28 133 LYS B O 1
ATOM 3743 N N . GLU B 1 134 ? 29.188 -12.688 -1.304 1 47.56 134 GLU B N 1
ATOM 3744 C CA . GLU B 1 134 ? 30.297 -11.945 -0.709 1 47.56 134 GLU B CA 1
ATOM 3745 C C . GLU B 1 134 ? 30.891 -10.953 -1.705 1 47.56 134 GLU B C 1
ATOM 3747 O O . GLU B 1 134 ? 31.25 -9.836 -1.334 1 47.56 134 GLU B O 1
ATOM 3752 N N . ALA B 1 135 ? 31.203 -11.445 -2.848 1 45.69 135 ALA B N 1
ATOM 3753 C CA . ALA B 1 135 ? 31.906 -10.641 -3.844 1 45.69 135 ALA B CA 1
ATOM 3754 C C . ALA B 1 135 ? 31.031 -9.508 -4.352 1 45.69 135 ALA B C 1
ATOM 3756 O O . ALA B 1 135 ? 31.516 -8.391 -4.578 1 45.69 135 ALA B O 1
ATOM 3757 N N . ALA B 1 136 ? 30 -9.922 -4.93 1 46.97 136 ALA B N 1
ATOM 3758 C CA . ALA B 1 136 ? 29.219 -8.906 -5.633 1 46.97 136 ALA B CA 1
ATOM 3759 C C . ALA B 1 136 ? 28.344 -8.125 -4.668 1 46.97 136 ALA B C 1
ATOM 3761 O O . ALA B 1 136 ? 27.578 -7.242 -5.082 1 46.97 136 ALA B O 1
ATOM 3762 N N . GLY B 1 137 ? 28.75 -8.125 -3.408 1 45 137 GLY B N 1
ATOM 3763 C CA . GLY B 1 137 ? 27.812 -7.504 -2.482 1 45 137 GLY B CA 1
ATOM 3764 C C . GLY B 1 137 ? 26.469 -8.203 -2.438 1 45 137 GLY B C 1
ATOM 3765 O O . GLY B 1 137 ? 26.219 -9.148 -3.195 1 45 137 GLY B O 1
ATOM 3766 N N . THR B 1 138 ? 25.516 -8.031 -1.342 1 46.06 138 THR B N 1
ATOM 3767 C CA . THR B 1 138 ? 24.234 -8.711 -1.15 1 46.06 138 THR B CA 1
ATOM 3768 C C . THR B 1 138 ? 23.422 -8.711 -2.441 1 46.06 138 THR B C 1
ATOM 3770 O O . THR B 1 138 ? 22.844 -7.688 -2.814 1 46.06 138 THR B O 1
ATOM 3773 N N . LEU B 1 139 ? 24.062 -9.219 -3.516 1 47.31 139 LEU B N 1
ATOM 3774 C CA . LEU B 1 139 ? 23.141 -9.25 -4.648 1 47.31 139 LEU B CA 1
ATOM 3775 C C . LEU B 1 139 ? 21.75 -9.711 -4.215 1 47.31 139 LEU B C 1
ATOM 3777 O O . LEU B 1 139 ? 21.578 -10.844 -3.766 1 47.31 139 LEU B O 1
ATOM 3781 N N . PRO B 1 140 ? 20.922 -8.922 -3.947 1 51.47 140 PRO B N 1
ATOM 3782 C CA . PRO B 1 140 ? 19.562 -9.258 -3.553 1 51.47 140 PRO B CA 1
ATOM 3783 C C . PRO B 1 140 ? 18.922 -10.289 -4.477 1 51.47 140 PRO B C 1
ATOM 3785 O O . PRO B 1 140 ? 19.094 -10.227 -5.695 1 51.47 140 PRO B O 1
ATOM 3788 N N . GLY B 1 141 ? 18.578 -11.492 -4.027 1 57.88 141 GLY B N 1
ATOM 3789 C CA . GLY B 1 141 ? 17.75 -12.43 -4.785 1 57.88 141 GLY B CA 1
ATOM 3790 C C . GLY B 1 141 ? 18.453 -13.75 -5.051 1 57.88 141 GLY B C 1
ATOM 3791 O O . GLY B 1 141 ? 17.844 -14.688 -5.574 1 57.88 141 GLY B O 1
ATOM 3792 N N . ILE B 1 142 ? 19.828 -13.797 -4.75 1 58.28 142 ILE B N 1
ATOM 3793 C CA . ILE B 1 142 ? 20.578 -15.008 -5.082 1 58.28 142 ILE B CA 1
ATOM 3794 C C . ILE B 1 142 ? 19.953 -16.203 -4.387 1 58.28 142 ILE B C 1
ATOM 3796 O O . ILE B 1 142 ? 19.859 -17.297 -4.969 1 58.28 142 ILE B O 1
ATOM 3800 N N . ASP B 1 143 ? 19.547 -16.031 -3.178 1 56.31 143 ASP B N 1
ATOM 3801 C CA . ASP B 1 143 ? 18.906 -17.125 -2.445 1 56.31 143 ASP B CA 1
ATOM 3802 C C . ASP B 1 143 ? 17.609 -17.562 -3.125 1 56.31 143 ASP B C 1
ATOM 3804 O O . ASP B 1 143 ? 17.344 -18.75 -3.258 1 56.31 143 ASP B O 1
ATOM 3808 N N . GLU B 1 144 ? 16.891 -16.641 -3.531 1 60.38 144 GLU B N 1
ATOM 3809 C CA . GLU B 1 144 ? 15.633 -16.938 -4.215 1 60.38 144 GLU B CA 1
ATOM 3810 C C . GLU B 1 144 ? 15.875 -17.656 -5.531 1 60.38 144 GLU B C 1
ATOM 3812 O O . GLU B 1 144 ? 15.125 -18.578 -5.895 1 60.38 144 GLU B O 1
ATOM 3817 N N . LEU B 1 145 ? 17.016 -17.359 -6.133 1 60.25 145 LEU B N 1
ATOM 3818 C CA . LEU B 1 145 ? 17.312 -17.953 -7.43 1 60.25 145 LEU B CA 1
ATOM 3819 C C . LEU B 1 145 ? 17.547 -19.453 -7.293 1 60.25 145 LEU B C 1
ATOM 3821 O O . LEU B 1 145 ? 17.125 -20.234 -8.156 1 60.25 145 LEU B O 1
ATOM 3825 N N . SER B 1 146 ? 18.188 -19.781 -6.27 1 58.38 146 SER B N 1
ATOM 3826 C CA . SER B 1 146 ? 18.484 -21.188 -6.07 1 58.38 146 SER B CA 1
ATOM 3827 C C . SER B 1 146 ? 17.203 -22 -5.832 1 58.38 146 SER B C 1
ATOM 3829 O O . SER B 1 146 ? 17.078 -23.125 -6.332 1 58.38 146 SER B O 1
ATOM 3831 N N . VAL B 1 147 ? 16.312 -21.469 -5.086 1 59.88 147 VAL B N 1
ATOM 3832 C CA . VAL B 1 147 ? 15.039 -22.125 -4.797 1 59.88 147 VAL B CA 1
ATOM 3833 C C . VAL B 1 147 ? 14.227 -22.281 -6.082 1 59.88 147 VAL B C 1
ATOM 3835 O O . VAL B 1 147 ? 13.695 -23.359 -6.359 1 59.88 147 VAL B O 1
ATOM 3838 N N . PHE B 1 148 ? 14.281 -21.312 -6.875 1 62.34 148 PHE B N 1
ATOM 3839 C CA . PHE B 1 148 ? 13.484 -21.359 -8.094 1 62.34 148 PHE B CA 1
ATOM 3840 C C . PHE B 1 148 ? 14.086 -22.344 -9.094 1 62.34 148 PHE B C 1
ATOM 3842 O O . PHE B 1 148 ? 13.359 -23.047 -9.797 1 62.34 148 PHE B O 1
ATOM 3849 N N . ALA B 1 149 ? 15.414 -22.344 -9.125 1 62.34 149 ALA B N 1
ATOM 3850 C CA . ALA B 1 149 ? 16.078 -23.297 -10.016 1 62.34 149 ALA B CA 1
ATOM 3851 C C . ALA B 1 149 ? 15.719 -24.734 -9.633 1 62.34 149 ALA B C 1
ATOM 3853 O O . ALA B 1 149 ? 15.5 -25.578 -10.508 1 62.34 149 ALA B O 1
ATOM 3854 N N . GLU B 1 150 ? 15.641 -24.859 -8.414 1 62.06 150 GLU B N 1
ATOM 3855 C CA . GLU B 1 150 ? 15.297 -26.188 -7.938 1 62.06 150 GLU B CA 1
ATOM 3856 C C . GLU B 1 150 ? 13.844 -26.531 -8.258 1 62.06 150 GLU B C 1
ATOM 3858 O O . GLU B 1 150 ? 13.539 -27.672 -8.633 1 62.06 150 GLU B O 1
ATOM 3863 N N . ILE B 1 151 ? 13.039 -25.594 -8.062 1 64.19 151 ILE B N 1
ATOM 3864 C CA . ILE B 1 151 ? 11.625 -25.781 -8.375 1 64.19 151 ILE B CA 1
ATOM 3865 C C . ILE B 1 151 ? 11.461 -26.094 -9.859 1 64.19 151 ILE B C 1
ATOM 3867 O O . ILE B 1 151 ? 10.742 -27.016 -10.234 1 64.19 151 ILE B O 1
ATOM 3871 N N . LEU B 1 152 ? 12.164 -25.344 -10.633 1 64.19 152 LEU B N 1
ATOM 3872 C CA . LEU B 1 152 ? 12.07 -25.531 -12.078 1 64.19 152 LEU B CA 1
ATOM 3873 C C . LEU B 1 152 ? 12.523 -26.938 -12.469 1 64.19 152 LEU B C 1
ATOM 3875 O O . LEU B 1 152 ? 11.867 -27.594 -13.289 1 64.19 152 LEU B O 1
ATOM 3879 N N . ARG B 1 153 ? 13.602 -27.312 -11.859 1 62.84 153 ARG B N 1
ATOM 3880 C CA . ARG B 1 153 ? 14.125 -28.641 -12.156 1 62.84 153 ARG B CA 1
ATOM 3881 C C . ARG B 1 153 ? 13.156 -29.719 -11.703 1 62.84 153 ARG B C 1
ATOM 3883 O O . ARG B 1 153 ? 12.953 -30.719 -12.414 1 62.84 153 ARG B O 1
ATOM 3890 N N . GLY B 1 154 ? 12.633 -29.516 -10.547 1 61.66 154 GLY B N 1
ATOM 3891 C CA . GLY B 1 154 ? 11.688 -30.484 -10.008 1 61.66 154 GLY B CA 1
ATOM 3892 C C . GLY B 1 154 ? 10.422 -30.609 -10.836 1 61.66 154 GLY B C 1
ATOM 3893 O O . GLY B 1 154 ? 9.93 -31.719 -11.062 1 61.66 154 GLY B O 1
ATOM 3894 N N . VAL B 1 155 ? 9.969 -29.5 -11.273 1 63.41 155 VAL B N 1
ATOM 3895 C CA . VAL B 1 155 ? 8.742 -29.469 -12.062 1 63.41 155 VAL B CA 1
ATOM 3896 C C . VAL B 1 155 ? 8.961 -30.203 -13.391 1 63.41 155 VAL B C 1
ATOM 3898 O O . VAL B 1 155 ? 8.078 -30.922 -13.852 1 63.41 155 VAL B O 1
ATOM 3901 N N . GLN B 1 156 ? 10.047 -29.953 -13.969 1 63.66 156 GLN B N 1
ATOM 3902 C CA . GLN B 1 156 ? 10.359 -30.609 -15.242 1 63.66 156 GLN B CA 1
ATOM 3903 C C . GLN B 1 156 ? 10.422 -32.125 -15.078 1 63.66 156 GLN B C 1
ATOM 3905 O O . GLN B 1 156 ? 9.992 -32.875 -15.969 1 63.66 156 GLN B O 1
ATOM 3910 N N . GLN B 1 157 ? 10.758 -32.5 -13.93 1 65.5 157 GLN B N 1
ATOM 3911 C CA . GLN B 1 157 ? 10.922 -33.906 -13.688 1 65.5 157 GLN B CA 1
ATOM 3912 C C . GLN B 1 157 ? 9.586 -34.594 -13.367 1 65.5 157 GLN B C 1
ATOM 3914 O O . GLN B 1 157 ? 9.375 -35.75 -13.68 1 65.5 157 GLN B O 1
ATOM 3919 N N . LEU B 1 158 ? 8.703 -34 -12.727 1 67.25 158 LEU B N 1
ATOM 3920 C CA . LEU B 1 158 ? 7.484 -34.594 -12.195 1 67.25 158 LEU B CA 1
ATOM 3921 C C . LEU B 1 158 ? 6.344 -34.5 -13.203 1 67.25 158 LEU B C 1
ATOM 3923 O O . LEU B 1 158 ? 5.215 -34.906 -12.914 1 67.25 158 LEU B O 1
ATOM 3927 N N . SER B 1 159 ? 6.547 -34.188 -14.375 1 79.12 159 SER B N 1
ATOM 3928 C CA . SER B 1 159 ? 5.613 -34.219 -15.5 1 79.12 159 SER B CA 1
ATOM 3929 C C . SER B 1 159 ? 4.352 -33.406 -15.18 1 79.12 159 SER B C 1
ATOM 3931 O O . SER B 1 159 ? 3.238 -33.875 -15.391 1 79.12 159 SER B O 1
ATOM 3933 N N . TYR B 1 160 ? 4.293 -32.406 -14.492 1 89.31 160 TYR B N 1
ATOM 3934 C CA . TYR B 1 160 ? 3.172 -31.469 -14.391 1 89.31 160 TYR B CA 1
ATOM 3935 C C . TYR B 1 160 ? 2.996 -30.688 -15.68 1 89.31 160 TYR B C 1
ATOM 3937 O O . TYR B 1 160 ? 3.979 -30.328 -16.344 1 89.31 160 TYR B O 1
ATOM 3945 N N . ASP B 1 161 ? 1.7 -30.547 -15.992 1 90 161 ASP B N 1
ATOM 3946 C CA . ASP B 1 161 ? 1.405 -29.781 -17.203 1 90 161 ASP B CA 1
ATOM 3947 C C . ASP B 1 161 ? 1.544 -28.281 -16.969 1 90 161 ASP B C 1
ATOM 3949 O O . ASP B 1 161 ? 1.973 -27.547 -17.844 1 90 161 ASP B O 1
ATOM 3953 N N . VAL B 1 162 ? 1.143 -27.844 -15.773 1 92.81 162 VAL B N 1
ATOM 3954 C CA . VAL B 1 162 ? 1.195 -26.438 -15.414 1 92.81 162 VAL B CA 1
ATOM 3955 C C . VAL B 1 162 ? 1.582 -26.281 -13.945 1 92.81 162 VAL B C 1
ATOM 3957 O O . VAL B 1 162 ? 1.118 -27.047 -13.094 1 92.81 162 VAL B O 1
ATOM 3960 N N . VAL B 1 163 ? 2.434 -25.312 -13.711 1 91.81 163 VAL B N 1
ATOM 3961 C CA . VAL B 1 163 ? 2.812 -24.938 -12.352 1 91.81 163 VAL B CA 1
ATOM 3962 C C . VAL B 1 163 ? 2.312 -23.531 -12.039 1 91.81 163 VAL B C 1
ATOM 3964 O O . VAL B 1 163 ? 2.564 -22.594 -12.805 1 91.81 163 VAL B O 1
ATOM 3967 N N . ILE B 1 164 ? 1.583 -23.422 -10.938 1 94.56 164 ILE B N 1
ATOM 3968 C CA . ILE B 1 164 ? 1.057 -22.125 -10.5 1 94.56 164 ILE B CA 1
ATOM 3969 C C . ILE B 1 164 ? 1.766 -21.688 -9.219 1 94.56 164 ILE B C 1
ATOM 3971 O O . ILE B 1 164 ? 1.843 -22.453 -8.258 1 94.56 164 ILE B O 1
ATOM 3975 N N . PHE B 1 165 ? 2.281 -20.469 -9.281 1 89.12 165 PHE B N 1
ATOM 3976 C CA . PHE B 1 165 ? 3.014 -19.938 -8.141 1 89.12 165 PHE B CA 1
ATOM 3977 C C . PHE B 1 165 ? 2.17 -18.906 -7.387 1 89.12 165 PHE B C 1
ATOM 3979 O O . PHE B 1 165 ? 1.733 -17.922 -7.969 1 89.12 165 PHE B O 1
ATOM 3986 N N . ASP B 1 166 ? 1.907 -19.188 -6.164 1 91.56 166 ASP B N 1
ATOM 3987 C CA . ASP B 1 166 ? 1.411 -18.188 -5.219 1 91.56 166 ASP B CA 1
ATOM 3988 C C . ASP B 1 166 ? 2.562 -17.422 -4.574 1 91.56 166 ASP B C 1
ATOM 3990 O O . ASP B 1 166 ? 3.203 -17.922 -3.645 1 91.56 166 ASP B O 1
ATOM 3994 N N . THR B 1 167 ? 2.762 -16.234 -5.062 1 85.56 167 THR B N 1
ATOM 3995 C CA . THR B 1 167 ? 3.986 -15.531 -4.707 1 85.56 167 THR B CA 1
ATOM 3996 C C . THR B 1 167 ? 3.822 -14.797 -3.379 1 85.56 167 THR B C 1
ATOM 3998 O O . THR B 1 167 ? 2.699 -14.531 -2.949 1 85.56 167 THR B O 1
ATOM 4001 N N . ALA B 1 168 ? 4.953 -14.531 -2.801 1 77.31 168 ALA B N 1
ATOM 4002 C CA . ALA B 1 168 ? 4.945 -13.781 -1.55 1 77.31 168 ALA B CA 1
ATOM 4003 C C . ALA B 1 168 ? 4.605 -12.312 -1.797 1 77.31 168 ALA B C 1
ATOM 4005 O O . ALA B 1 168 ? 4.789 -11.805 -2.906 1 77.31 168 ALA B O 1
ATOM 4006 N N . PRO B 1 169 ? 3.982 -11.672 -0.795 1 65.25 169 PRO B N 1
ATOM 4007 C CA . PRO B 1 169 ? 3.627 -10.258 -0.945 1 65.25 169 PRO B CA 1
ATOM 4008 C C . PRO B 1 169 ? 4.832 -9.375 -1.259 1 65.25 169 PRO B C 1
ATOM 4010 O O . PRO B 1 169 ? 4.676 -8.273 -1.788 1 65.25 169 PRO B O 1
ATOM 4013 N N . THR B 1 170 ? 6.027 -9.859 -0.85 1 57.88 170 THR B N 1
ATOM 4014 C CA . THR B 1 170 ? 7.211 -9.008 -0.93 1 57.88 170 THR B CA 1
ATOM 4015 C C . THR B 1 170 ? 7.914 -9.18 -2.271 1 57.88 170 THR B C 1
ATOM 4017 O O . THR B 1 170 ? 7.598 -10.102 -3.029 1 57.88 170 THR B O 1
ATOM 4020 N N . GLY B 1 171 ? 8.523 -8.016 -2.916 1 56.19 171 GLY B N 1
ATOM 4021 C CA . GLY B 1 171 ? 9.328 -7.852 -4.117 1 56.19 171 GLY B CA 1
ATOM 4022 C C . GLY B 1 171 ? 10.258 -9.023 -4.383 1 56.19 171 GLY B C 1
ATOM 4023 O O . GLY B 1 171 ? 11.016 -9.008 -5.352 1 56.19 171 GLY B O 1
ATOM 4024 N N . HIS B 1 172 ? 10.086 -10.047 -3.627 1 58.53 172 HIS B N 1
ATOM 4025 C CA . HIS B 1 172 ? 11.086 -11.094 -3.771 1 58.53 172 HIS B CA 1
ATOM 4026 C C . HIS B 1 172 ? 10.906 -11.859 -5.082 1 58.53 172 HIS B C 1
ATOM 4028 O O . HIS B 1 172 ? 11.883 -12.266 -5.711 1 58.53 172 HIS B O 1
ATOM 4034 N N . THR B 1 173 ? 9.648 -12.055 -5.453 1 63.06 173 THR B N 1
ATOM 4035 C CA . THR B 1 173 ? 9.406 -12.797 -6.684 1 63.06 173 THR B CA 1
ATOM 4036 C C . THR B 1 173 ? 9.984 -12.047 -7.883 1 63.06 173 THR B C 1
ATOM 4038 O O . THR B 1 173 ? 10.602 -12.656 -8.766 1 63.06 173 THR B O 1
ATOM 4041 N N . LEU B 1 174 ? 9.914 -10.812 -7.824 1 65.06 174 LEU B N 1
ATOM 4042 C CA . LEU B 1 174 ? 10.406 -10.008 -8.938 1 65.06 174 LEU B CA 1
ATOM 4043 C C . LEU B 1 174 ? 11.922 -10.07 -9.031 1 65.06 174 LEU B C 1
ATOM 4045 O O . LEU B 1 174 ? 12.492 -10.031 -10.125 1 65.06 174 LEU B O 1
ATOM 4049 N N . ARG B 1 175 ? 12.445 -10.117 -7.871 1 60.91 175 ARG B N 1
ATOM 4050 C CA . ARG B 1 175 ? 13.898 -10.227 -7.848 1 60.91 175 ARG B CA 1
ATOM 4051 C C . ARG B 1 175 ? 14.359 -11.516 -8.531 1 60.91 175 ARG B C 1
ATOM 4053 O O . ARG B 1 175 ? 15.344 -11.508 -9.281 1 60.91 175 ARG B O 1
ATOM 4060 N N . LEU B 1 176 ? 13.609 -12.492 -8.234 1 62.28 176 LEU B N 1
ATOM 4061 C CA . LEU B 1 176 ? 13.914 -13.773 -8.867 1 62.28 176 LEU B CA 1
ATOM 4062 C C . LEU B 1 176 ? 13.789 -13.68 -10.383 1 62.28 176 LEU B C 1
ATOM 4064 O O . LEU B 1 176 ? 14.641 -14.188 -11.117 1 62.28 176 LEU B O 1
ATOM 4068 N N . LEU B 1 177 ? 12.82 -12.992 -10.703 1 68.06 177 LEU B N 1
ATOM 4069 C CA . LEU B 1 177 ? 12.539 -12.898 -12.133 1 68.06 177 LEU B CA 1
ATOM 4070 C C . LEU B 1 177 ? 13.562 -12.008 -12.828 1 68.06 177 LEU B C 1
ATOM 4072 O O . LEU B 1 177 ? 13.82 -12.172 -14.023 1 68.06 177 LEU B O 1
ATOM 4076 N N . ALA B 1 178 ? 14.141 -11.133 -11.914 1 67.25 178 ALA B N 1
ATOM 4077 C CA . ALA B 1 178 ? 15.094 -10.172 -12.453 1 67.25 178 ALA B CA 1
ATOM 4078 C C . ALA B 1 178 ? 16.516 -10.727 -12.438 1 67.25 178 ALA B C 1
ATOM 4080 O O . ALA B 1 178 ? 17.391 -10.219 -13.133 1 67.25 178 ALA B O 1
ATOM 4081 N N . LEU B 1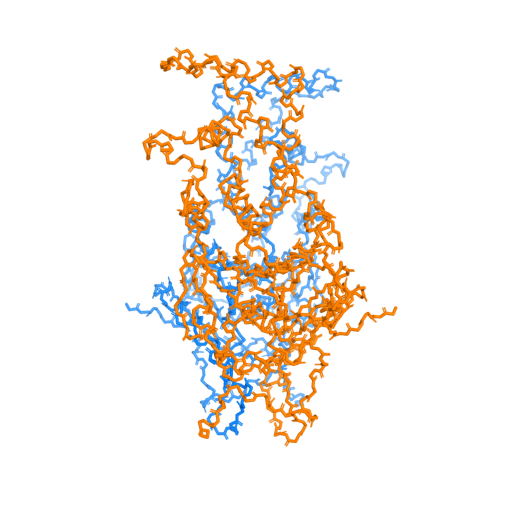 179 ? 16.656 -11.695 -11.648 1 63.84 179 LEU B N 1
ATOM 4082 C CA . LEU B 1 179 ? 17.984 -12.18 -11.305 1 63.84 179 LEU B CA 1
ATOM 4083 C C . LEU B 1 179 ? 18.766 -12.555 -12.555 1 63.84 179 LEU B C 1
ATOM 4085 O O . LEU B 1 179 ? 19.938 -12.18 -12.695 1 63.84 179 LEU B O 1
ATOM 4089 N N . PRO B 1 180 ? 18.109 -13.25 -13.43 1 63.84 180 PRO B N 1
ATOM 4090 C CA . PRO B 1 180 ? 18.891 -13.633 -14.617 1 63.84 180 PRO B CA 1
ATOM 4091 C C . PRO B 1 180 ? 19.422 -12.422 -15.383 1 63.84 180 PRO B C 1
ATOM 4093 O O . PRO B 1 180 ? 20.562 -12.438 -15.844 1 63.84 180 PRO B O 1
ATOM 4096 N N . HIS B 1 181 ? 18.625 -11.445 -15.383 1 65.31 181 HIS B N 1
ATOM 4097 C CA . HIS B 1 181 ? 19.031 -10.219 -16.062 1 65.31 181 HIS B CA 1
ATOM 4098 C C . HIS B 1 181 ? 20.188 -9.547 -15.344 1 65.31 181 HIS B C 1
ATOM 4100 O O . HIS B 1 181 ? 21.156 -9.109 -15.969 1 65.31 181 HIS B O 1
ATOM 4106 N N . THR B 1 182 ? 20.078 -9.508 -14.047 1 62.47 182 THR B N 1
ATOM 4107 C CA . THR B 1 182 ? 21.109 -8.867 -13.227 1 62.47 182 THR B CA 1
ATOM 4108 C C . THR B 1 182 ? 22.406 -9.656 -13.273 1 62.47 182 THR B C 1
ATOM 4110 O O . THR B 1 182 ? 23.484 -9.078 -13.391 1 62.47 182 THR B O 1
ATOM 4113 N N . LEU B 1 183 ? 22.234 -10.898 -13.219 1 63.62 183 LEU B N 1
ATOM 4114 C CA . LEU B 1 183 ? 23.406 -11.758 -13.227 1 63.62 183 LEU B CA 1
ATOM 4115 C C . LEU B 1 183 ? 24.109 -11.703 -14.57 1 63.62 183 LEU B C 1
ATOM 4117 O O . LEU B 1 183 ? 25.344 -11.648 -14.633 1 63.62 183 LEU B O 1
ATOM 4121 N N . ASN B 1 184 ? 23.344 -11.797 -15.578 1 63.59 184 ASN B N 1
ATOM 4122 C CA . ASN B 1 184 ? 23.938 -11.734 -16.906 1 63.59 184 ASN B CA 1
ATOM 4123 C C . ASN B 1 184 ? 24.703 -10.438 -17.125 1 63.59 184 ASN B C 1
ATOM 4125 O O . ASN B 1 184 ? 25.812 -10.445 -17.656 1 63.59 184 ASN B O 1
ATOM 4129 N N . SER B 1 185 ? 24.109 -9.445 -16.578 1 63.28 185 SER B N 1
ATOM 4130 C CA . SER B 1 185 ? 24.766 -8.148 -16.719 1 63.28 185 SER B CA 1
ATOM 4131 C C . SER B 1 185 ? 26.031 -8.078 -15.883 1 63.28 185 SER B C 1
ATOM 4133 O O . SER B 1 185 ? 27.047 -7.543 -16.328 1 63.28 185 SER B O 1
ATOM 4135 N N . THR B 1 186 ? 25.906 -8.633 -14.758 1 59.88 186 THR B N 1
ATOM 4136 C CA . THR B 1 186 ? 27.047 -8.633 -13.859 1 59.88 186 THR B CA 1
ATOM 4137 C C . THR B 1 186 ? 28.172 -9.523 -14.406 1 59.88 186 THR B C 1
ATOM 4139 O O . THR B 1 186 ? 29.344 -9.133 -14.391 1 59.88 186 THR B O 1
ATOM 4142 N N . MET B 1 187 ? 27.766 -10.648 -14.844 1 61.38 187 MET B N 1
ATOM 4143 C CA . MET B 1 187 ? 28.75 -11.586 -15.383 1 61.38 187 MET B CA 1
ATOM 4144 C C . MET B 1 187 ? 29.406 -11.023 -16.641 1 61.38 187 MET B C 1
ATOM 4146 O O . MET B 1 187 ? 30.609 -11.188 -16.828 1 61.38 187 MET B O 1
ATOM 4150 N N . GLU B 1 188 ? 28.641 -10.445 -17.391 1 62.22 188 GLU B N 1
ATOM 4151 C CA . GLU B 1 188 ? 29.203 -9.812 -18.578 1 62.22 188 GLU B CA 1
ATOM 4152 C C . GLU B 1 188 ? 30.234 -8.758 -18.203 1 62.22 188 GLU B C 1
ATOM 4154 O O . GLU B 1 188 ? 31.281 -8.648 -18.844 1 62.22 188 GLU B O 1
ATOM 4159 N N . LYS B 1 189 ? 29.891 -8.078 -17.156 1 57.34 189 LYS B N 1
ATOM 4160 C CA . LYS B 1 189 ? 30.812 -7.051 -16.688 1 57.34 189 LYS B CA 1
ATOM 4161 C C . LYS B 1 189 ? 32.062 -7.672 -16.094 1 57.34 189 LYS B C 1
ATOM 4163 O O . LYS B 1 189 ? 33.188 -7.172 -16.297 1 57.34 189 LYS B O 1
ATOM 4168 N N . LEU B 1 190 ? 31.797 -8.719 -15.43 1 55.44 190 LEU B N 1
ATOM 4169 C CA . LEU B 1 190 ? 32.906 -9.414 -14.805 1 55.44 190 LEU B CA 1
ATOM 4170 C C . LEU B 1 190 ? 33.781 -10.086 -15.852 1 55.44 190 LEU B C 1
ATOM 4172 O O . LEU B 1 190 ? 35 -10.133 -15.711 1 55.44 190 LEU B O 1
ATOM 4176 N N . LEU B 1 191 ? 33.031 -10.695 -16.719 1 56.56 191 LEU B N 1
ATOM 4177 C CA . LEU B 1 191 ? 33.781 -11.398 -17.766 1 56.56 191 LEU B CA 1
ATOM 4178 C C . LEU B 1 191 ? 34.438 -10.414 -18.734 1 56.56 191 LEU B C 1
ATOM 4180 O O . LEU B 1 191 ? 35.281 -10.797 -19.531 1 56.56 191 LEU B O 1
ATOM 4184 N N . SER B 1 192 ? 34.031 -9.25 -18.5 1 57.09 192 SER B N 1
ATOM 4185 C CA . SER B 1 192 ? 34.781 -8.266 -19.281 1 57.09 192 SER B CA 1
ATOM 4186 C C . SER B 1 192 ? 36.156 -8.055 -18.719 1 57.09 192 SER B C 1
ATOM 4188 O O . SER B 1 192 ? 36.438 -8.367 -17.562 1 57.09 192 SER B O 1
ATOM 4190 N N . VAL B 1 193 ? 37.094 -7.762 -19.562 1 54.34 193 VAL B N 1
ATOM 4191 C CA . VAL B 1 193 ? 38.5 -7.645 -19.266 1 54.34 193 VAL B CA 1
ATOM 4192 C C . VAL B 1 193 ? 38.688 -6.871 -17.953 1 54.34 193 VAL B C 1
ATOM 4194 O O . VAL B 1 193 ? 39.5 -7.258 -17.109 1 54.34 193 VAL B O 1
ATOM 4197 N N . GLU B 1 194 ? 38.031 -5.895 -17.781 1 53.94 194 GLU B N 1
ATOM 4198 C CA . GLU B 1 194 ? 38.125 -5.012 -16.625 1 53.94 194 GLU B CA 1
ATOM 4199 C C . GLU B 1 194 ? 37.562 -5.676 -15.375 1 53.94 194 GLU B C 1
ATOM 4201 O O . GLU B 1 194 ? 38.156 -5.555 -14.289 1 53.94 194 GLU B O 1
ATOM 4206 N N . GLY B 1 195 ? 36.531 -6.477 -15.539 1 52.5 195 GLY B N 1
ATOM 4207 C CA . GLY B 1 195 ? 35.875 -7.168 -14.438 1 52.5 195 GLY B CA 1
ATOM 4208 C C . GLY B 1 195 ? 36.625 -8.398 -13.969 1 52.5 195 GLY B C 1
ATOM 4209 O O . GLY B 1 195 ? 36.688 -8.672 -12.773 1 52.5 195 GLY B O 1
ATOM 4210 N N . LEU B 1 196 ? 37.188 -9.094 -14.922 1 53.56 196 LEU B N 1
ATOM 4211 C CA . LEU B 1 196 ? 38.031 -10.258 -14.625 1 53.56 196 LEU B CA 1
ATOM 4212 C C . LEU B 1 196 ? 39.219 -9.875 -13.773 1 53.56 196 LEU B C 1
ATOM 4214 O O . LEU B 1 196 ? 39.594 -10.602 -12.844 1 53.56 196 LEU B O 1
ATOM 4218 N N . ASN B 1 197 ? 39.812 -8.742 -14.102 1 55.62 197 ASN B N 1
ATOM 4219 C CA . ASN B 1 197 ? 40.969 -8.266 -13.32 1 55.62 197 ASN B CA 1
ATOM 4220 C C . ASN B 1 197 ? 40.562 -7.93 -11.891 1 55.62 197 ASN B C 1
ATOM 4222 O O . ASN B 1 197 ? 41.281 -8.219 -10.945 1 55.62 197 ASN B O 1
ATOM 4226 N N . THR B 1 198 ? 39.375 -7.445 -11.766 1 53.41 198 THR B N 1
ATOM 4227 C CA . THR B 1 198 ? 38.906 -7.055 -10.438 1 53.41 198 THR B CA 1
ATOM 4228 C C . THR B 1 198 ? 38.531 -8.281 -9.617 1 53.41 198 THR B C 1
ATOM 4230 O O . THR B 1 198 ? 38.781 -8.336 -8.414 1 53.41 198 THR B O 1
ATOM 4233 N N . LEU B 1 199 ? 37.938 -9.227 -10.266 1 49.94 199 LEU B N 1
ATOM 4234 C CA . LEU B 1 199 ? 37.594 -10.484 -9.602 1 49.94 199 LEU B CA 1
ATOM 4235 C C . LEU B 1 199 ? 38.844 -11.234 -9.203 1 49.94 199 LEU B C 1
ATOM 4237 O O . LEU B 1 199 ? 38.938 -11.789 -8.102 1 49.94 199 LEU B O 1
ATOM 4241 N N . ILE B 1 200 ? 39.75 -11.234 -10.086 1 53 200 ILE B N 1
ATOM 4242 C CA . ILE B 1 200 ? 41.031 -11.883 -9.805 1 53 200 ILE B CA 1
ATOM 4243 C C . ILE B 1 200 ? 41.719 -11.172 -8.641 1 53 200 ILE B C 1
ATOM 4245 O O . ILE B 1 200 ? 42.281 -11.82 -7.746 1 53 200 ILE B O 1
ATOM 4249 N N . GLN B 1 201 ? 41.594 -9.914 -8.602 1 53.41 201 GLN B N 1
ATOM 4250 C CA . GLN B 1 201 ? 42.25 -9.156 -7.527 1 53.41 201 GLN B CA 1
ATOM 4251 C C . GLN B 1 201 ? 41.5 -9.359 -6.203 1 53.41 201 GLN B C 1
ATOM 4253 O O . GLN B 1 201 ? 42.156 -9.523 -5.16 1 53.41 201 GLN B O 1
ATOM 4258 N N . ALA B 1 202 ? 40.25 -9.352 -6.297 1 49.56 202 ALA B N 1
ATOM 4259 C CA . ALA B 1 202 ? 39.469 -9.555 -5.086 1 49.56 202 ALA B CA 1
ATOM 4260 C C . ALA B 1 202 ? 39.594 -10.984 -4.566 1 49.56 202 ALA B C 1
ATOM 4262 O O . ALA B 1 202 ? 39.75 -11.203 -3.359 1 49.56 202 ALA B O 1
ATOM 4263 N N . ALA B 1 203 ? 39.531 -11.906 -5.469 1 47.88 203 ALA B N 1
ATOM 4264 C CA . ALA B 1 203 ? 39.75 -13.305 -5.117 1 47.88 203 ALA B CA 1
ATOM 4265 C C . ALA B 1 203 ? 41.156 -13.516 -4.555 1 47.88 203 ALA B C 1
ATOM 4267 O O . ALA B 1 203 ? 41.344 -14.266 -3.594 1 47.88 203 ALA B O 1
ATOM 4268 N N . SER B 1 204 ? 42 -12.82 -5.125 1 51.72 204 SER B N 1
ATOM 4269 C CA . SER B 1 204 ? 43.375 -12.914 -4.633 1 51.72 204 SER B CA 1
ATOM 4270 C C . SER B 1 204 ? 43.5 -12.352 -3.221 1 51.72 204 SER B C 1
ATOM 4272 O O . SER B 1 204 ? 44.281 -12.859 -2.41 1 51.72 204 SER B O 1
ATOM 4274 N N . ALA B 1 205 ? 42.781 -11.367 -2.932 1 48.66 205 ALA B N 1
ATOM 4275 C CA . ALA B 1 205 ? 42.844 -10.758 -1.606 1 48.66 205 ALA B CA 1
ATOM 4276 C C . ALA B 1 205 ? 42.219 -11.648 -0.555 1 48.66 205 ALA B C 1
ATOM 4278 O O . ALA B 1 205 ? 42.688 -11.742 0.575 1 48.66 205 ALA B O 1
ATOM 4279 N N . VAL B 1 206 ? 41.062 -12.117 -0.845 1 43.56 206 VAL B N 1
ATOM 4280 C CA . VAL B 1 206 ? 40.375 -13.023 0.074 1 43.56 206 VAL B CA 1
ATOM 4281 C C . VAL B 1 206 ? 41.125 -14.359 0.135 1 43.56 206 VAL B C 1
ATOM 4283 O O . VAL B 1 206 ? 41.281 -14.938 1.212 1 43.56 206 VAL B O 1
ATOM 4286 N N . LEU B 1 207 ? 41.438 -14.836 -1.038 1 45.38 207 LEU B N 1
ATOM 4287 C CA . LEU B 1 207 ? 42.188 -16.094 -1.106 1 45.38 207 LEU B CA 1
ATOM 4288 C C . LEU B 1 207 ? 43.531 -15.969 -0.412 1 45.38 207 LEU B C 1
ATOM 4290 O O . LEU B 1 207 ? 44.062 -16.953 0.116 1 45.38 207 LEU B O 1
ATOM 4294 N N . SER B 1 208 ? 44.156 -14.852 -0.565 1 47.31 208 SER B N 1
ATOM 4295 C CA . SER B 1 208 ? 45.438 -14.836 0.141 1 47.31 208 SER B CA 1
ATOM 4296 C C . SER B 1 208 ? 45.25 -15.125 1.626 1 47.31 208 SER B C 1
ATOM 4298 O O . SER B 1 208 ? 46.188 -15.625 2.287 1 47.31 208 SER B O 1
ATOM 4300 N N . SER B 1 209 ? 44.25 -14.641 2.258 1 43.25 209 SER B N 1
ATOM 4301 C CA . SER B 1 209 ? 44.25 -14.883 3.697 1 43.25 209 SER B CA 1
ATOM 4302 C C . SER B 1 209 ? 43.844 -16.312 4.016 1 43.25 209 SER B C 1
ATOM 4304 O O . SER B 1 209 ? 44.188 -16.844 5.066 1 43.25 209 SER B O 1
ATOM 4306 N N . THR B 1 210 ? 42.594 -16.859 3.684 1 41.25 210 THR B N 1
ATOM 4307 C CA . THR B 1 210 ? 42.281 -18.219 4.105 1 41.25 210 THR B CA 1
ATOM 4308 C C . THR B 1 210 ? 42.906 -19.25 3.166 1 41.25 210 THR B C 1
ATOM 4310 O O . THR B 1 210 ? 43.312 -18.906 2.053 1 41.25 210 THR B O 1
ATOM 4313 N N . THR B 1 211 ? 42.531 -20.75 3.512 1 40.78 211 THR B N 1
ATOM 4314 C CA . THR B 1 211 ? 42.969 -22.047 2.99 1 40.78 211 THR B CA 1
ATOM 4315 C C . THR B 1 211 ? 42.938 -22.047 1.464 1 40.78 211 THR B C 1
ATOM 4317 O O . THR B 1 211 ? 42.312 -21.188 0.85 1 40.78 211 THR B O 1
ATOM 4320 N N . ASN B 1 212 ? 43.438 -23.328 0.85 1 37.25 212 ASN B N 1
ATOM 4321 C CA . ASN B 1 212 ? 43.531 -23.984 -0.451 1 37.25 212 ASN B CA 1
ATOM 4322 C C . ASN B 1 212 ? 42.25 -23.781 -1.271 1 37.25 212 ASN B C 1
ATOM 4324 O O . ASN B 1 212 ? 41.281 -24.547 -1.116 1 37.25 212 ASN B O 1
ATOM 4328 N N . LEU B 1 213 ? 41.656 -22.797 -1.341 1 40.97 213 LEU B N 1
ATOM 4329 C CA . LEU B 1 213 ? 40.656 -22.734 -2.391 1 40.97 213 LEU B CA 1
ATOM 4330 C C . LEU B 1 213 ? 41.094 -23.5 -3.629 1 40.97 213 LEU B C 1
ATOM 4332 O O . LEU B 1 213 ? 42.125 -23.172 -4.227 1 40.97 213 LEU B O 1
ATOM 4336 N N . GLY B 1 214 ? 41.062 -24.859 -3.682 1 41.19 214 GLY B N 1
ATOM 4337 C CA . GLY B 1 214 ? 41.219 -25.609 -4.914 1 41.19 214 GLY B CA 1
ATOM 4338 C C . GLY B 1 214 ? 40.969 -24.781 -6.16 1 41.19 214 GLY B C 1
ATOM 4339 O O . GLY B 1 214 ? 40.5 -23.641 -6.074 1 41.19 214 GLY B O 1
ATOM 4340 N N . ASP B 1 215 ? 41.469 -25.219 -7.363 1 43.06 215 ASP B N 1
ATOM 4341 C CA . ASP B 1 215 ? 41.625 -24.688 -8.711 1 43.06 215 ASP B CA 1
ATOM 4342 C C . ASP B 1 215 ? 40.312 -24.016 -9.164 1 43.06 215 ASP B C 1
ATOM 4344 O O . ASP B 1 215 ? 39.25 -24.609 -9.094 1 43.06 215 ASP B O 1
ATOM 4348 N N . MET B 1 216 ? 40.219 -22.656 -9.023 1 48.12 216 MET B N 1
ATOM 4349 C CA . MET B 1 216 ? 39.25 -21.891 -9.789 1 48.12 216 MET B CA 1
ATOM 4350 C C . MET B 1 216 ? 38.688 -22.703 -10.953 1 48.12 216 MET B C 1
ATOM 4352 O O . MET B 1 216 ? 37.562 -22.516 -11.375 1 48.12 216 MET B O 1
ATOM 4356 N N . SER B 1 217 ? 39.625 -23.578 -11.367 1 52.47 217 SER B N 1
ATOM 4357 C CA . SER B 1 217 ? 39.281 -24.422 -12.508 1 52.47 217 SER B CA 1
ATOM 4358 C C . SER B 1 217 ? 38.125 -25.344 -12.18 1 52.47 217 SER B C 1
ATOM 4360 O O . SER B 1 217 ? 37.344 -25.703 -13.062 1 52.47 217 SER B O 1
ATOM 4362 N N . SER B 1 218 ? 38.062 -25.656 -10.867 1 53.59 218 SER B N 1
ATOM 4363 C CA . SER B 1 218 ? 37 -26.578 -10.484 1 53.59 218 SER B CA 1
ATOM 4364 C C . SER B 1 218 ? 35.688 -25.859 -10.289 1 53.59 218 SER B C 1
ATOM 4366 O O . SER B 1 218 ? 34.625 -26.469 -10.406 1 53.59 218 SER B O 1
ATOM 4368 N N . LEU B 1 219 ? 35.781 -24.547 -10.062 1 56.38 219 LEU B N 1
ATOM 4369 C CA . LEU B 1 219 ? 34.562 -23.781 -9.836 1 56.38 219 LEU B CA 1
ATOM 4370 C C . LEU B 1 219 ? 33.906 -23.359 -11.156 1 56.38 219 LEU B C 1
ATOM 4372 O O . LEU B 1 219 ? 32.719 -23.141 -11.227 1 56.38 219 LEU B O 1
ATOM 4376 N N . MET B 1 220 ? 34.75 -23.406 -12.18 1 62.41 220 MET B N 1
ATOM 4377 C CA . MET B 1 220 ? 34.312 -22.891 -13.469 1 62.41 220 MET B CA 1
ATOM 4378 C C . MET B 1 220 ? 33.188 -23.75 -14.047 1 62.41 220 MET B C 1
ATOM 4380 O O . MET B 1 220 ? 32.188 -23.234 -14.531 1 62.41 220 MET B O 1
ATOM 4384 N N . PRO B 1 221 ? 33.344 -25.125 -13.875 1 63 221 PRO B N 1
ATOM 4385 C CA . PRO B 1 221 ? 32.25 -25.938 -14.398 1 63 221 PRO B CA 1
ATOM 4386 C C . PRO B 1 221 ? 30.953 -25.719 -13.641 1 63 221 PRO B C 1
ATOM 4388 O O . PRO B 1 221 ? 29.875 -25.688 -14.258 1 63 221 PRO B O 1
ATOM 4391 N N . ALA B 1 222 ? 31.094 -25.609 -12.383 1 58.41 222 ALA B N 1
ATOM 4392 C CA . ALA B 1 222 ? 29.891 -25.375 -11.57 1 58.41 222 ALA B CA 1
ATOM 4393 C C . ALA B 1 222 ? 29.266 -24.016 -11.906 1 58.41 222 ALA B C 1
ATOM 4395 O O . ALA B 1 222 ? 28.031 -23.906 -11.977 1 58.41 222 ALA B O 1
ATOM 4396 N N . PHE B 1 223 ? 30.062 -23.094 -12.117 1 62.12 223 PHE B N 1
ATOM 4397 C CA . PHE B 1 223 ? 29.594 -21.766 -12.5 1 62.12 223 PHE B CA 1
ATOM 4398 C C . PHE B 1 223 ? 28.906 -21.812 -13.867 1 62.12 223 PHE B C 1
ATOM 4400 O O . PHE B 1 223 ? 27.875 -21.188 -14.062 1 62.12 223 PHE B O 1
ATOM 4407 N N . LYS B 1 224 ? 29.562 -22.484 -14.703 1 66.81 224 LYS B N 1
ATOM 4408 C CA . LYS B 1 224 ? 28.984 -22.594 -16.047 1 66.81 224 LYS B CA 1
ATOM 4409 C C . LYS B 1 224 ? 27.625 -23.281 -16 1 66.81 224 LYS B C 1
ATOM 4411 O O . LYS B 1 224 ? 26.688 -22.859 -16.672 1 66.81 224 LYS B O 1
ATOM 4416 N N . GLN B 1 225 ? 27.562 -24.312 -15.219 1 68.88 225 GLN B N 1
ATOM 4417 C CA . GLN B 1 225 ? 26.297 -25.016 -15.086 1 68.88 225 GLN B CA 1
ATOM 4418 C C . GLN B 1 225 ? 25.234 -24.125 -14.461 1 68.88 225 GLN B C 1
ATOM 4420 O O . GLN B 1 225 ? 24.062 -24.141 -14.883 1 68.88 225 GLN B O 1
ATOM 4425 N N . TRP B 1 226 ? 25.625 -23.438 -13.531 1 63.47 226 TRP B N 1
ATOM 4426 C CA . TRP B 1 226 ? 24.719 -22.5 -12.883 1 63.47 226 TRP B CA 1
ATOM 4427 C C . TRP B 1 226 ? 24.219 -21.453 -13.875 1 63.47 226 TRP B C 1
ATOM 4429 O O . TRP B 1 226 ? 23.016 -21.156 -13.93 1 63.47 226 TRP B O 1
ATOM 4439 N N . ARG B 1 227 ? 25.062 -20.938 -14.531 1 68.38 227 ARG B N 1
ATOM 4440 C CA . ARG B 1 227 ? 24.734 -19.938 -15.531 1 68.38 227 ARG B CA 1
ATOM 4441 C C . ARG B 1 227 ? 23.75 -20.484 -16.562 1 68.38 227 ARG B C 1
ATOM 4443 O O . ARG B 1 227 ? 22.812 -19.797 -16.969 1 68.38 227 ARG B O 1
ATOM 4450 N N . GLU B 1 228 ? 24.031 -21.688 -16.938 1 72.25 228 GLU B N 1
ATOM 4451 C CA . GLU B 1 228 ? 23.141 -22.328 -17.906 1 72.25 228 GLU B CA 1
ATOM 4452 C C . GLU B 1 228 ? 21.734 -22.516 -17.328 1 72.25 228 GLU B C 1
ATOM 4454 O O . GLU B 1 228 ? 20.75 -22.297 -18.031 1 72.25 228 GLU B O 1
ATOM 4459 N N . ASN B 1 229 ? 21.719 -22.875 -16.109 1 69.62 229 ASN B N 1
ATOM 4460 C CA . ASN B 1 229 ? 20.422 -23.047 -15.445 1 69.62 229 ASN B CA 1
ATOM 4461 C C . ASN B 1 229 ? 19.672 -21.719 -15.344 1 69.62 229 ASN B C 1
ATOM 4463 O O . ASN B 1 229 ? 18.469 -21.656 -15.586 1 69.62 229 ASN B O 1
ATOM 4467 N N . VAL B 1 230 ? 20.328 -20.75 -15.016 1 69.5 230 VAL B N 1
ATOM 4468 C CA . VAL B 1 230 ? 19.75 -19.422 -14.883 1 69.5 230 VAL B CA 1
ATOM 4469 C C . VAL B 1 230 ? 19.219 -18.953 -16.234 1 69.5 230 VAL B C 1
ATOM 4471 O O . VAL B 1 230 ? 18.125 -18.391 -16.312 1 69.5 230 VAL B O 1
ATOM 4474 N N . GLN B 1 231 ? 20.016 -19.234 -17.203 1 74.69 231 GLN B N 1
ATOM 4475 C CA . GLN B 1 231 ? 19.609 -18.828 -18.547 1 74.69 231 GLN B CA 1
ATOM 4476 C C . GLN B 1 231 ? 18.359 -19.562 -19 1 74.69 231 GLN B C 1
ATOM 4478 O O . GLN B 1 231 ? 17.5 -19 -19.672 1 74.69 231 GLN B O 1
ATOM 4483 N N . GLU B 1 232 ? 18.344 -20.766 -18.656 1 75.88 232 GLU B N 1
ATOM 4484 C CA . GLU B 1 232 ? 17.172 -21.547 -19.016 1 75.88 232 GLU B CA 1
ATOM 4485 C C . GLU B 1 232 ? 15.922 -21.016 -18.328 1 75.88 232 GLU B C 1
ATOM 4487 O O . GLU B 1 232 ? 14.867 -20.906 -18.953 1 75.88 232 GLU B O 1
ATOM 4492 N N . VAL B 1 233 ? 16.062 -20.719 -17.109 1 74.06 233 VAL B N 1
ATOM 4493 C CA . VAL B 1 233 ? 14.945 -20.156 -16.359 1 74.06 233 VAL B CA 1
ATOM 4494 C C . VAL B 1 233 ? 14.5 -18.828 -17 1 74.06 233 VAL B C 1
ATOM 4496 O O . VAL B 1 233 ? 13.305 -18.594 -17.188 1 74.06 233 VAL B O 1
ATOM 4499 N N . GLN B 1 234 ? 15.43 -18.047 -17.312 1 77 234 GLN B N 1
ATOM 4500 C CA . GLN B 1 234 ? 15.141 -16.766 -17.938 1 77 234 GLN B CA 1
ATOM 4501 C C . GLN B 1 234 ? 14.398 -16.953 -19.266 1 77 234 GLN B C 1
ATOM 4503 O O . GLN B 1 234 ? 13.43 -16.25 -19.547 1 77 234 GLN B O 1
ATOM 4508 N N . ARG B 1 235 ? 14.891 -17.891 -20 1 81.88 235 ARG B N 1
ATOM 4509 C CA . ARG B 1 235 ? 14.266 -18.172 -21.297 1 81.88 235 ARG B CA 1
ATOM 4510 C C . ARG B 1 235 ? 12.805 -18.594 -21.125 1 81.88 235 ARG B C 1
ATOM 4512 O O . ARG B 1 235 ? 11.93 -18.125 -21.859 1 81.88 235 ARG B O 1
ATOM 4519 N N . GLN B 1 236 ? 12.602 -19.375 -20.188 1 80.88 236 GLN B N 1
ATOM 4520 C CA . GLN B 1 236 ? 11.242 -19.859 -19.938 1 80.88 236 GLN B CA 1
ATOM 4521 C C . GLN B 1 236 ? 10.344 -18.734 -19.438 1 80.88 236 GLN B C 1
ATOM 4523 O O . GLN B 1 236 ? 9.211 -18.578 -19.906 1 80.88 236 GLN B O 1
ATOM 4528 N N . PHE B 1 237 ? 10.883 -17.906 -18.594 1 81.75 237 PHE B N 1
ATOM 4529 C CA . PHE B 1 237 ? 10.07 -16.875 -17.953 1 81.75 237 PHE B CA 1
ATOM 4530 C C . PHE B 1 237 ? 9.758 -15.742 -18.922 1 81.75 237 PHE B C 1
ATOM 4532 O O . PHE B 1 237 ? 8.766 -15.031 -18.75 1 81.75 237 PHE B O 1
ATOM 4539 N N . THR B 1 238 ? 10.586 -15.641 -19.938 1 87.56 238 THR B N 1
ATOM 4540 C CA . THR B 1 238 ? 10.383 -14.539 -20.859 1 87.56 238 THR B CA 1
ATOM 4541 C C . THR B 1 238 ? 9.617 -15.016 -22.094 1 87.56 238 THR B C 1
ATOM 4543 O O . THR B 1 238 ? 9.336 -14.219 -23 1 87.56 238 THR B O 1
ATOM 4546 N N . ASP B 1 239 ? 9.305 -16.312 -22.125 1 91 239 ASP B N 1
ATOM 4547 C CA . ASP B 1 239 ? 8.484 -16.859 -23.203 1 91 239 ASP B CA 1
ATOM 4548 C C . ASP B 1 239 ? 6.996 -16.672 -22.906 1 91 239 ASP B C 1
ATOM 4550 O O . ASP B 1 239 ? 6.434 -17.359 -22.047 1 91 239 ASP B O 1
ATOM 4554 N N . ALA B 1 240 ? 6.316 -15.867 -23.656 1 92.5 240 ALA B N 1
ATOM 4555 C CA . ALA B 1 240 ? 4.922 -15.5 -23.406 1 92.5 240 ALA B CA 1
ATOM 4556 C C . ALA B 1 240 ? 3.988 -16.672 -23.703 1 92.5 240 ALA B C 1
ATOM 4558 O O . ALA B 1 240 ? 2.822 -16.656 -23.312 1 92.5 240 ALA B O 1
ATOM 4559 N N . GLU B 1 241 ? 4.465 -17.656 -24.359 1 93.62 241 GLU B N 1
ATOM 4560 C CA . GLU B 1 241 ? 3.654 -18.844 -24.641 1 93.62 241 GLU B CA 1
ATOM 4561 C C . GLU B 1 241 ? 3.717 -19.828 -23.484 1 93.62 241 GLU B C 1
ATOM 4563 O O . GLU B 1 241 ? 2.861 -20.719 -23.375 1 93.62 241 GLU B O 1
ATOM 4568 N N . LYS B 1 242 ? 4.727 -19.641 -22.656 1 91 242 LYS B N 1
ATOM 4569 C CA . LYS B 1 242 ? 4.938 -20.625 -21.594 1 91 242 LYS B CA 1
ATOM 4570 C C . LYS B 1 242 ? 4.656 -20.016 -20.219 1 91 242 LYS B C 1
ATOM 4572 O O . LYS B 1 242 ? 4.336 -20.734 -19.266 1 91 242 LYS B O 1
ATOM 4577 N N . THR B 1 243 ? 4.84 -18.719 -20.172 1 91.5 243 THR B N 1
ATOM 4578 C CA . THR B 1 243 ? 4.77 -18.094 -18.859 1 91.5 243 THR B CA 1
ATOM 4579 C C . THR B 1 243 ? 3.809 -16.906 -18.875 1 91.5 243 THR B C 1
ATOM 4581 O O . THR B 1 243 ? 3.812 -16.109 -19.828 1 91.5 243 THR B O 1
ATOM 4584 N N . ALA B 1 244 ? 2.988 -16.875 -17.875 1 94.12 244 ALA B N 1
ATOM 4585 C CA . ALA B 1 244 ? 2.102 -15.727 -17.688 1 94.12 244 ALA B CA 1
ATOM 4586 C C . ALA B 1 244 ? 2.102 -15.266 -16.234 1 94.12 244 ALA B C 1
ATOM 4588 O O . ALA B 1 244 ? 2.213 -16.078 -15.32 1 94.12 244 ALA B O 1
ATOM 4589 N N . PHE B 1 245 ? 2.016 -13.992 -16.094 1 94.06 245 PHE B N 1
ATOM 4590 C CA . PHE B 1 245 ? 1.859 -13.391 -14.773 1 94.06 245 PHE B CA 1
ATOM 4591 C C . PHE B 1 245 ? 0.472 -12.781 -14.609 1 94.06 245 PHE B C 1
ATOM 4593 O O . PHE B 1 245 ? 0.012 -12.039 -15.484 1 94.06 245 PHE B O 1
ATOM 4600 N N . ILE B 1 246 ? -0.163 -13.148 -13.531 1 96.25 246 ILE B N 1
ATOM 4601 C CA . ILE B 1 246 ? -1.473 -12.594 -13.203 1 96.25 246 ILE B CA 1
ATOM 4602 C C . ILE B 1 246 ? -1.362 -11.703 -11.969 1 96.25 246 ILE B C 1
ATOM 4604 O O . ILE B 1 246 ? -0.989 -12.172 -10.891 1 96.25 246 ILE B O 1
ATOM 4608 N N . CYS B 1 247 ? -1.7 -10.484 -12.133 1 95.75 247 CYS B N 1
ATOM 4609 C CA . CYS B 1 247 ? -1.678 -9.555 -11.008 1 95.75 247 CYS B CA 1
ATOM 4610 C C . CYS B 1 247 ? -3.021 -9.539 -10.289 1 95.75 247 CYS B C 1
ATOM 4612 O O . CYS B 1 247 ? -4.074 -9.57 -10.93 1 95.75 247 CYS B O 1
ATOM 4614 N N . VAL B 1 248 ? -2.949 -9.516 -8.977 1 96.88 248 VAL B N 1
ATOM 4615 C CA . VAL B 1 248 ? -4.152 -9.383 -8.164 1 96.88 248 VAL B CA 1
ATOM 4616 C C . VAL B 1 248 ? -4.078 -8.094 -7.344 1 96.88 248 VAL B C 1
ATOM 4618 O O . VAL B 1 248 ? -3.057 -7.812 -6.707 1 96.88 248 VAL B O 1
ATOM 4621 N N . CYS B 1 249 ? -5.137 -7.285 -7.387 1 96.19 249 CYS B N 1
ATOM 4622 C CA . CYS B 1 249 ? -5.184 -6.055 -6.602 1 96.19 249 CYS B CA 1
ATOM 4623 C C . CYS B 1 249 ? -6.598 -5.777 -6.109 1 96.19 249 CYS B C 1
ATOM 4625 O O . CYS B 1 249 ? -7.5 -6.594 -6.305 1 96.19 249 CYS B O 1
ATOM 4627 N N . ILE B 1 250 ? -6.785 -4.797 -5.367 1 96.06 250 ILE B N 1
ATOM 4628 C CA . ILE B 1 250 ? -8.078 -4.246 -4.973 1 96.06 250 ILE B CA 1
ATOM 4629 C C . ILE B 1 250 ? -8.156 -2.771 -5.359 1 96.06 250 ILE B C 1
ATOM 4631 O O . ILE B 1 250 ? -7.125 -2.137 -5.605 1 96.06 250 ILE B O 1
ATOM 4635 N N . PRO B 1 251 ? -9.297 -2.275 -5.492 1 95.75 251 PRO B N 1
ATOM 4636 C CA . PRO B 1 251 ? -9.422 -0.892 -5.957 1 95.75 251 PRO B CA 1
ATOM 4637 C C . PRO B 1 251 ? -9.203 0.129 -4.844 1 95.75 251 PRO B C 1
ATOM 4639 O O . PRO B 1 251 ? -10.133 0.826 -4.441 1 95.75 251 PRO B O 1
ATOM 4642 N N . GLU B 1 252 ? -8.016 0.16 -4.461 1 91.44 252 GLU B N 1
ATOM 4643 C CA . GLU B 1 252 ? -7.492 1.114 -3.488 1 91.44 252 GLU B CA 1
ATOM 4644 C C . GLU B 1 252 ? -6.188 1.738 -3.977 1 91.44 252 GLU B C 1
ATOM 4646 O O . GLU B 1 252 ? -5.438 1.112 -4.727 1 91.44 252 GLU B O 1
ATOM 4651 N N . PHE B 1 253 ? -5.977 2.859 -3.477 1 86.44 253 PHE B N 1
ATOM 4652 C CA . PHE B 1 253 ? -4.883 3.668 -3.998 1 86.44 253 PHE B CA 1
ATOM 4653 C C . PHE B 1 253 ? -3.574 2.885 -3.975 1 86.44 253 PHE B C 1
ATOM 4655 O O . PHE B 1 253 ? -2.971 2.643 -5.023 1 86.44 253 PHE B O 1
ATOM 4662 N N . LEU B 1 254 ? -3.111 2.469 -2.816 1 87.31 254 LEU B N 1
ATOM 4663 C CA . LEU B 1 254 ? -1.802 1.84 -2.678 1 87.31 254 LEU B CA 1
ATOM 4664 C C . LEU B 1 254 ? -1.736 0.538 -3.471 1 87.31 254 LEU B C 1
ATOM 4666 O O . LEU B 1 254 ? -0.704 0.219 -4.062 1 87.31 254 LEU B O 1
ATOM 4670 N N . SER B 1 255 ? -2.83 -0.151 -3.496 1 91.69 255 SER B N 1
ATOM 4671 C CA . SER B 1 255 ? -2.867 -1.406 -4.238 1 91.69 255 SER B CA 1
ATOM 4672 C C . SER B 1 255 ? -2.701 -1.167 -5.738 1 91.69 255 SER B C 1
ATOM 4674 O O . SER B 1 255 ? -1.911 -1.848 -6.395 1 91.69 255 SER B O 1
ATOM 4676 N N . VAL B 1 256 ? -3.414 -0.146 -6.246 1 92.5 256 VAL B N 1
ATOM 4677 C CA . VAL B 1 256 ? -3.352 0.171 -7.668 1 92.5 256 VAL B CA 1
ATOM 4678 C C . VAL B 1 256 ? -1.949 0.656 -8.031 1 92.5 256 VAL B C 1
ATOM 4680 O O . VAL B 1 256 ? -1.374 0.221 -9.031 1 92.5 256 VAL B O 1
ATOM 4683 N N . TYR B 1 257 ? -1.401 1.408 -7.184 1 87.5 257 TYR B N 1
ATOM 4684 C CA . TYR B 1 257 ? -0.076 1.969 -7.426 1 87.5 257 TYR B CA 1
ATOM 4685 C C . TYR B 1 257 ? 0.987 0.877 -7.418 1 87.5 257 TYR B C 1
ATOM 4687 O O . TYR B 1 257 ? 1.837 0.826 -8.312 1 87.5 257 TYR B O 1
ATOM 4695 N N . GLU B 1 258 ? 0.889 0.047 -6.469 1 87.44 258 GLU B N 1
ATOM 4696 C CA . GLU B 1 258 ? 1.866 -1.031 -6.359 1 87.44 258 GLU B CA 1
ATOM 4697 C C . GLU B 1 258 ? 1.743 -2.01 -7.523 1 87.44 258 GLU B C 1
ATOM 4699 O O . GLU B 1 258 ? 2.744 -2.566 -7.98 1 87.44 258 GLU B O 1
ATOM 4704 N N . THR B 1 259 ? 0.582 -2.199 -7.918 1 92.5 259 THR B N 1
ATOM 4705 C CA . THR B 1 259 ? 0.365 -3.094 -9.047 1 92.5 259 THR B CA 1
ATOM 4706 C C . THR B 1 259 ? 0.93 -2.49 -10.336 1 92.5 259 THR B C 1
ATOM 4708 O O . THR B 1 259 ? 1.512 -3.199 -11.156 1 92.5 259 THR B O 1
ATOM 4711 N N . GLU B 1 260 ? 0.774 -1.229 -10.484 1 92.19 260 GLU B N 1
ATOM 4712 C CA . GLU B 1 260 ? 1.351 -0.556 -11.648 1 92.19 260 GLU B CA 1
ATOM 4713 C C . GLU B 1 260 ? 2.867 -0.721 -11.68 1 92.19 260 GLU B C 1
ATOM 4715 O O . GLU B 1 260 ? 3.439 -1.018 -12.734 1 92.19 260 GLU B O 1
ATOM 4720 N N . ARG B 1 261 ? 3.461 -0.55 -10.539 1 86.69 261 ARG B N 1
ATOM 4721 C CA . ARG B 1 261 ? 4.902 -0.74 -10.438 1 86.69 261 ARG B CA 1
ATOM 4722 C C . ARG B 1 261 ? 5.293 -2.174 -10.789 1 86.69 261 ARG B C 1
ATOM 4724 O O . ARG B 1 261 ? 6.277 -2.4 -11.492 1 86.69 261 ARG B O 1
ATOM 4731 N N . LEU B 1 262 ? 4.531 -3.045 -10.336 1 88.69 262 LEU B N 1
ATOM 4732 C CA . LEU B 1 262 ? 4.777 -4.453 -10.617 1 88.69 262 LEU B CA 1
ATOM 4733 C C . LEU B 1 262 ? 4.688 -4.734 -12.117 1 88.69 262 LEU B C 1
ATOM 4735 O O . LEU B 1 262 ? 5.582 -5.367 -12.688 1 88.69 262 LEU B O 1
ATOM 4739 N N . VAL B 1 263 ? 3.672 -4.215 -12.711 1 92.31 263 VAL B N 1
ATOM 4740 C CA . VAL B 1 263 ? 3.465 -4.43 -14.141 1 92.31 263 VAL B CA 1
ATOM 4741 C C . VAL B 1 263 ? 4.617 -3.816 -14.93 1 92.31 263 VAL B C 1
ATOM 4743 O O . VAL B 1 263 ? 5.121 -4.422 -15.883 1 92.31 263 VAL B O 1
ATOM 4746 N N . GLN B 1 264 ? 5.094 -2.68 -14.508 1 89.12 264 GLN B N 1
ATOM 4747 C CA . GLN B 1 264 ? 6.219 -2.023 -15.172 1 89.12 264 GLN B CA 1
ATOM 4748 C C . GLN B 1 264 ? 7.496 -2.85 -15.031 1 89.12 264 GLN B C 1
ATOM 4750 O O . GLN B 1 264 ? 8.258 -2.979 -15.992 1 89.12 264 GLN B O 1
ATOM 4755 N N . GLU B 1 265 ? 7.656 -3.373 -13.875 1 84.81 265 GLU B N 1
ATOM 4756 C CA . GLU B 1 265 ? 8.836 -4.203 -13.641 1 84.81 265 GLU B CA 1
ATOM 4757 C C . GLU B 1 265 ? 8.789 -5.473 -14.484 1 84.81 265 GLU B C 1
ATOM 4759 O O . GLU B 1 265 ? 9.805 -5.891 -15.039 1 84.81 265 GLU B O 1
ATOM 4764 N N . LEU B 1 266 ? 7.609 -6.066 -14.508 1 88.81 266 LEU B N 1
ATOM 4765 C CA . LEU B 1 266 ? 7.449 -7.262 -15.328 1 88.81 266 LEU B CA 1
ATOM 4766 C C . LEU B 1 266 ? 7.754 -6.961 -16.797 1 88.81 266 LEU B C 1
ATOM 4768 O O . LEU B 1 266 ? 8.414 -7.754 -17.469 1 88.81 266 LEU B O 1
ATOM 4772 N N . MET B 1 267 ? 7.344 -5.844 -17.25 1 88.94 267 MET B N 1
ATOM 4773 C CA . MET B 1 267 ? 7.609 -5.43 -18.625 1 88.94 267 MET B CA 1
ATOM 4774 C C . MET B 1 267 ? 9.102 -5.227 -18.844 1 88.94 267 MET B C 1
ATOM 4776 O O . MET B 1 267 ? 9.641 -5.617 -19.891 1 88.94 267 MET B O 1
ATOM 4780 N N . LYS B 1 268 ? 9.68 -4.66 -17.844 1 84.12 268 LYS B N 1
ATOM 4781 C CA . LYS B 1 268 ? 11.117 -4.418 -17.906 1 84.12 268 LYS B CA 1
ATOM 4782 C C . LYS B 1 268 ? 11.891 -5.723 -18.078 1 84.12 268 LYS B C 1
ATOM 4784 O O . LYS B 1 268 ? 12.898 -5.773 -18.781 1 84.12 268 LYS B O 1
ATOM 4789 N N . TYR B 1 269 ? 11.367 -6.734 -17.484 1 79.62 269 TYR B N 1
ATOM 4790 C CA . TYR B 1 269 ? 12.07 -8.016 -17.516 1 79.62 269 TYR B CA 1
ATOM 4791 C C . TYR B 1 269 ? 11.469 -8.945 -18.562 1 79.62 269 TYR B C 1
ATOM 4793 O O . TYR B 1 269 ? 11.75 -10.141 -18.578 1 79.62 269 TYR B O 1
ATOM 4801 N N . ASP B 1 270 ? 10.555 -8.484 -19.312 1 87.44 270 ASP B N 1
ATOM 4802 C CA . ASP B 1 270 ? 9.945 -9.18 -20.453 1 87.44 270 ASP B CA 1
ATOM 4803 C C . ASP B 1 270 ? 9.133 -10.383 -19.984 1 87.44 270 ASP B C 1
ATOM 4805 O O . ASP B 1 270 ? 9.172 -11.445 -20.609 1 87.44 270 ASP B O 1
ATOM 4809 N N . ILE B 1 271 ? 8.555 -10.219 -18.906 1 89.06 271 ILE B N 1
ATOM 4810 C CA . ILE B 1 271 ? 7.633 -11.242 -18.438 1 89.06 271 ILE B CA 1
ATOM 4811 C C . ILE B 1 271 ? 6.203 -10.867 -18.828 1 89.06 271 ILE B C 1
ATOM 4813 O O . ILE B 1 271 ? 5.746 -9.758 -18.547 1 89.06 271 ILE B O 1
ATOM 4817 N N . SER B 1 272 ? 5.559 -11.805 -19.391 1 92.38 272 SER B N 1
ATOM 4818 C CA . SER B 1 272 ? 4.234 -11.539 -19.938 1 92.38 272 SER B CA 1
ATOM 4819 C C . SER B 1 272 ? 3.203 -11.352 -18.828 1 92.38 272 SER B C 1
ATOM 4821 O O . SER B 1 272 ? 3.111 -12.18 -17.922 1 92.38 272 SER B O 1
ATOM 4823 N N . CYS B 1 273 ? 2.508 -10.25 -18.875 1 94.06 273 CYS B N 1
ATOM 4824 C CA . CYS B 1 273 ? 1.406 -9.938 -17.969 1 94.06 273 CYS B CA 1
ATOM 4825 C C . CYS B 1 273 ? 0.298 -9.188 -18.703 1 94.06 273 CYS B C 1
ATOM 4827 O O . CYS B 1 273 ? 0.477 -8.039 -19.109 1 94.06 273 CYS B O 1
ATOM 4829 N N . ASP B 1 274 ? -0.803 -9.859 -18.859 1 95.25 274 ASP B N 1
ATOM 4830 C CA . ASP B 1 274 ? -1.896 -9.203 -19.578 1 95.25 274 ASP B CA 1
ATOM 4831 C C . ASP B 1 274 ? -3.221 -9.391 -18.844 1 95.25 274 ASP B C 1
ATOM 4833 O O . ASP B 1 274 ? -4.289 -9.164 -19.406 1 95.25 274 ASP B O 1
ATOM 4837 N N . SER B 1 275 ? -3.139 -9.883 -17.656 1 96.62 275 SER B N 1
ATOM 4838 C CA . SER B 1 275 ? -4.344 -10.125 -16.875 1 96.62 275 SER B CA 1
ATOM 4839 C C . SER B 1 275 ? -4.219 -9.539 -15.469 1 96.62 275 SER B C 1
ATOM 4841 O O . SER B 1 275 ? -3.172 -9.664 -14.836 1 96.62 275 SER B O 1
ATOM 4843 N N . ILE B 1 276 ? -5.285 -8.898 -15.023 1 97.19 276 ILE B N 1
ATOM 4844 C CA . ILE B 1 276 ? -5.367 -8.352 -13.672 1 97.19 276 ILE B CA 1
ATOM 4845 C C . ILE B 1 276 ? -6.699 -8.75 -13.039 1 97.19 276 ILE B C 1
ATOM 4847 O O . ILE B 1 276 ? -7.758 -8.617 -13.656 1 97.19 276 ILE B O 1
ATOM 4851 N N . VAL B 1 277 ? -6.613 -9.312 -11.883 1 98.06 277 VAL B N 1
ATOM 4852 C CA . VAL B 1 277 ? -7.801 -9.602 -11.086 1 98.06 277 VAL B CA 1
ATOM 4853 C C . VAL B 1 277 ? -8.016 -8.484 -10.062 1 98.06 277 VAL B C 1
ATOM 4855 O O . VAL B 1 277 ? -7.16 -8.25 -9.203 1 98.06 277 VAL B O 1
ATOM 4858 N N . VAL B 1 278 ? -9.102 -7.754 -10.164 1 98.06 278 VAL B N 1
ATOM 4859 C CA . VAL B 1 278 ? -9.492 -6.738 -9.188 1 98.06 278 VAL B CA 1
ATOM 4860 C C . VAL B 1 278 ? -10.508 -7.324 -8.211 1 98.06 278 VAL B C 1
ATOM 4862 O O . VAL B 1 278 ? -11.688 -7.484 -8.555 1 98.06 278 VAL B O 1
ATOM 4865 N N . ASN B 1 279 ? -10.023 -7.535 -6.988 1 97.5 279 ASN B N 1
ATOM 4866 C CA . ASN B 1 279 ? -10.773 -8.328 -6.016 1 97.5 279 ASN B CA 1
ATOM 4867 C C . ASN B 1 279 ? -11.438 -7.441 -4.961 1 97.5 279 ASN B C 1
ATOM 4869 O O . ASN B 1 279 ? -11.164 -6.242 -4.895 1 97.5 279 ASN B O 1
ATOM 4873 N N . GLN B 1 280 ? -12.43 -8 -4.242 1 96.25 280 GLN B N 1
ATOM 4874 C CA . GLN B 1 280 ? -13.07 -7.422 -3.066 1 96.25 280 GLN B CA 1
ATOM 4875 C C . GLN B 1 280 ? -13.938 -6.23 -3.447 1 96.25 280 GLN B C 1
ATOM 4877 O O . GLN B 1 280 ? -13.969 -5.219 -2.74 1 96.25 280 GLN B O 1
ATOM 4882 N N . LEU B 1 281 ? -14.594 -6.32 -4.555 1 97.5 281 LEU B N 1
ATOM 4883 C CA . LEU B 1 281 ? -15.531 -5.285 -4.973 1 97.5 281 LEU B CA 1
ATOM 4884 C C . LEU B 1 281 ? -16.844 -5.395 -4.203 1 97.5 281 LEU B C 1
ATOM 4886 O O . LEU B 1 281 ? -17.359 -6.492 -4.012 1 97.5 281 LEU B O 1
ATOM 4890 N N . VAL B 1 282 ? -17.281 -4.246 -3.766 1 95.94 282 VAL B N 1
ATOM 4891 C CA . VAL B 1 282 ? -18.609 -4.203 -3.16 1 95.94 282 VAL B CA 1
ATOM 4892 C C . VAL B 1 282 ? -19.672 -4.203 -4.254 1 95.94 282 VAL B C 1
ATOM 4894 O O . VAL B 1 282 ? -19.953 -3.166 -4.859 1 95.94 282 VAL B O 1
ATOM 4897 N N . LEU B 1 283 ? -20.203 -5.367 -4.516 1 94.06 283 LEU B N 1
ATOM 4898 C CA . LEU B 1 283 ? -21.266 -5.574 -5.508 1 94.06 283 LEU B CA 1
ATOM 4899 C C . LEU B 1 283 ? -22.516 -6.152 -4.855 1 94.06 283 LEU B C 1
ATOM 4901 O O . LEU B 1 283 ? -22.5 -7.281 -4.363 1 94.06 283 LEU B O 1
ATOM 4905 N N . LYS B 1 284 ? -23.516 -5.418 -4.84 1 90.88 284 LYS B N 1
ATOM 4906 C CA . LYS B 1 284 ? -24.766 -5.793 -4.195 1 90.88 284 LYS B CA 1
ATOM 4907 C C . LYS B 1 284 ? -25.906 -5.914 -5.219 1 90.88 284 LYS B C 1
ATOM 4909 O O . LYS B 1 284 ? -26 -5.094 -6.133 1 90.88 284 LYS B O 1
ATOM 4914 N N . PRO B 1 285 ? -26.688 -6.969 -5.012 1 92.62 285 PRO B N 1
ATOM 4915 C CA . PRO B 1 285 ? -27.875 -7.02 -5.867 1 92.62 285 PRO B CA 1
ATOM 4916 C C . PRO B 1 285 ? -28.781 -5.797 -5.707 1 92.62 285 PRO B C 1
ATOM 4918 O O . PRO B 1 285 ? -28.922 -5.27 -4.602 1 92.62 285 PRO B O 1
ATOM 4921 N N . SER B 1 286 ? -29.359 -5.371 -6.734 1 90.44 286 SER B N 1
ATOM 4922 C CA . SER B 1 286 ? -30.219 -4.195 -6.727 1 90.44 286 SER B CA 1
ATOM 4923 C C . SER B 1 286 ? -31.438 -4.418 -5.84 1 90.44 286 SER B C 1
ATOM 4925 O O . SER B 1 286 ? -32.062 -3.459 -5.371 1 90.44 286 SER B O 1
ATOM 4927 N N . SER B 1 287 ? -31.734 -5.68 -5.559 1 90.12 287 SER B N 1
ATOM 4928 C CA . SER B 1 287 ? -32.906 -6.023 -4.738 1 90.12 287 SER B CA 1
ATOM 4929 C C . SER B 1 287 ? -32.625 -5.789 -3.258 1 90.12 287 SER B C 1
ATOM 4931 O O . SER B 1 287 ? -33.531 -5.727 -2.445 1 90.12 287 SER B O 1
ATOM 4933 N N . GLU B 1 288 ? -31.406 -5.656 -2.904 1 89.94 288 GLU B N 1
ATOM 4934 C CA . GLU B 1 288 ? -31.031 -5.422 -1.512 1 89.94 288 GLU B CA 1
ATOM 4935 C C . GLU B 1 288 ? -31.266 -3.969 -1.113 1 89.94 288 GLU B C 1
ATOM 4937 O O . GLU B 1 288 ? -31.188 -3.068 -1.949 1 89.94 288 GLU B O 1
ATOM 4942 N N . PRO B 1 289 ? -31.562 -3.734 0.171 1 89 289 PRO B N 1
ATOM 4943 C CA . PRO B 1 289 ? -31.766 -2.363 0.634 1 89 289 PRO B CA 1
ATOM 4944 C C . PRO B 1 289 ? -30.547 -1.471 0.429 1 89 289 PRO B C 1
ATOM 4946 O O . PRO B 1 289 ? -29.422 -1.958 0.445 1 89 289 PRO B O 1
ATOM 4949 N N . ASP B 1 290 ? -30.891 -0.233 0.239 1 89.62 290 ASP B N 1
ATOM 4950 C CA . ASP B 1 290 ? -29.828 0.762 0.109 1 89.62 290 ASP B CA 1
ATOM 4951 C C . ASP B 1 290 ? -28.984 0.821 1.373 1 89.62 290 ASP B C 1
ATOM 4953 O O . ASP B 1 290 ? -29.484 0.67 2.484 1 89.62 290 ASP B O 1
ATOM 4957 N N . CYS B 1 291 ? -27.75 0.917 1.189 1 91.69 291 CYS B N 1
ATOM 4958 C CA . CYS B 1 291 ? -26.797 0.959 2.303 1 91.69 291 CYS B CA 1
ATOM 4959 C C . CYS B 1 291 ? -25.812 2.102 2.133 1 91.69 291 CYS B C 1
ATOM 4961 O O . CYS B 1 291 ? -25.016 2.104 1.188 1 91.69 291 CYS B O 1
ATOM 4963 N N . ARG B 1 292 ? -25.812 3 3.066 1 90.25 292 ARG B N 1
ATOM 4964 C CA . ARG B 1 292 ? -25 4.203 2.99 1 90.25 292 ARG B CA 1
ATOM 4965 C C . ARG B 1 292 ? -23.516 3.855 2.951 1 90.25 292 ARG B C 1
ATOM 4967 O O . ARG B 1 292 ? -22.75 4.457 2.193 1 90.25 292 ARG B O 1
ATOM 4974 N N . MET B 1 293 ? -23.125 2.908 3.717 1 92 293 MET B N 1
ATOM 4975 C CA . MET B 1 293 ? -21.719 2.512 3.789 1 92 293 MET B CA 1
ATOM 4976 C C . MET B 1 293 ? -21.281 1.84 2.494 1 92 293 MET B C 1
ATOM 4978 O O . MET B 1 293 ? -20.172 2.092 2.004 1 92 293 MET B O 1
ATOM 4982 N N . CYS B 1 294 ? -22.094 1.008 1.912 1 93.88 294 CYS B N 1
ATOM 4983 C CA . CYS B 1 294 ? -21.781 0.353 0.646 1 93.88 294 CYS B CA 1
ATOM 4984 C C . CYS B 1 294 ? -21.641 1.374 -0.475 1 93.88 294 CYS B C 1
ATOM 4986 O O . CYS B 1 294 ? -20.719 1.283 -1.286 1 93.88 294 CYS B O 1
ATOM 4988 N N . ASN B 1 295 ? -22.547 2.346 -0.379 1 93.62 295 ASN B N 1
ATOM 4989 C CA . ASN B 1 295 ? -22.484 3.396 -1.39 1 93.62 295 ASN B CA 1
ATOM 4990 C C . ASN B 1 295 ? -21.172 4.191 -1.286 1 93.62 295 ASN B C 1
ATOM 4992 O O . ASN B 1 295 ? -20.562 4.516 -2.303 1 93.62 295 ASN B O 1
ATOM 4996 N N . ALA B 1 296 ? -20.844 4.47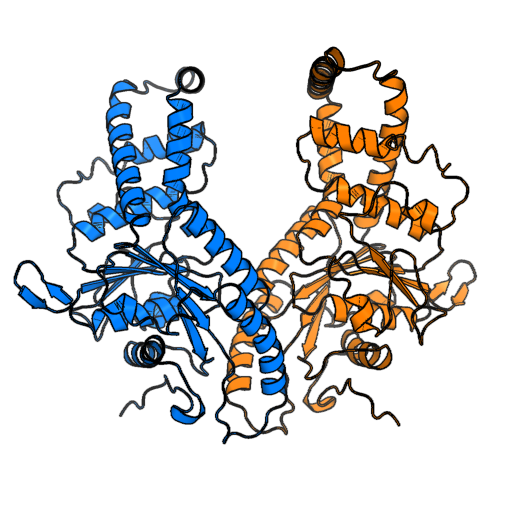3 -0.075 1 93 296 ALA B N 1
ATOM 4997 C CA . ALA B 1 296 ? -19.609 5.215 0.156 1 93 296 ALA B CA 1
ATOM 4998 C C . ALA B 1 296 ? -18.391 4.438 -0.352 1 93 296 ALA B C 1
ATOM 5000 O O . ALA B 1 296 ? -17.531 5 -1.021 1 93 296 ALA B O 1
ATOM 5001 N N . ARG B 1 297 ? -18.359 3.193 -0.064 1 94 297 ARG B N 1
ATOM 5002 C CA . ARG B 1 297 ? -17.25 2.346 -0.491 1 94 297 ARG B CA 1
ATOM 5003 C C . ARG B 1 297 ? -17.219 2.209 -2.01 1 94 297 ARG B C 1
ATOM 5005 O O . ARG B 1 297 ? -16.156 2.252 -2.619 1 94 297 ARG B O 1
ATOM 5012 N N . GLN B 1 298 ? -18.359 2.07 -2.602 1 95.25 298 GLN B N 1
ATOM 5013 C CA . GLN B 1 298 ? -18.453 1.957 -4.055 1 95.25 298 GLN B CA 1
ATOM 5014 C C . GLN B 1 298 ? -17.938 3.215 -4.738 1 95.25 298 GLN B C 1
ATOM 5016 O O . GLN B 1 298 ? -17.312 3.135 -5.797 1 95.25 298 GLN B O 1
ATOM 5021 N N . LYS B 1 299 ? -18.234 4.305 -4.137 1 93.62 299 LYS B N 1
ATOM 5022 C CA . LYS B 1 299 ? -17.734 5.566 -4.691 1 93.62 299 LYS B CA 1
ATOM 5023 C C . LYS B 1 299 ? -16.219 5.605 -4.707 1 93.62 299 LYS B C 1
ATOM 5025 O O . LYS B 1 299 ? -15.609 5.984 -5.711 1 93.62 299 LYS B O 1
ATOM 5030 N N . ILE B 1 300 ? -15.617 5.191 -3.633 1 91.12 300 ILE B N 1
ATOM 5031 C CA . ILE B 1 300 ? -14.164 5.141 -3.545 1 91.12 300 ILE B CA 1
ATOM 5032 C C . ILE B 1 300 ? -13.617 4.16 -4.578 1 91.12 300 ILE B C 1
ATOM 5034 O O . ILE B 1 300 ? -12.688 4.488 -5.324 1 91.12 300 ILE B O 1
ATOM 5038 N N . GLN B 1 301 ? -14.211 2.998 -4.645 1 95.56 301 GLN B N 1
ATOM 5039 C CA . GLN B 1 301 ? -13.75 1.956 -5.555 1 95.56 301 GLN B CA 1
ATOM 5040 C C . GLN B 1 301 ? -13.883 2.396 -7.008 1 95.56 301 GLN B C 1
ATOM 5042 O O . GLN B 1 301 ? -13.031 2.078 -7.844 1 95.56 301 GLN B O 1
ATOM 5047 N N . SER B 1 302 ? -14.969 3.125 -7.281 1 96.25 302 SER B N 1
ATOM 5048 C CA . SER B 1 302 ? -15.242 3.543 -8.656 1 96.25 302 SER B CA 1
ATOM 5049 C C . SER B 1 302 ? -14.109 4.418 -9.195 1 96.25 302 SER B C 1
ATOM 5051 O O . SER B 1 302 ? -13.758 4.324 -10.375 1 96.25 302 SER B O 1
ATOM 5053 N N . LYS B 1 303 ? -13.578 5.203 -8.352 1 93.06 303 LYS B N 1
ATOM 5054 C CA . LYS B 1 303 ? -12.469 6.062 -8.75 1 93.06 303 LYS B CA 1
ATOM 5055 C C . LYS B 1 303 ? -11.273 5.238 -9.227 1 93.06 303 LYS B C 1
ATOM 5057 O O . LYS B 1 303 ? -10.727 5.484 -10.305 1 93.06 303 LYS B O 1
ATOM 5062 N N . TYR B 1 304 ? -10.953 4.281 -8.492 1 94.44 304 TYR B N 1
ATOM 5063 C CA . TYR B 1 304 ? -9.758 3.508 -8.789 1 94.44 304 TYR B CA 1
ATOM 5064 C C . TYR B 1 304 ? -10.031 2.475 -9.875 1 94.44 304 TYR B C 1
ATOM 5066 O O . TYR B 1 304 ? -9.133 2.117 -10.641 1 94.44 304 TYR B O 1
ATOM 5074 N N . LEU B 1 305 ? -11.289 2.039 -9.984 1 97.12 305 LEU B N 1
ATOM 5075 C CA . LEU B 1 305 ? -11.664 1.181 -11.102 1 97.12 305 LEU B CA 1
ATOM 5076 C C . LEU B 1 305 ? -11.5 1.917 -12.43 1 97.12 305 LEU B C 1
ATOM 5078 O O . LEU B 1 305 ? -11.031 1.34 -13.414 1 97.12 305 LEU B O 1
ATOM 5082 N N . ALA B 1 306 ? -11.914 3.156 -12.422 1 96.44 306 ALA B N 1
ATOM 5083 C CA . ALA B 1 306 ? -11.758 3.969 -13.625 1 96.44 306 ALA B CA 1
ATOM 5084 C C . ALA B 1 306 ? -10.281 4.113 -13.992 1 96.44 306 ALA B C 1
ATOM 5086 O O . ALA B 1 306 ? -9.922 4.035 -15.172 1 96.44 306 ALA B O 1
ATOM 5087 N N . GLN B 1 307 ? -9.477 4.305 -13.016 1 94.69 307 GLN B N 1
ATOM 5088 C CA . GLN B 1 307 ? -8.039 4.406 -13.234 1 94.69 307 GLN B CA 1
ATOM 5089 C C . GLN B 1 307 ? -7.477 3.104 -13.797 1 94.69 307 GLN B C 1
ATOM 5091 O O . GLN B 1 307 ? -6.684 3.119 -14.742 1 94.69 307 GLN B O 1
ATOM 5096 N N . ILE B 1 308 ? -7.871 1.983 -13.242 1 96.5 308 ILE B N 1
ATOM 5097 C CA . ILE B 1 308 ? -7.422 0.669 -13.688 1 96.5 308 ILE B CA 1
ATOM 5098 C C . ILE B 1 308 ? -7.832 0.447 -15.141 1 96.5 308 ILE B C 1
ATOM 5100 O O . ILE B 1 308 ? -7.027 -0.012 -15.953 1 96.5 308 ILE B O 1
ATOM 5104 N N . ASP B 1 309 ? -9.039 0.837 -15.414 1 94.75 309 ASP B N 1
ATOM 5105 C CA . ASP B 1 309 ? -9.547 0.658 -16.766 1 94.75 309 ASP B CA 1
ATOM 5106 C C . ASP B 1 309 ? -8.75 1.488 -17.766 1 94.75 309 ASP B C 1
ATOM 5108 O O . ASP B 1 309 ? -8.516 1.054 -18.906 1 94.75 309 ASP B O 1
ATOM 5112 N N . SER B 1 310 ? -8.344 2.629 -17.359 1 93.44 310 SER B N 1
ATOM 5113 C CA . SER B 1 310 ? -7.57 3.51 -18.234 1 93.44 310 SER B CA 1
ATOM 5114 C C . SER B 1 310 ? -6.145 2.994 -18.406 1 93.44 310 SER B C 1
ATOM 5116 O O . SER B 1 310 ? -5.609 3.004 -19.531 1 93.44 310 SER B O 1
ATOM 5118 N N . LEU B 1 311 ? -5.57 2.549 -17.359 1 92.88 311 LEU B N 1
ATOM 5119 C CA . LEU B 1 311 ? -4.18 2.104 -17.375 1 92.88 311 LEU B CA 1
ATOM 5120 C C . LEU B 1 311 ? -4.035 0.783 -18.125 1 92.88 311 LEU B C 1
ATOM 5122 O O . LEU B 1 311 ? -3.01 0.533 -18.75 1 92.88 311 LEU B O 1
ATOM 5126 N N . TYR B 1 312 ? -5.121 -0.015 -18.047 1 95.5 312 TYR B N 1
ATOM 5127 C CA . TYR B 1 312 ? -4.988 -1.388 -18.531 1 95.5 312 TYR B CA 1
ATOM 5128 C C . TYR B 1 312 ? -6.051 -1.711 -19.562 1 95.5 312 TYR B C 1
ATOM 5130 O O . TYR B 1 312 ? -6.707 -2.752 -19.484 1 95.5 312 TYR B O 1
ATOM 5138 N N . GLU B 1 313 ? -6.129 -0.902 -20.531 1 92 313 GLU B N 1
ATOM 5139 C CA . GLU B 1 313 ? -7.094 -1.063 -21.609 1 92 313 GLU B CA 1
ATOM 5140 C C . GLU B 1 313 ? -6.793 -2.312 -22.438 1 92 313 GLU B C 1
ATOM 5142 O O . GLU B 1 313 ? -7.707 -2.928 -22.984 1 92 313 GLU B O 1
ATOM 5147 N N . ASP B 1 314 ? -5.539 -2.723 -22.422 1 93.31 314 ASP B N 1
ATOM 5148 C CA . ASP B 1 314 ? -5.129 -3.867 -23.219 1 93.31 314 ASP B CA 1
ATOM 5149 C C . ASP B 1 314 ? -4.953 -5.113 -22.359 1 93.31 314 ASP B C 1
ATOM 5151 O O . ASP B 1 314 ? -4.273 -6.062 -22.75 1 93.31 314 ASP B O 1
ATOM 5155 N N . PHE B 1 315 ? -5.508 -5.078 -21.188 1 96.19 315 PHE B N 1
ATOM 5156 C CA . PHE B 1 315 ? -5.426 -6.203 -20.266 1 96.19 315 PHE B CA 1
ATOM 5157 C C . PHE B 1 315 ? -6.781 -6.879 -20.109 1 96.19 315 PHE B C 1
ATOM 5159 O O . PHE B 1 315 ? -7.82 -6.258 -20.344 1 96.19 315 PHE B O 1
ATOM 5166 N N . HIS B 1 316 ? -6.762 -8.188 -19.781 1 96.75 316 HIS B N 1
ATOM 5167 C CA . HIS B 1 316 ? -7.93 -8.82 -19.188 1 96.75 316 HIS B CA 1
ATOM 5168 C C . HIS B 1 316 ? -8.125 -8.375 -17.734 1 96.75 316 HIS B C 1
ATOM 5170 O O . HIS B 1 316 ? -7.371 -8.789 -16.859 1 96.75 316 HIS B O 1
ATOM 5176 N N . VAL B 1 317 ? -9.102 -7.508 -17.531 1 97.38 317 VAL B N 1
ATOM 5177 C CA . VAL B 1 317 ? -9.367 -7.031 -16.172 1 97.38 317 VAL B CA 1
ATOM 5178 C C . VAL B 1 317 ? -10.578 -7.773 -15.602 1 97.38 317 VAL B C 1
ATOM 5180 O O . VAL B 1 317 ? -11.719 -7.504 -15.977 1 97.38 317 VAL B O 1
ATOM 5183 N N . VAL B 1 318 ? -10.305 -8.68 -14.703 1 97.94 318 VAL B N 1
ATOM 5184 C CA . VAL B 1 318 ? -11.344 -9.516 -14.117 1 97.94 318 VAL B CA 1
ATOM 5185 C C . VAL B 1 318 ? -11.789 -8.93 -12.781 1 97.94 318 VAL B C 1
ATOM 5187 O O . VAL B 1 318 ? -10.977 -8.758 -11.875 1 97.94 318 VAL B O 1
ATOM 5190 N N . LYS B 1 319 ? -13.016 -8.617 -12.648 1 97.62 319 LYS B N 1
ATOM 5191 C CA . LYS B 1 319 ? -13.562 -8.008 -11.438 1 97.62 319 LYS B CA 1
ATOM 5192 C C . LYS B 1 319 ? -14.227 -9.055 -10.547 1 97.62 319 LYS B C 1
ATOM 5194 O O . LYS B 1 319 ? -15.156 -9.742 -10.977 1 97.62 319 LYS B O 1
ATOM 5199 N N . MET B 1 320 ? -13.75 -9.195 -9.375 1 97.44 320 MET B N 1
ATOM 5200 C CA . MET B 1 320 ? -14.234 -10.203 -8.438 1 97.44 320 MET B CA 1
ATOM 5201 C C . MET B 1 320 ? -14.898 -9.555 -7.23 1 97.44 320 MET B C 1
ATOM 5203 O O . MET B 1 320 ? -14.406 -8.547 -6.715 1 97.44 320 MET B O 1
ATOM 5207 N N . PRO B 1 321 ? -15.984 -10.055 -6.695 1 95.88 321 PRO B N 1
ATOM 5208 C CA . PRO B 1 321 ? -16.719 -9.469 -5.57 1 95.88 321 PRO B CA 1
ATOM 5209 C C . PRO B 1 321 ? -16.062 -9.742 -4.223 1 95.88 321 PRO B C 1
ATOM 5211 O O . PRO B 1 321 ? -15.32 -10.719 -4.086 1 95.88 321 PRO B O 1
ATOM 5214 N N . LEU B 1 322 ? -16.312 -8.852 -3.336 1 95.12 322 LEU B N 1
ATOM 5215 C CA . LEU B 1 322 ? -16.047 -9.133 -1.929 1 95.12 322 LEU B CA 1
ATOM 5216 C C . LEU B 1 322 ? -16.953 -10.234 -1.412 1 95.12 322 LEU B C 1
ATOM 5218 O O . LEU B 1 322 ? -18.172 -10.18 -1.606 1 95.12 322 LEU B O 1
ATOM 5222 N N . LEU B 1 323 ? -16.328 -11.234 -0.843 1 91.06 323 LEU B N 1
ATOM 5223 C CA . LEU B 1 323 ? -17.125 -12.336 -0.318 1 91.06 323 LEU B CA 1
ATOM 5224 C C . LEU B 1 323 ? -17.281 -12.227 1.195 1 91.06 323 LEU B C 1
ATOM 5226 O O . LEU B 1 323 ? -16.344 -11.797 1.887 1 91.06 323 LEU B O 1
ATOM 5230 N N . SER B 1 324 ? -18.391 -12.609 1.677 1 83.25 324 SER B N 1
ATOM 5231 C CA . SER B 1 324 ? -18.703 -12.516 3.1 1 83.25 324 SER B CA 1
ATOM 5232 C C . SER B 1 324 ? -17.891 -13.516 3.912 1 83.25 324 SER B C 1
ATOM 5234 O O . SER B 1 324 ? -17.562 -13.258 5.066 1 83.25 324 SER B O 1
ATOM 5236 N N . ASP B 1 325 ? -17.688 -14.617 3.258 1 82 325 ASP B N 1
ATOM 5237 C CA . ASP B 1 325 ? -16.984 -15.68 3.973 1 82 325 ASP B CA 1
ATOM 5238 C C . ASP B 1 325 ? -15.648 -15.992 3.312 1 82 325 ASP B C 1
ATOM 5240 O O . ASP B 1 325 ? -15.445 -15.695 2.135 1 82 325 ASP B O 1
ATOM 5244 N N . GLU B 1 326 ? -14.898 -16.547 4.164 1 83.44 326 GLU B N 1
ATOM 5245 C CA . GLU B 1 326 ? -13.617 -17 3.631 1 83.44 326 GLU B CA 1
ATOM 5246 C C . GLU B 1 326 ? -13.805 -18.141 2.633 1 83.44 326 GLU B C 1
ATOM 5248 O O . GLU B 1 326 ? -14.656 -19.016 2.832 1 83.44 326 GLU B O 1
ATOM 5253 N N . VAL B 1 327 ? -13.086 -18.109 1.638 1 89.5 327 VAL B N 1
ATOM 5254 C CA . VAL B 1 327 ? -13.125 -19.156 0.625 1 89.5 327 VAL B CA 1
ATOM 5255 C C . VAL B 1 327 ? -12.242 -20.328 1.059 1 89.5 327 VAL B C 1
ATOM 5257 O O . VAL B 1 327 ? -11.016 -20.281 0.937 1 89.5 327 VAL B O 1
ATOM 5260 N N . ARG B 1 328 ? -12.883 -21.422 1.533 1 91.5 328 ARG B N 1
ATOM 5261 C CA . ARG B 1 328 ? -12.133 -22.562 2.027 1 91.5 328 ARG B CA 1
ATOM 5262 C C . ARG B 1 328 ? -12.672 -23.859 1.447 1 91.5 328 ARG B C 1
ATOM 5264 O O . ARG B 1 328 ? -13.891 -24.062 1.364 1 91.5 328 ARG B O 1
ATOM 5271 N N . GLY B 1 329 ? -11.75 -24.641 1.042 1 94.06 329 GLY B N 1
ATOM 5272 C CA . GLY B 1 329 ? -12.109 -25.922 0.475 1 94.06 329 GLY B CA 1
ATOM 5273 C C . GLY B 1 329 ? -12.281 -25.891 -1.031 1 94.06 329 GLY B C 1
ATOM 5274 O O . GLY B 1 329 ? -12.594 -24.844 -1.6 1 94.06 329 GLY B O 1
ATOM 5275 N N . VAL B 1 330 ? -12.188 -27.047 -1.615 1 95.75 330 VAL B N 1
ATOM 5276 C CA . VAL B 1 330 ? -12.188 -27.188 -3.068 1 95.75 330 VAL B CA 1
ATOM 5277 C C . VAL B 1 330 ? -13.523 -26.688 -3.633 1 95.75 330 VAL B C 1
ATOM 5279 O O . VAL B 1 330 ? -13.547 -25.906 -4.574 1 95.75 330 VAL B O 1
ATOM 5282 N N . PRO B 1 331 ? -14.656 -27.031 -2.971 1 94.75 331 PRO B N 1
ATOM 5283 C CA . PRO B 1 331 ? -15.93 -26.578 -3.541 1 94.75 331 PRO B CA 1
ATOM 5284 C C . PRO B 1 331 ? -16.047 -25.062 -3.561 1 94.75 331 PRO B C 1
ATOM 5286 O O . PRO B 1 331 ? -16.484 -24.484 -4.562 1 94.75 331 PRO B O 1
ATOM 5289 N N . ALA B 1 332 ? -15.672 -24.453 -2.453 1 94.56 332 ALA B N 1
ATOM 5290 C CA . ALA B 1 332 ? -15.734 -23 -2.369 1 94.56 332 ALA B CA 1
ATOM 5291 C C . ALA B 1 332 ? -14.797 -22.344 -3.379 1 94.56 332 ALA B C 1
ATOM 5293 O O . ALA B 1 332 ? -15.148 -21.359 -4.02 1 94.56 332 ALA B O 1
ATOM 5294 N N . LEU B 1 333 ? -13.617 -22.906 -3.514 1 96.56 333 LEU B N 1
ATOM 5295 C CA . LEU B 1 333 ? -12.625 -22.391 -4.449 1 96.56 333 LEU B CA 1
ATOM 5296 C C . LEU B 1 333 ? -13.109 -22.516 -5.887 1 96.56 333 LEU B C 1
ATOM 5298 O O . LEU B 1 333 ? -12.906 -21.609 -6.699 1 96.56 333 LEU B O 1
ATOM 5302 N N . GLN B 1 334 ? -13.781 -23.562 -6.18 1 95.62 334 GLN B N 1
ATOM 5303 C CA . GLN B 1 334 ? -14.32 -23.781 -7.52 1 95.62 334 GLN B CA 1
ATOM 5304 C C . GLN B 1 334 ? -15.453 -22.797 -7.816 1 95.62 334 GLN B C 1
ATOM 5306 O O . GLN B 1 334 ? -15.578 -22.312 -8.938 1 95.62 334 GLN B O 1
ATOM 5311 N N . ARG B 1 335 ? -16.234 -22.562 -6.801 1 94.12 335 ARG B N 1
ATOM 5312 C CA . ARG B 1 335 ? -17.297 -21.562 -6.969 1 94.12 335 ARG B CA 1
ATOM 5313 C C . ARG B 1 335 ? -16.703 -20.188 -7.254 1 94.12 335 ARG B C 1
ATOM 5315 O O . ARG B 1 335 ? -17.203 -19.469 -8.125 1 94.12 335 ARG B O 1
ATOM 5322 N N . PHE B 1 336 ? -15.727 -19.891 -6.508 1 95.62 336 PHE B N 1
ATOM 5323 C CA . PHE B 1 336 ? -15.031 -18.625 -6.734 1 95.62 336 PHE B CA 1
ATOM 5324 C C . PHE B 1 336 ? -14.414 -18.594 -8.133 1 95.62 336 PHE B C 1
ATOM 5326 O O . PHE B 1 336 ? -14.523 -17.578 -8.836 1 95.62 336 PHE B O 1
ATOM 5333 N N . ALA B 1 337 ? -13.836 -19.688 -8.555 1 96.38 337 ALA B N 1
ATOM 5334 C CA . ALA B 1 337 ? -13.109 -19.797 -9.82 1 96.38 337 ALA B CA 1
ATOM 5335 C C . ALA B 1 337 ? -14.055 -19.594 -11.008 1 96.38 337 ALA B C 1
ATOM 5337 O O . ALA B 1 337 ? -13.625 -19.172 -12.086 1 96.38 337 ALA B O 1
ATOM 5338 N N . GLN B 1 338 ? -15.297 -19.891 -10.797 1 95.19 338 GLN B N 1
ATOM 5339 C CA . GLN B 1 338 ? -16.297 -19.719 -11.852 1 95.19 338 GLN B CA 1
ATOM 5340 C C . GLN B 1 338 ? -16.281 -18.281 -12.391 1 95.19 338 GLN B C 1
ATOM 5342 O O . GLN B 1 338 ? -16.438 -18.062 -13.594 1 95.19 338 GLN B O 1
ATOM 5347 N N . PHE B 1 339 ? -16.016 -17.406 -11.531 1 95.88 339 PHE B N 1
ATOM 5348 C CA . PHE B 1 339 ? -16.156 -16 -11.906 1 95.88 339 PHE B CA 1
ATOM 5349 C C . PHE B 1 339 ? -14.844 -15.461 -12.461 1 95.88 339 PHE B C 1
ATOM 5351 O O . PHE B 1 339 ? -14.766 -14.289 -12.836 1 95.88 339 PHE B O 1
ATOM 5358 N N . LEU B 1 340 ? -13.828 -16.281 -12.492 1 96.88 340 LEU B N 1
ATOM 5359 C CA . LEU B 1 340 ? -12.641 -15.969 -13.281 1 96.88 340 LEU B CA 1
ATOM 5360 C C . LEU B 1 340 ? -12.891 -16.219 -14.766 1 96.88 340 LEU B C 1
ATOM 5362 O O . LEU B 1 340 ? -12.188 -15.68 -15.617 1 96.88 340 LEU B O 1
ATOM 5366 N N . LEU B 1 341 ? -13.969 -17.016 -15.055 1 95.62 341 LEU B N 1
ATOM 5367 C CA . LEU B 1 341 ? -14.273 -17.406 -16.422 1 95.62 341 LEU B CA 1
ATOM 5368 C C . LEU B 1 341 ? -15.477 -16.625 -16.953 1 95.62 341 LEU B C 1
ATOM 5370 O O . LEU B 1 341 ? -15.68 -16.562 -18.172 1 95.62 341 LEU B O 1
ATOM 5374 N N . GLU B 1 342 ? -16.281 -16.203 -16.062 1 95.19 342 GLU B N 1
ATOM 5375 C CA . GLU B 1 342 ? -17.469 -15.406 -16.422 1 95.19 342 GLU B CA 1
ATOM 5376 C C . GLU B 1 342 ? -17.594 -14.18 -15.516 1 95.19 342 GLU B C 1
ATOM 5378 O O . GLU B 1 342 ? -17.469 -14.281 -14.297 1 95.19 342 GLU B O 1
ATOM 5383 N N . PRO B 1 343 ? -17.875 -13.055 -16.141 1 95.69 343 PRO B N 1
ATOM 5384 C CA . PRO B 1 343 ? -18 -11.844 -15.32 1 95.69 343 PRO B CA 1
ATOM 5385 C C . PRO B 1 343 ? -19.109 -11.953 -14.273 1 95.69 343 PRO B C 1
ATOM 5387 O O . PRO B 1 343 ? -20.234 -12.352 -14.594 1 95.69 343 PRO B O 1
ATOM 5390 N N . TYR B 1 344 ? -18.812 -11.594 -13.109 1 95.56 344 TYR B N 1
ATOM 5391 C CA . TYR B 1 344 ? -19.781 -11.641 -12.016 1 95.56 344 TYR B CA 1
ATOM 5392 C C . TYR B 1 344 ? -20.781 -10.492 -12.125 1 95.56 344 TYR B C 1
ATOM 5394 O O . TYR B 1 344 ? -20.406 -9.359 -12.438 1 95.56 344 TYR B O 1
ATOM 5402 N N . ASP B 1 345 ? -22 -10.82 -11.883 1 95.06 345 ASP B N 1
ATOM 5403 C CA . ASP B 1 345 ? -23.109 -9.875 -11.805 1 95.06 345 ASP B CA 1
ATOM 5404 C C . ASP B 1 345 ? -23.984 -10.164 -10.586 1 95.06 345 ASP B C 1
ATOM 5406 O O . ASP B 1 345 ? -24.641 -11.203 -10.508 1 95.06 345 ASP B O 1
ATOM 5410 N N . ALA B 1 346 ? -24.031 -9.188 -9.711 1 93.25 346 ALA B N 1
ATOM 5411 C CA . ALA B 1 346 ? -24.734 -9.414 -8.445 1 93.25 346 ALA B CA 1
ATOM 5412 C C . ALA B 1 346 ? -26.219 -9.625 -8.672 1 93.25 346 ALA B C 1
ATOM 5414 O O . ALA B 1 346 ? -26.875 -10.359 -7.93 1 93.25 346 ALA B O 1
ATOM 5415 N N . ASP B 1 347 ? -26.781 -9.031 -9.641 1 94.19 347 ASP B N 1
ATOM 5416 C CA . ASP B 1 347 ? -28.219 -9.172 -9.906 1 94.19 347 ASP B CA 1
ATOM 5417 C C . ASP B 1 347 ? -28.516 -10.531 -10.531 1 94.19 347 ASP B C 1
ATOM 5419 O O . ASP B 1 347 ? -29.562 -11.133 -10.227 1 94.19 347 ASP B O 1
ATOM 5423 N N . ARG B 1 348 ? -27.641 -11.039 -11.352 1 93.19 348 ARG B N 1
ATOM 5424 C CA . ARG B 1 348 ? -27.828 -12.305 -12.039 1 93.19 348 ARG B CA 1
ATOM 5425 C C . ARG B 1 348 ? -27.422 -13.484 -11.164 1 93.19 348 ARG B C 1
ATOM 5427 O O . ARG B 1 348 ? -28.109 -14.5 -11.109 1 93.19 348 ARG B O 1
ATOM 5434 N N . HIS B 1 349 ? -26.359 -13.312 -10.414 1 93.19 349 HIS B N 1
ATOM 5435 C CA . HIS B 1 349 ? -25.75 -14.445 -9.727 1 93.19 349 HIS B CA 1
ATOM 5436 C C . HIS B 1 349 ? -26.031 -14.398 -8.227 1 93.19 349 HIS B C 1
ATOM 5438 O O . HIS B 1 349 ? -25.859 -15.391 -7.527 1 93.19 349 HIS B O 1
ATOM 5444 N N . GLY B 1 350 ? -26.5 -13.266 -7.711 1 89.38 350 GLY B N 1
ATOM 5445 C CA . GLY B 1 350 ? -26.656 -13.117 -6.273 1 89.38 350 GLY B CA 1
ATOM 5446 C C . GLY B 1 350 ? -25.344 -13.156 -5.516 1 89.38 350 GLY B C 1
ATOM 5447 O O . GLY B 1 350 ? -24.281 -13 -6.109 1 89.38 350 GLY B O 1
ATOM 5448 N N . TYR B 1 351 ? -25.469 -13.219 -4.227 1 88.31 351 TYR B N 1
ATOM 5449 C CA . TYR B 1 351 ? -24.266 -13.359 -3.412 1 88.31 351 TYR B CA 1
ATOM 5450 C C . TYR B 1 351 ? -23.672 -14.758 -3.562 1 88.31 351 TYR B C 1
ATOM 5452 O O . TYR B 1 351 ? -24.406 -15.742 -3.684 1 88.31 351 TYR B O 1
ATOM 5460 N N . ILE B 1 352 ? -22.391 -14.758 -3.613 1 85.19 352 ILE B N 1
ATOM 5461 C CA . ILE B 1 352 ? -21.703 -16.031 -3.713 1 85.19 352 ILE B CA 1
ATOM 5462 C C . ILE B 1 352 ? -21.578 -16.656 -2.328 1 85.19 352 ILE B C 1
ATOM 5464 O O . ILE B 1 352 ? -20.969 -16.078 -1.428 1 85.19 352 ILE B O 1
ATOM 5468 N N . ASP B 1 353 ? -22.219 -17.781 -2.076 1 80 353 ASP B N 1
ATOM 5469 C CA . ASP B 1 353 ? -22.109 -18.516 -0.817 1 80 353 ASP B CA 1
ATOM 5470 C C . ASP B 1 353 ? -21.031 -19.594 -0.901 1 80 353 ASP B C 1
ATOM 5472 O O . ASP B 1 353 ? -21.156 -20.547 -1.663 1 80 353 ASP B O 1
ATOM 5476 N N . VAL B 1 354 ? -20.016 -19.375 -0.312 1 71.69 354 VAL B N 1
ATOM 5477 C CA . VAL B 1 354 ? -18.906 -20.328 -0.366 1 71.69 354 VAL B CA 1
ATOM 5478 C C . VAL B 1 354 ? -18.984 -21.266 0.84 1 71.69 354 VAL B C 1
ATOM 5480 O O . VAL B 1 354 ? -18.219 -22.234 0.93 1 71.69 354 VAL B O 1
ATOM 5483 N N . CYS B 1 355 ? -20.062 -21.094 1.801 1 65.31 355 CYS B N 1
ATOM 5484 C CA . CYS B 1 355 ? -20.25 -22.047 2.889 1 65.31 355 CYS B CA 1
ATOM 5485 C C . CYS B 1 355 ? -21.141 -23.203 2.451 1 65.31 355 CYS B C 1
ATOM 5487 O O . CYS B 1 355 ? -22.219 -22.984 1.922 1 65.31 355 CYS B O 1
ATOM 5489 N N . GLY B 1 356 ? -21.016 -24.078 1.557 1 46.34 356 GLY B N 1
ATOM 5490 C CA . GLY B 1 356 ? -21.891 -25.203 1.253 1 46.34 356 GLY B CA 1
ATOM 5491 C C . GLY B 1 356 ? -22.625 -25.734 2.469 1 46.34 356 GLY B C 1
ATOM 5492 O O . GLY B 1 356 ? -22.062 -25.766 3.57 1 46.34 356 GLY B O 1
ATOM 5493 N N . ALA B 1 357 ? -24.172 -25.984 2.342 1 36.16 357 ALA B N 1
ATOM 5494 C CA . ALA B 1 357 ? -24.969 -26.891 3.168 1 36.16 357 ALA B CA 1
ATOM 5495 C C . ALA B 1 357 ? -24.391 -28.297 3.174 1 36.16 357 ALA B C 1
ATOM 5497 O O . ALA B 1 357 ? -24.094 -28.859 2.117 1 36.16 357 ALA B O 1
ATOM 5498 N N . ALA B 1 358 ? -23.406 -28.562 4.141 1 31.47 358 ALA B N 1
ATOM 5499 C CA . ALA B 1 358 ? -23.406 -30.016 4.363 1 31.47 358 ALA B CA 1
ATOM 5500 C C . ALA B 1 358 ? -24.75 -30.625 4.012 1 31.47 358 ALA B C 1
ATOM 5502 O O . ALA B 1 358 ? -25.75 -30.391 4.711 1 31.47 358 ALA B O 1
ATOM 5503 N N . SER B 1 359 ? -25.125 -30.547 2.736 1 23.67 359 SER B N 1
ATOM 5504 C CA . SER B 1 359 ? -26.094 -31.625 2.631 1 23.67 359 SER B CA 1
ATOM 5505 C C . SER B 1 359 ? -25.484 -32.969 3.076 1 23.67 359 SER B C 1
ATOM 5507 O O . SER B 1 359 ? -24.312 -33.25 2.811 1 23.67 359 SER B O 1
#

=== Feature glossary ===
The record interleaves many kinds of information about one protein. Here is each kind framed as the question it answers.

Q: What does the local fold look like, residue by residue?
A: The Foldseek 3Di string encodes local tertiary geometry as a 20-letter alphabet — one character per residue — derived from the relative positions of nearby Cα atoms. Unlike the amino-acid sequence, 3Di is a direct function of the 3D structure, so two proteins with the same fold have similar 3Di strings even at low sequence identity.

Q: Which residues are in helices, strands, or loops?
A: The SS8 string is DSSP's per-residue secondary-structure call. α-helix (H) means an i→i+4 H-bond ladder; β-strand (E) means the residue participates in a β-sheet; 3₁₀ (G) and π (I) are tighter and wider helices; T/S are turns/bends; '-' is loop.

Q: How big and how compact is the whole molecule?
A: Radius of gyration (Rg) is the root-mean-square distance of Cα atoms from their centroid — a single number for overall size and compactness. A globular domain of N residues has Rg ≈ 2.2·N^0.38 Å; an extended or disordered chain has a much larger Rg. The Cα contact count is the number of residue pairs whose Cα atoms are within 8 Å and are more than four positions apart in sequence — a standard proxy for tertiary packing density. The bounding box is the smallest axis-aligned box enclosing all Cα atoms.

Q: Where is each backbone atom in 3D?
A: Structure coordinates are given as an mmCIF _atom_site loop: one row per atom with element, residue name, chain id, sequence number, and x/y/z position in Å. Only the four main-chain atoms per residue are included here; side chains are omitted to keep the record compact.

Q: What is the amino-acid chain?
A: Primary structure: the covalent order of the twenty standard amino acids along the backbone. Two proteins with the same sequence will (almost always) fold to the same structure; two with 30% identity often share a fold but not the details.

Q: What if only a Cα trace is available?
A: Three-state secondary structure (P-SEA) collapses the eight DSSP classes into helix (a), strand (b), and coil (c). P-SEA assigns these from Cα geometry alone — distances and angles — without requiring backbone oxygens, so it works on any Cα trace.

Q: What family and function is it annotated with?
A: Database cross-references. InterPro integrates a dozen domain/family signature databases into unified entries with residue-range hits. GO terms attach function/process/location labels with evidence codes. CATH codes position the fold in a four-level structural taxonomy. Organism is the NCBI-taxonomy species name.

Q: How confident is the AlphaFold model at each residue?
A: pLDDT is the predicted lDDT-Cα score: AlphaFold's confidence that the local environment of each residue (all inter-atomic distances within 15 Å) is correctly placed. It is a per-residue number between 0 and 100, with higher meaning more reliable.

Q: How mobile is each atom in the crystal?
A: B-factor (Debye–Waller factor) reflects atomic displacement in the crystal lattice. It is an experimental observable (units Å²), not a prediction; low values mean the atom is pinned down, high values mean it moves or is heterogeneous across the crystal.

Q: Which residues are buried vs exposed?
A: SASA measures how much of the protein is reachable by solvent. It is computed by rolling a water-sized probe over the atomic surface and summing the exposed area (Å²). Per-residue SASA distinguishes core (buried, low SASA) from surface (exposed, high SASA) residues; total SASA is a whole-molecule size measure.

Q: What do the diagnostic plots show?
A: Plot images: a contact map (which residues are close in 3D, as an N×N binary image), a Ramachandran scatter (backbone torsion angles, revealing secondary-structure composition at a glance), and — for AlphaFold structures — a PAE heatmap (pairwise prediction confidence).

Q: What known structures does this most resemble?
A: The Foldseek neighbor list gives the closest experimentally determined structures in the PDB, ranked by structural alignment. TM-score near 1 means near-identical fold; near 0.3 means only rough topology match. This is how one finds what a novel AlphaFold prediction most resembles in the solved-structure universe.

Q: Are the domains correctly placed relative to each other?
A: Predicted aligned error is AlphaFold's pairwise confidence. Unlike pLDDT (per-residue), PAE is per-residue-pair and captures whether two parts of the structure are correctly placed relative to each other. Units are ångströms of expected positional error.

Q: What do the rendered images show?
A: Structure images are PyMOL renders from six orthogonal camera directions. Cartoon representation draws helices as coils and strands as arrows; sticks shows the backbone as bonds; surface shows the solvent-excluded envelope. Rainbow coloring maps sequence position to hue (blue→red, N→C); chain coloring assigns a distinct color per polypeptide.

Q: What are the backbone torsion angles?
A: φ (phi) and ψ (psi) are the two rotatable backbone dihedrals per residue: φ is the C(i-1)–N–Cα–C torsion, ψ is the N–Cα–C–N(i+1) torsion, both in degrees on (−180°, 180°]. α-helical residues cluster near (−60°, −45°); β-strand residues near (−120°, +130°). A Ramachandran plot is simply a scatter of (φ, ψ) for every residue.